Protein AF-0000000068895515 (afdb_homodimer)

Secondary structure (DSSP, 8-state):
-BPPPEEETTEEE--BTTT---SEEEETTSEEEEEEEEEEBTTT-----HHHHHHHS---HHHHHHHHHH-GGGGTTEEEEEEEEETTTTEEEEEEE--SSS---EEEEPPSS---EETTEET--SHHHHHHHHHHHHHHHHHHTT----HHHHHHHHHH-GGGGSSS-GGG-SS-EEEEETTEEEE--EEEEEEE-TT-EEEEEEEEEETTEEEEEEEEEE--/-BPPPEEETTEEE--BTTT---SEEEETTSEEEEEEEEEEBTT------HHHHHHHS---HHHHHHHHHH-GGGGTTEEEEEEEEETTTTEEEEEEE--SSS---EEEEPPSS---EETTEET--SHHHHHHHHHHHHHHHHHHTT----HHHHHHHHH--GGGGSSS-GGG-SS-EEEEETTEEEE--EEEEEEE-TT-EEEEEEEEEETTEEEEEEEEEE--

InterPro domains:
  IPR008551 Transport and Golgi organisation protein 2 [PF05742] (8-210)
  IPR008551 Transport and Golgi organisation protein 2 [PTHR17985] (8-223)

Sequence (448 aa):
MINGAAWNVEVLSGWAQPNGGTWCGISRNGRVAFLVDAMIFDGLNNCVSLPAEFLQGHMSPQDFANEIATDPLRYTGMTFKLIVADITSNSMFYINKLSATVPHVRTEQVAFGVHILSYSGLDGHLPNDLRLKDFFNEMIDEYKNEEQPSLRETAERFMYDPTEAVEGNKLTAFFVDFEVREYRRYRTTSTTALTVKPTNEVKFYERYLENGEWRDHQVSFNIVMINGAAWNVEVLSGWAQPNGGTWCGISRNGRVAFLVDAMIFDGLNNCVSLPAEFLQGHMSPQDFANEIATDPLRYTGMTFKLIVADITSNSMFYINKLSATVPHVRTEQVAFGVHILSYSGLDGHLPNDLRLKDFFNEMIDEYKNEEQPSLRETAERFMYDPTEAVEGNKLTAFFVDFEVREYRRYRTTSTTALTVKPTNEVKFYERYLENGEWRDHQVSFNIV

Foldseek 3Di:
DWDQWDDDPFKTATWDPDLTAGQWIAGLQAKIKHKAPKDAAPDDDPPPRLRVPQRPDDDAQVRSLVVCQVFLVNQARMWIWMWIHGPVVGWIKIWTDPDNHDSGIDMDTDDDDQWDQHPCGIQDDDPLSVVVSVVVVVLVVCCVVVPNDDQVVVQVCLQPVPPVVPDPPQVSRSWHWDADDDPDIDTDFKTWDWDADPQQKIKIKMWGADPNDIDIDIDIDGND/DWDQWDDDPFKTATWDPDVTAGQWIAGLQAKIKHKAPKDFAPPPPPVPRLRVPQRPDDDAQVRSLVVCQVFLVSQARMWIWMWIHGPVVGWIKIWTDPDNHDSGIDMDTDDDDQWDQHPCGIQDDDPLSVVVSVVVVVLVVCCVVVPNDDQVVVQVCLQPVPPVVPDPPLVSRSWHWDADDDPDIDTDFKTWDWDADPQQKIKIKMWGADPNDIDIDIDIDGND

Radius of gyration: 24.26 Å; Cα contacts (8 Å, |Δi|>4): 895; chains: 2; bounding box: 50×73×48 Å

Organism: Brassica napus (NCBI:txid3708)

Structure (mmCIF, N/CA/C/O backbone):
data_AF-0000000068895515-model_v1
#
loop_
_entity.id
_entity.type
_entity.pdbx_description
1 polymer 'BnaA06g38540D protein'
#
loop_
_atom_site.group_PDB
_atom_site.id
_atom_site.type_symbol
_atom_site.label_atom_id
_atom_site.label_alt_id
_atom_site.label_comp_id
_atom_site.label_asym_id
_atom_site.label_entity_id
_atom_site.label_seq_id
_atom_site.pdbx_PDB_ins_code
_atom_site.Cartn_x
_atom_site.Cartn_y
_atom_site.Cartn_z
_atom_site.occupancy
_atom_site.B_iso_or_equiv
_atom_site.auth_seq_id
_atom_site.auth_comp_id
_atom_site.auth_asym_id
_atom_site.auth_atom_id
_atom_site.pdbx_PDB_model_num
ATOM 1 N N . MET A 1 1 ? -16.844 10.852 9.367 1 55.41 1 MET A N 1
ATOM 2 C CA . MET A 1 1 ? -16.938 12.25 8.953 1 55.41 1 MET A CA 1
ATOM 3 C C . MET A 1 1 ? -15.961 13.117 9.727 1 55.41 1 MET A C 1
ATOM 5 O O . MET A 1 1 ? -15.711 12.883 10.914 1 55.41 1 MET A O 1
ATOM 9 N N . ILE A 1 2 ? -15.164 13.867 9.023 1 64.25 2 ILE A N 1
ATOM 10 C CA . ILE A 1 2 ? -14.258 14.805 9.68 1 64.25 2 ILE A CA 1
ATOM 11 C C . ILE A 1 2 ? -14.898 16.188 9.742 1 64.25 2 ILE A C 1
ATOM 13 O O . ILE A 1 2 ? -15.398 16.688 8.734 1 64.25 2 ILE A O 1
ATOM 17 N N . ASN A 1 3 ? -15.094 16.719 10.992 1 72.31 3 ASN A N 1
ATOM 18 C CA . ASN A 1 3 ? -15.641 18.062 11.188 1 72.31 3 ASN A CA 1
ATOM 19 C C . ASN A 1 3 ? -14.633 19.141 10.805 1 72.31 3 ASN A C 1
ATOM 21 O O . ASN A 1 3 ? -13.453 18.859 10.625 1 72.31 3 ASN A O 1
ATOM 25 N N . GLY A 1 4 ? -15.234 20.297 10.539 1 79.88 4 GLY A N 1
ATOM 26 C CA . GLY A 1 4 ? -14.344 21.438 10.352 1 79.88 4 GLY A CA 1
ATOM 27 C C . GLY A 1 4 ? -13.336 21.594 11.477 1 79.88 4 GLY A C 1
ATOM 28 O O . GLY A 1 4 ? -13.633 21.281 12.633 1 79.88 4 GLY A O 1
ATOM 29 N N . ALA A 1 5 ? -12.211 22.062 11.133 1 86.25 5 ALA A N 1
ATOM 30 C CA . ALA A 1 5 ? -11.125 22.219 12.109 1 86.25 5 ALA A CA 1
ATOM 31 C C . ALA A 1 5 ? -11.531 23.172 13.227 1 86.25 5 ALA A C 1
ATOM 33 O O . ALA A 1 5 ? -12.148 24.203 12.977 1 86.25 5 ALA A O 1
ATOM 34 N N . ALA A 1 6 ? -11.273 22.766 14.477 1 85.44 6 ALA A N 1
ATOM 35 C CA . ALA A 1 6 ? -11.484 23.562 15.688 1 85.44 6 ALA A CA 1
ATOM 36 C C . ALA A 1 6 ? -10.383 23.297 16.703 1 85.44 6 ALA A C 1
ATOM 38 O O . ALA A 1 6 ? -9.695 22.281 16.641 1 85.44 6 ALA A O 1
ATOM 39 N N . TRP A 1 7 ? -10.227 24.312 17.5 1 87.88 7 TRP A N 1
ATOM 40 C CA . TRP A 1 7 ? -9.227 24.141 18.547 1 87.88 7 TRP A CA 1
ATOM 41 C C . TRP A 1 7 ? -9.68 23.125 19.578 1 87.88 7 TRP A C 1
ATOM 43 O O . TRP A 1 7 ? -10.812 23.172 20.047 1 87.88 7 TRP A O 1
ATOM 53 N N . ASN A 1 8 ? -8.922 22.188 19.734 1 83.94 8 ASN A N 1
ATOM 54 C CA . ASN A 1 8 ? -9 21.297 20.891 1 83.94 8 ASN A CA 1
ATOM 55 C C . ASN A 1 8 ? -7.777 21.438 21.797 1 83.94 8 ASN A C 1
ATOM 57 O O . ASN A 1 8 ? -6.75 20.812 21.547 1 83.94 8 ASN A O 1
ATOM 61 N N . VAL A 1 9 ? -7.973 22.297 22.781 1 84.38 9 VAL A N 1
ATOM 62 C CA . VAL A 1 9 ? -6.887 22.703 23.656 1 84.38 9 VAL A CA 1
ATOM 63 C C . VAL A 1 9 ? -5.797 23.406 22.844 1 84.38 9 VAL A C 1
ATOM 65 O O . VAL A 1 9 ? -5.996 24.516 22.359 1 84.38 9 VAL A O 1
ATOM 68 N N . GLU A 1 10 ? -4.777 22.656 22.469 1 91.69 10 GLU A N 1
ATOM 69 C CA . GLU A 1 10 ? -3.664 23.344 21.828 1 91.69 10 GLU A CA 1
ATOM 70 C C . GLU A 1 10 ? -3.502 22.891 20.375 1 91.69 10 GLU A C 1
ATOM 72 O O . GLU A 1 10 ? -2.5 23.203 19.734 1 91.69 10 GLU A O 1
ATOM 77 N N . VAL A 1 11 ? -4.492 22.188 19.891 1 92.38 11 VAL A N 1
ATOM 78 C CA . VAL A 1 11 ? -4.352 21.641 18.547 1 92.38 11 VAL A CA 1
ATOM 79 C C . VAL A 1 11 ? -5.504 22.125 17.672 1 92.38 11 VAL A C 1
ATOM 81 O O . VAL A 1 11 ? -6.668 22.031 18.062 1 92.38 11 VAL A O 1
ATOM 84 N N . LEU A 1 12 ? -5.223 22.719 16.594 1 93.81 12 LEU A N 1
ATOM 85 C CA . LEU A 1 12 ? -6.191 23.078 15.555 1 93.81 12 LEU A CA 1
ATOM 86 C C . LEU A 1 12 ? -6.277 21.984 14.484 1 93.81 12 LEU A C 1
ATOM 88 O O . LEU A 1 12 ? -5.312 21.766 13.758 1 93.81 12 LEU A O 1
ATOM 92 N N . SER A 1 13 ? -7.316 21.312 14.422 1 89.38 13 SER A N 1
ATOM 93 C CA . SER A 1 13 ? -7.496 20.219 13.477 1 89.38 13 SER A CA 1
ATOM 94 C C . SER A 1 13 ? -8.969 19.859 13.312 1 89.38 13 SER A C 1
ATOM 96 O O . SER A 1 13 ? -9.805 20.266 14.133 1 89.38 13 SER A O 1
ATOM 98 N N . GLY A 1 14 ? -9.195 19.219 12.125 1 82.5 14 GLY A N 1
ATOM 99 C CA . GLY A 1 14 ? -10.484 18.547 12.016 1 82.5 14 GLY A CA 1
ATOM 100 C C . GLY A 1 14 ? -10.531 17.234 12.766 1 82.5 14 GLY A C 1
ATOM 101 O O . GLY A 1 14 ? -9.539 16.5 12.812 1 82.5 14 GLY A O 1
ATOM 102 N N . TRP A 1 15 ? -11.586 16.969 13.406 1 74.12 15 TRP A N 1
ATOM 103 C CA . TRP A 1 15 ? -11.68 15.75 14.203 1 74.12 15 TRP A CA 1
ATOM 104 C C . TRP A 1 15 ? -12.75 14.82 13.641 1 74.12 15 TRP A C 1
ATOM 106 O O . TRP A 1 15 ? -13.852 15.25 13.305 1 74.12 15 TRP A O 1
ATOM 116 N N . ALA A 1 16 ? -12.141 13.594 13.414 1 68.38 16 ALA A N 1
ATOM 117 C CA . ALA A 1 16 ? -13.086 12.586 12.922 1 68.38 16 ALA A CA 1
ATOM 118 C C . ALA A 1 16 ? -13.969 12.078 14.055 1 68.38 16 ALA A C 1
ATOM 120 O O . ALA A 1 16 ? -13.508 11.883 15.18 1 68.38 16 ALA A O 1
ATOM 121 N N . GLN A 1 17 ? -15.242 12.023 13.875 1 60.69 17 GLN A N 1
ATOM 122 C CA . GLN A 1 17 ? -16.203 11.383 14.766 1 60.69 17 GLN A CA 1
ATOM 123 C C . GLN A 1 17 ? -16.594 10 14.242 1 60.69 17 GLN A C 1
ATOM 125 O O . GLN A 1 17 ? -16.656 9.789 13.031 1 60.69 17 GLN A O 1
ATOM 130 N N . PRO A 1 18 ? -16.828 8.867 15.062 1 53.59 18 PRO A N 1
ATOM 131 C CA . PRO A 1 18 ? -16.844 8.977 16.531 1 53.59 18 PRO A CA 1
ATOM 132 C C . PRO A 1 18 ? -15.484 8.641 17.156 1 53.59 18 PRO A C 1
ATOM 134 O O . PRO A 1 18 ? -15.273 8.898 18.344 1 53.59 18 PRO A O 1
ATOM 137 N N . ASN A 1 19 ? -14.648 7.98 16.391 1 56.88 19 ASN A N 1
ATOM 138 C CA . ASN A 1 19 ? -13.508 7.324 17.016 1 56.88 19 ASN A CA 1
ATOM 139 C C . ASN A 1 19 ? -12.383 8.312 17.297 1 56.88 19 ASN A C 1
ATOM 141 O O . ASN A 1 19 ? -11.406 7.973 17.969 1 56.88 19 ASN A O 1
ATOM 145 N N . GLY A 1 20 ? -12.57 9.516 17.031 1 59.53 20 GLY A N 1
ATOM 146 C CA . GLY A 1 20 ? -11.516 10.461 17.359 1 59.53 20 GLY A CA 1
ATOM 147 C C . GLY A 1 20 ? -10.336 10.398 16.406 1 59.53 20 GLY A C 1
ATOM 148 O O . GLY A 1 20 ? -10.25 9.5 15.57 1 59.53 20 GLY A O 1
ATOM 149 N N . GLY A 1 21 ? -9.852 11.328 15.789 1 72.88 21 GLY A N 1
ATOM 150 C CA . GLY A 1 21 ? -8.641 11.375 14.992 1 72.88 21 GLY A CA 1
ATOM 151 C C . GLY A 1 21 ? -8.609 12.547 14.023 1 72.88 21 GLY A C 1
ATOM 152 O O . GLY A 1 21 ? -9.609 13.25 13.859 1 72.88 21 GLY A O 1
ATOM 153 N N . THR A 1 22 ? -7.508 12.82 13.727 1 82 22 THR A N 1
ATOM 154 C CA . THR A 1 22 ? -7.309 13.906 12.781 1 82 22 THR A CA 1
ATOM 155 C C . THR A 1 22 ? -6.359 13.484 11.664 1 82 22 THR A C 1
ATOM 157 O O . THR A 1 22 ? -5.539 12.586 11.844 1 82 22 THR A O 1
ATOM 160 N N . TRP A 1 23 ? -6.645 14.023 10.5 1 87.5 23 TRP A N 1
ATOM 161 C CA . TRP A 1 23 ? -5.758 13.688 9.391 1 87.5 23 TRP A CA 1
ATOM 162 C C . TRP A 1 23 ? -4.742 14.805 9.148 1 87.5 23 TRP A C 1
ATOM 164 O O . TRP A 1 23 ? -3.74 14.602 8.461 1 87.5 23 TRP A O 1
ATOM 174 N N . CYS A 1 24 ? -5.082 15.953 9.734 1 91.81 24 CYS A N 1
ATOM 175 C CA . CYS A 1 24 ? -4.211 17.109 9.547 1 91.81 24 CYS A CA 1
ATOM 176 C C . CYS A 1 24 ? -4.43 18.141 10.656 1 91.81 24 CYS A C 1
ATOM 178 O O . CYS A 1 24 ? -5.57 18.406 11.031 1 91.81 24 CYS A O 1
ATOM 180 N N . GLY A 1 25 ? -3.326 18.672 11.195 1 94.25 25 GLY A N 1
ATOM 181 C CA . GLY A 1 25 ? -3.473 19.703 12.211 1 94.25 25 GLY A CA 1
ATOM 182 C C . GLY A 1 25 ? -2.166 20.391 12.555 1 94.25 25 GLY A C 1
ATOM 183 O O . GLY A 1 25 ? -1.106 20 12.055 1 94.25 25 GLY A O 1
ATOM 184 N N . ILE A 1 26 ? -2.338 21.391 13.328 1 96.75 26 ILE A N 1
ATOM 185 C CA . ILE A 1 26 ? -1.201 22.141 13.844 1 96.75 26 ILE A CA 1
ATOM 186 C C . ILE A 1 26 ? -1.44 22.516 15.312 1 96.75 26 ILE A C 1
ATOM 188 O O . ILE A 1 26 ? -2.562 22.844 15.695 1 96.75 26 ILE A O 1
ATOM 192 N N . SER A 1 27 ? -0.394 22.438 16.047 1 96.62 27 SER A N 1
ATOM 193 C CA . SER A 1 27 ? -0.495 22.812 17.453 1 96.62 27 SER A CA 1
ATOM 194 C C . SER A 1 27 ? -0.094 24.281 17.656 1 96.62 27 SER A C 1
ATOM 196 O O . SER A 1 27 ? 0.529 24.875 16.781 1 96.62 27 SER A O 1
ATOM 198 N N . ARG A 1 28 ? -0.431 24.781 18.781 1 95.75 28 ARG A N 1
ATOM 199 C CA . ARG A 1 28 ? -0.135 26.172 19.141 1 95.75 28 ARG A CA 1
ATOM 200 C C . ARG A 1 28 ? 1.369 26.422 19.172 1 95.75 28 ARG A C 1
ATOM 202 O O . ARG A 1 28 ? 1.825 27.531 18.922 1 95.75 28 ARG A O 1
ATOM 209 N N . ASN A 1 29 ? 2.064 25.406 19.438 1 96.38 29 ASN A N 1
ATOM 210 C CA . ASN A 1 29 ? 3.51 25.562 19.547 1 96.38 29 ASN A CA 1
ATOM 211 C C . ASN A 1 29 ? 4.215 25.219 18.234 1 96.38 29 ASN A C 1
ATOM 213 O O . ASN A 1 29 ? 5.445 25.109 18.203 1 96.38 29 ASN A O 1
ATOM 217 N N . GLY A 1 30 ? 3.525 24.922 17.219 1 97.25 30 GLY A N 1
ATOM 218 C CA . GLY A 1 30 ? 4.129 24.859 15.898 1 97.25 30 GLY A CA 1
ATOM 219 C C . GLY A 1 30 ? 4.363 23.438 15.422 1 97.25 30 GLY A C 1
ATOM 220 O O . GLY A 1 30 ? 5.125 23.203 14.477 1 97.25 30 GLY A O 1
ATOM 221 N N . ARG A 1 31 ? 3.775 22.5 16.047 1 97.81 31 ARG A N 1
ATOM 222 C CA . ARG A 1 31 ? 3.836 21.125 15.562 1 97.81 31 ARG A CA 1
ATOM 223 C C . ARG A 1 31 ? 2.775 20.875 14.5 1 97.81 31 ARG A C 1
ATOM 225 O O . ARG A 1 31 ? 1.641 21.344 14.625 1 97.81 31 ARG A O 1
ATOM 232 N N . VAL A 1 32 ? 3.166 20.203 13.445 1 97.75 32 VAL A N 1
ATOM 233 C CA . VAL A 1 32 ? 2.264 19.906 12.336 1 97.75 32 VAL A CA 1
ATOM 234 C C . VAL A 1 32 ? 2.273 18.406 12.055 1 97.75 32 VAL A C 1
ATOM 236 O O . VAL A 1 32 ? 3.324 17.766 12.117 1 97.75 32 VAL A O 1
ATOM 239 N N . ALA A 1 33 ? 1.143 17.812 11.75 1 96.69 33 ALA A N 1
ATOM 240 C CA . ALA A 1 33 ? 1.035 16.422 11.344 1 96.69 33 ALA A CA 1
ATOM 241 C C . ALA A 1 33 ? -0.089 16.219 10.328 1 96.69 33 ALA A C 1
ATOM 243 O O . ALA A 1 33 ? -1.147 16.844 10.438 1 96.69 33 ALA A O 1
ATOM 244 N N . PHE A 1 34 ? 0.148 15.438 9.359 1 94.44 34 PHE A N 1
ATOM 245 C CA . PHE A 1 34 ? -0.938 15.07 8.453 1 94.44 34 PHE A CA 1
ATOM 246 C C . PHE A 1 34 ? -0.719 13.672 7.883 1 94.44 34 PHE A C 1
ATOM 248 O O . PHE A 1 34 ? 0.416 13.195 7.809 1 94.44 34 PHE A O 1
ATOM 255 N N . LEU A 1 35 ? -1.792 13.047 7.527 1 90.75 35 LEU A N 1
ATOM 256 C CA . LEU A 1 35 ? -1.871 11.648 7.117 1 90.75 35 LEU A CA 1
ATOM 257 C C . LEU A 1 35 ? -2.473 11.531 5.719 1 90.75 35 LEU A C 1
ATOM 259 O O . LEU A 1 35 ? -3.445 12.211 5.398 1 90.75 35 LEU A O 1
ATOM 263 N N . VAL A 1 36 ? -1.831 10.672 4.922 1 86.62 36 VAL A N 1
ATOM 264 C CA . VAL A 1 36 ? -2.395 10.328 3.619 1 86.62 36 VAL A CA 1
ATOM 265 C C . VAL A 1 36 ? -2.568 8.82 3.508 1 86.62 36 VAL A C 1
ATOM 267 O O . VAL A 1 36 ? -1.724 8.055 3.977 1 86.62 36 VAL A O 1
ATOM 270 N N . ASP A 1 37 ? -3.707 8.344 2.959 1 81.06 37 ASP A N 1
ATOM 271 C CA . ASP A 1 37 ? -3.982 6.961 2.578 1 81.06 37 ASP A CA 1
ATOM 272 C C . ASP A 1 37 ? -3.834 6.023 3.773 1 81.06 37 ASP A C 1
ATOM 274 O O . ASP A 1 37 ? -3.137 5.008 3.691 1 81.06 37 ASP A O 1
ATOM 278 N N . ALA A 1 38 ? -4.371 6.414 4.906 1 81.12 38 ALA A N 1
ATOM 279 C CA . ALA A 1 38 ? -4.375 5.555 6.086 1 81.12 38 ALA A CA 1
ATOM 280 C C . ALA A 1 38 ? -5.508 4.535 6.02 1 81.12 38 ALA A C 1
ATOM 282 O O . ALA A 1 38 ? -6.66 4.891 5.762 1 81.12 38 ALA A O 1
ATOM 283 N N . MET A 1 39 ? -5.102 3.328 6.199 1 77.31 39 MET A N 1
ATOM 284 C CA . MET A 1 39 ? -6.078 2.244 6.125 1 77.31 39 MET A CA 1
ATOM 285 C C . MET A 1 39 ? -5.961 1.322 7.336 1 77.31 39 MET A C 1
ATOM 287 O O . MET A 1 39 ? -4.855 1.052 7.809 1 77.31 39 MET A O 1
ATOM 291 N N . ILE A 1 40 ? -7.137 1.002 7.816 1 73.81 40 ILE A N 1
ATOM 292 C CA . ILE A 1 40 ? -7.195 0.013 8.883 1 73.81 40 ILE A CA 1
ATOM 293 C C . ILE A 1 40 ? -7.883 -1.253 8.383 1 73.81 40 ILE A C 1
ATOM 295 O O . ILE A 1 40 ? -8.969 -1.188 7.801 1 73.81 40 ILE A O 1
ATOM 299 N N . PHE A 1 41 ? -7.215 -2.188 8.445 1 66.81 41 PHE A N 1
ATOM 300 C CA . PHE A 1 41 ? -7.742 -3.449 7.938 1 66.81 41 PHE A CA 1
ATOM 301 C C . PHE A 1 41 ? -8.336 -4.281 9.07 1 66.81 41 PHE A C 1
ATOM 303 O O . PHE A 1 41 ? -8.07 -4.023 10.242 1 66.81 41 PHE A O 1
ATOM 310 N N . ASP A 1 42 ? -9.289 -5.129 8.828 1 58.16 42 ASP A N 1
ATOM 311 C CA . ASP A 1 42 ? -10.234 -5.805 9.719 1 58.16 42 ASP A CA 1
ATOM 312 C C . ASP A 1 42 ? -9.523 -6.375 10.938 1 58.16 42 ASP A C 1
ATOM 314 O O . ASP A 1 42 ? -8.508 -7.066 10.812 1 58.16 42 ASP A O 1
ATOM 318 N N . GLY A 1 43 ? -10.141 -6.246 12.203 1 52.88 43 GLY A N 1
ATOM 319 C CA . GLY A 1 43 ? -9.953 -6.855 13.508 1 52.88 43 GLY A CA 1
ATOM 320 C C . GLY A 1 43 ? -8.844 -6.215 14.32 1 52.88 43 GLY A C 1
ATOM 321 O O . GLY A 1 43 ? -8.641 -6.555 15.484 1 52.88 43 GLY A O 1
ATOM 322 N N . LEU A 1 44 ? -8.031 -5.676 13.797 1 49.69 44 LEU A N 1
ATOM 323 C CA . LEU A 1 44 ? -6.852 -5.461 14.633 1 49.69 44 LEU A CA 1
ATOM 324 C C . LEU A 1 44 ? -6.824 -4.039 15.18 1 49.69 44 LEU A C 1
ATOM 326 O O . LEU A 1 44 ? -6.176 -3.775 16.203 1 49.69 44 LEU A O 1
ATOM 330 N N . ASN A 1 45 ? -7.164 -2.961 14.406 1 50.06 45 ASN A N 1
ATOM 331 C CA . ASN A 1 45 ? -6.457 -1.717 14.695 1 50.06 45 ASN A CA 1
ATOM 332 C C . ASN A 1 45 ? -7.242 -0.842 15.672 1 50.06 45 ASN A C 1
ATOM 334 O O . ASN A 1 45 ? -8.461 -0.735 15.57 1 50.06 45 ASN A O 1
ATOM 338 N N . ASN A 1 46 ? -6.723 -0.946 16.891 1 50.5 46 ASN A N 1
ATOM 339 C CA . ASN A 1 46 ? -6.922 0.26 17.688 1 50.5 46 ASN A CA 1
ATOM 340 C C . ASN A 1 46 ? -6.586 1.519 16.891 1 50.5 46 ASN A C 1
ATOM 342 O O . ASN A 1 46 ? -5.598 1.548 16.156 1 50.5 46 ASN A O 1
ATOM 346 N N . CYS A 1 47 ? -7.676 2.17 16.438 1 52.72 47 CYS A N 1
ATOM 347 C CA . CYS A 1 47 ? -7.574 3.42 15.695 1 52.72 47 CYS A CA 1
ATOM 348 C C . CYS A 1 47 ? -6.695 4.422 16.438 1 52.72 47 CYS A C 1
ATOM 350 O O . CYS A 1 47 ? -7.172 5.156 17.297 1 52.72 47 CYS A O 1
ATOM 352 N N . VAL A 1 48 ? -5.332 4.066 16.594 1 60.34 48 VAL A N 1
ATOM 353 C CA . VAL A 1 48 ? -4.465 5.117 17.109 1 60.34 48 VAL A CA 1
ATOM 354 C C . VAL A 1 48 ? -4.395 6.27 16.109 1 60.34 48 VAL A C 1
ATOM 356 O O . VAL A 1 48 ? -4.238 6.051 14.914 1 60.34 48 VAL A O 1
ATOM 359 N N . SER A 1 49 ? -4.898 7.453 16.594 1 77.81 49 SER A N 1
ATOM 360 C CA . SER A 1 49 ? -4.715 8.656 15.781 1 77.81 49 SER A CA 1
ATOM 361 C C . SER A 1 49 ? -3.281 9.172 15.883 1 77.81 49 SER A C 1
ATOM 363 O O . SER A 1 49 ? -2.959 9.953 16.781 1 77.81 49 SER A O 1
ATOM 365 N N . LEU A 1 50 ? -2.434 8.805 15.016 1 88.31 50 LEU A N 1
ATOM 366 C CA . LEU A 1 50 ? -1.009 9.125 15.023 1 88.31 50 LEU A CA 1
ATOM 367 C C . LEU A 1 50 ? -0.784 10.625 14.93 1 88.31 50 LEU A C 1
ATOM 369 O O . LEU A 1 50 ? 0.005 11.188 15.695 1 88.31 50 LEU A O 1
ATOM 373 N N . PRO A 1 51 ? -1.586 11.305 14.117 1 91.44 51 PRO A N 1
ATOM 374 C CA . PRO A 1 51 ? -1.39 12.758 14.094 1 91.44 51 PRO A CA 1
ATOM 375 C C . PRO A 1 51 ? -1.732 13.422 15.43 1 91.44 51 PRO A C 1
ATOM 377 O O . PRO A 1 51 ? -0.991 14.281 15.906 1 91.44 51 PRO A O 1
ATOM 380 N N . ALA A 1 52 ? -2.809 12.961 15.969 1 89.31 52 ALA A N 1
ATOM 381 C CA . ALA A 1 52 ? -3.219 13.539 17.234 1 89.31 52 ALA A CA 1
ATOM 382 C C . ALA A 1 52 ? -2.189 13.266 18.328 1 89.31 52 ALA A C 1
ATOM 384 O O . ALA A 1 52 ? -1.883 14.141 19.141 1 89.31 52 ALA A O 1
ATOM 385 N N . GLU A 1 53 ? -1.718 12.07 18.328 1 89.19 53 GLU A N 1
ATOM 386 C CA . GLU A 1 53 ? -0.708 11.703 19.312 1 89.19 53 GLU A CA 1
ATOM 387 C C . GLU A 1 53 ? 0.532 12.586 19.188 1 89.19 53 GLU A C 1
ATOM 389 O O . GLU A 1 53 ? 1.087 13.031 20.203 1 89.19 53 GLU A O 1
ATOM 394 N N . PHE A 1 54 ? 0.928 12.852 18.062 1 95.44 54 PHE A N 1
ATOM 395 C CA . PHE A 1 54 ? 2.1 13.703 17.859 1 95.44 54 PHE A CA 1
ATOM 396 C C . PHE A 1 54 ? 1.804 15.141 18.266 1 95.44 54 PHE A C 1
ATOM 398 O O . PHE A 1 54 ? 2.584 15.758 19 1 95.44 54 PHE A O 1
ATOM 405 N N . LEU A 1 55 ? 0.692 15.609 17.844 1 94.88 55 LEU A N 1
ATOM 406 C CA . LEU A 1 55 ? 0.341 17.016 18.031 1 94.88 55 LEU A CA 1
ATOM 407 C C . LEU A 1 55 ? 0.162 17.328 19.516 1 94.88 55 LEU A C 1
ATOM 409 O O . LEU A 1 55 ? 0.451 18.453 19.953 1 94.88 55 LEU A O 1
ATOM 413 N N . GLN A 1 56 ? -0.284 16.344 20.203 1 92.31 56 GLN A N 1
ATOM 414 C CA . GLN A 1 56 ? -0.563 16.562 21.609 1 92.31 56 GLN A CA 1
ATOM 415 C C . GLN A 1 56 ? 0.643 16.203 22.469 1 92.31 56 GLN A C 1
ATOM 417 O O . GLN A 1 56 ? 0.66 16.469 23.672 1 92.31 56 GLN A O 1
ATOM 422 N N . GLY A 1 57 ? 1.588 15.602 21.844 1 93.81 57 GLY A N 1
ATOM 423 C CA . GLY A 1 57 ? 2.746 15.141 22.594 1 93.81 57 GLY A CA 1
ATOM 424 C C . GLY A 1 57 ? 3.889 16.141 22.594 1 93.81 57 GLY A C 1
ATOM 425 O O . GLY A 1 57 ? 3.709 17.297 22.234 1 93.81 57 GLY A O 1
ATOM 426 N N . HIS A 1 58 ? 5.082 15.586 23.078 1 95.81 58 HIS A N 1
ATOM 427 C CA . HIS A 1 58 ? 6.238 16.469 23.219 1 95.81 58 HIS A CA 1
ATOM 428 C C . HIS A 1 58 ? 7.457 15.898 22.5 1 95.81 58 HIS A C 1
ATOM 430 O O . HIS A 1 58 ? 8.508 16.547 22.453 1 95.81 58 HIS A O 1
ATOM 436 N N . MET A 1 59 ? 7.316 14.805 21.938 1 97 59 MET A N 1
ATOM 437 C CA . MET A 1 59 ? 8.445 14.195 21.25 1 97 59 MET A CA 1
ATOM 438 C C . MET A 1 59 ? 8.805 14.984 19.984 1 97 59 MET A C 1
ATOM 440 O O . MET A 1 59 ? 7.918 15.461 19.281 1 97 59 MET A O 1
ATOM 444 N N . SER A 1 60 ? 10.133 15.094 19.766 1 98.25 60 SER A N 1
ATOM 445 C CA . SER A 1 60 ? 10.539 15.641 18.469 1 98.25 60 SER A CA 1
ATOM 446 C C . SER A 1 60 ? 10.039 14.766 17.328 1 98.25 60 SER A C 1
ATOM 448 O O . SER A 1 60 ? 9.703 13.602 17.516 1 98.25 60 SER A O 1
ATOM 450 N N . PRO A 1 61 ? 10 15.367 16.125 1 98.56 61 PRO A N 1
ATOM 451 C CA . PRO A 1 61 ? 9.617 14.547 14.977 1 98.56 61 PRO A CA 1
ATOM 452 C C . PRO A 1 61 ? 10.477 13.297 14.828 1 98.56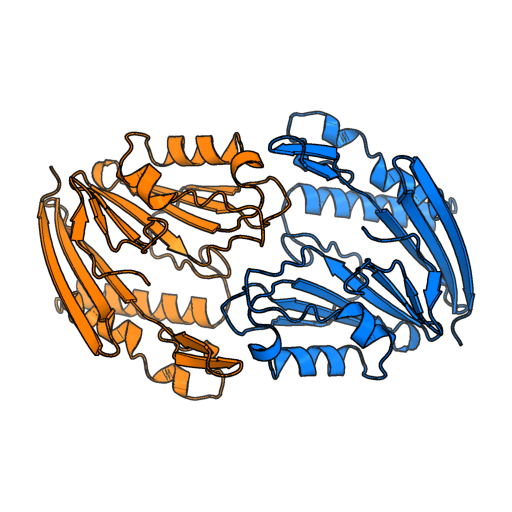 61 PRO A C 1
ATOM 454 O O . PRO A 1 61 ? 9.945 12.203 14.586 1 98.56 61 PRO A O 1
ATOM 457 N N . GLN A 1 62 ? 11.766 13.453 15.016 1 98.38 62 GLN A N 1
ATOM 458 C CA . GLN A 1 62 ? 12.68 12.32 14.891 1 98.38 62 GLN A CA 1
ATOM 459 C C . GLN A 1 62 ? 12.391 11.266 15.953 1 98.38 62 GLN A C 1
ATOM 461 O O . GLN A 1 62 ? 12.336 10.07 15.648 1 98.38 62 GLN A O 1
ATOM 466 N N . ASP A 1 63 ? 12.219 11.688 17.156 1 98.19 63 ASP A N 1
ATOM 467 C CA . ASP A 1 63 ? 11.969 10.75 18.25 1 98.19 63 ASP A CA 1
ATOM 468 C C . ASP A 1 63 ? 10.641 10.023 18.031 1 98.19 63 ASP A C 1
ATOM 470 O O . ASP A 1 63 ? 10.531 8.828 18.312 1 98.19 63 ASP A O 1
ATOM 474 N N . PHE A 1 64 ? 9.68 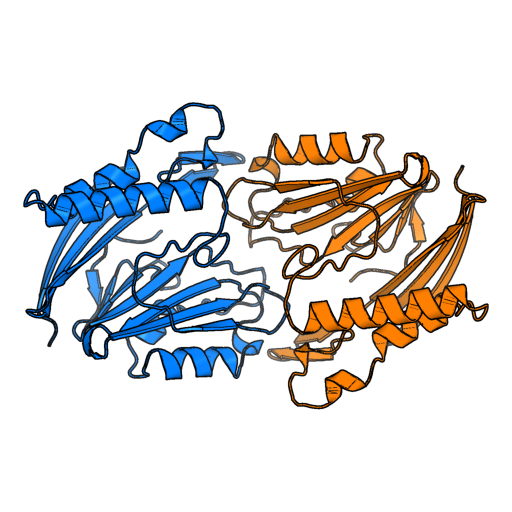10.758 17.625 1 97.5 64 PHE A N 1
ATOM 475 C CA . PHE A 1 64 ? 8.375 10.156 17.359 1 97.5 64 PHE A CA 1
ATOM 476 C C . PHE A 1 64 ? 8.484 9.102 16.266 1 97.5 64 PHE A C 1
ATOM 478 O O . PHE A 1 64 ? 7.957 7.992 16.406 1 97.5 64 PHE A O 1
ATOM 485 N N . ALA A 1 65 ? 9.164 9.461 15.156 1 96.88 65 ALA A N 1
ATOM 486 C CA . ALA A 1 65 ? 9.391 8.531 14.047 1 96.88 65 ALA A CA 1
ATOM 487 C C . ALA A 1 65 ? 10.117 7.273 14.531 1 96.88 65 ALA A C 1
ATOM 489 O O . ALA A 1 65 ? 9.734 6.156 14.18 1 96.88 65 ALA A O 1
ATOM 490 N N . ASN A 1 66 ? 11.117 7.461 15.336 1 96.25 66 ASN A N 1
ATOM 491 C CA . ASN A 1 66 ? 11.891 6.344 15.875 1 96.25 66 ASN A CA 1
ATOM 492 C C . ASN A 1 66 ? 11.031 5.434 16.75 1 96.25 66 ASN A C 1
ATOM 494 O O . ASN A 1 66 ? 11.156 4.211 16.688 1 96.25 66 ASN A O 1
ATOM 498 N N . GLU A 1 67 ? 10.258 6.035 17.516 1 93.88 67 GLU A N 1
ATOM 499 C CA . GLU A 1 67 ? 9.375 5.254 18.375 1 93.88 67 GLU A CA 1
ATOM 500 C C . GLU A 1 67 ? 8.469 4.336 17.562 1 93.88 67 GLU A C 1
ATOM 502 O O . GLU A 1 67 ? 8.305 3.162 17.891 1 93.88 67 GLU A O 1
ATOM 507 N N . ILE A 1 68 ? 7.867 4.859 16.547 1 91.25 68 ILE A N 1
ATOM 508 C CA . ILE A 1 68 ? 6.977 4.082 15.695 1 91.25 68 ILE A CA 1
ATOM 509 C C . ILE A 1 68 ? 7.766 2.963 15.016 1 91.25 68 ILE A C 1
ATOM 511 O O . ILE A 1 68 ? 7.297 1.826 14.938 1 91.25 68 ILE A O 1
ATOM 515 N N . ALA A 1 69 ? 8.945 3.291 14.578 1 90.31 69 ALA A N 1
ATOM 516 C CA . ALA A 1 69 ? 9.773 2.34 13.836 1 90.31 69 ALA A CA 1
ATOM 517 C C . ALA A 1 69 ? 10.273 1.224 14.75 1 90.31 69 ALA A C 1
ATOM 519 O O . ALA A 1 69 ? 10.531 0.109 14.289 1 90.31 69 ALA A O 1
ATOM 520 N N . THR A 1 70 ? 10.414 1.507 16.047 1 88.69 70 THR A N 1
ATOM 521 C CA . THR A 1 70 ? 11 0.558 16.984 1 88.69 70 THR A CA 1
ATOM 522 C C . THR A 1 70 ? 9.977 -0.489 17.406 1 88.69 70 THR A C 1
ATOM 524 O O . THR A 1 70 ? 10.336 -1.599 17.797 1 88.69 70 THR A O 1
ATOM 527 N N . ASP A 1 71 ? 8.727 -0.114 17.359 1 82.31 71 ASP A N 1
ATOM 528 C CA . ASP A 1 71 ? 7.691 -1.079 17.703 1 82.31 71 ASP A CA 1
ATOM 529 C C . ASP A 1 71 ? 6.617 -1.15 16.625 1 82.31 71 ASP A C 1
ATOM 531 O O . ASP A 1 71 ? 5.445 -0.869 16.891 1 82.31 71 ASP A O 1
ATOM 535 N N . PRO A 1 72 ? 7.047 -1.673 15.516 1 76.31 72 PRO A N 1
ATOM 536 C CA . PRO A 1 72 ? 6.109 -1.668 14.391 1 76.31 72 PRO A CA 1
ATOM 537 C C . PRO A 1 72 ? 4.93 -2.613 14.602 1 76.31 72 PRO A C 1
ATOM 539 O O . PRO A 1 72 ? 3.895 -2.475 13.945 1 76.31 72 PRO A O 1
ATOM 542 N N . LEU A 1 73 ? 5.016 -3.584 15.555 1 76.81 73 LEU A N 1
ATOM 543 C CA . LEU A 1 73 ? 3.947 -4.543 15.812 1 76.81 73 LEU A CA 1
ATOM 544 C C . LEU A 1 73 ? 2.705 -3.84 16.344 1 76.81 73 LEU A C 1
ATOM 546 O O . LEU A 1 73 ? 1.582 -4.289 16.125 1 76.81 73 LEU A O 1
ATOM 550 N N . ARG A 1 74 ? 3.004 -2.707 16.938 1 78.44 74 ARG A N 1
ATOM 551 C CA . ARG A 1 74 ? 1.919 -1.925 17.516 1 78.44 74 ARG A CA 1
ATOM 552 C C . ARG A 1 74 ? 0.957 -1.437 16.438 1 78.44 74 ARG A C 1
ATOM 554 O O . ARG A 1 74 ? -0.221 -1.197 16.719 1 78.44 74 ARG A O 1
ATOM 561 N N . TYR A 1 75 ? 1.466 -1.416 15.281 1 80.12 75 TYR A N 1
ATOM 562 C CA . TYR A 1 75 ? 0.672 -0.82 14.211 1 80.12 75 TYR A CA 1
ATOM 563 C C . TYR A 1 75 ? 0.267 -1.87 13.18 1 80.12 75 TYR A C 1
ATOM 565 O O . TYR A 1 75 ? -0.07 -1.535 12.047 1 80.12 75 TYR A O 1
ATOM 573 N N . THR A 1 76 ? 0.349 -3.041 13.656 1 76.44 76 THR A N 1
ATOM 574 C CA . THR A 1 76 ? -0.099 -4.117 12.781 1 76.44 76 THR A CA 1
ATOM 575 C C . THR A 1 76 ? -1.564 -3.928 12.398 1 76.44 76 THR A C 1
ATOM 577 O O . THR A 1 76 ? -2.387 -3.551 13.234 1 76.44 76 THR A O 1
ATOM 580 N N . GLY A 1 77 ? -1.879 -4.168 11.102 1 76 77 GLY A N 1
ATOM 581 C CA . GLY A 1 77 ? -3.24 -4.035 10.609 1 76 77 GLY A CA 1
ATOM 582 C C . GLY A 1 77 ? -3.52 -2.674 10 1 76 77 GLY A C 1
ATOM 583 O O . GLY A 1 77 ? -4.641 -2.4 9.562 1 76 77 GLY A O 1
ATOM 584 N N . MET A 1 78 ? -2.451 -1.904 9.969 1 81 78 MET A N 1
ATOM 585 C CA . MET A 1 78 ? -2.658 -0.568 9.414 1 81 78 MET A CA 1
ATOM 586 C C . MET A 1 78 ? -1.585 -0.234 8.383 1 81 78 MET A C 1
ATOM 588 O O . MET A 1 78 ? -0.47 -0.754 8.453 1 81 78 MET A O 1
ATOM 592 N N . THR A 1 79 ? -1.938 0.604 7.527 1 84.69 79 THR A N 1
ATOM 593 C CA . THR A 1 79 ? -0.989 1.307 6.672 1 84.69 79 THR A CA 1
ATOM 594 C C . THR A 1 79 ? -1.178 2.816 6.781 1 84.69 79 THR A C 1
ATOM 596 O O . THR A 1 79 ? -2.271 3.289 7.098 1 84.69 79 THR A O 1
ATOM 599 N N . PHE A 1 80 ? -0.094 3.455 6.621 1 87.94 80 PHE A N 1
ATOM 600 C CA . PHE A 1 80 ? -0.224 4.906 6.645 1 87.94 80 PHE A CA 1
ATOM 601 C C . PHE A 1 80 ? 1.011 5.57 6.047 1 87.94 80 PHE A C 1
ATOM 603 O O . PHE A 1 80 ? 2.092 4.98 6.027 1 87.94 80 PHE A O 1
ATOM 610 N N . LYS A 1 81 ? 0.798 6.773 5.594 1 93.06 81 LYS A N 1
ATOM 611 C CA . LYS A 1 81 ? 1.819 7.754 5.238 1 93.06 81 LYS A CA 1
ATOM 612 C C . LYS A 1 81 ? 1.665 9.031 6.062 1 93.06 81 LYS A C 1
ATOM 614 O O . LYS A 1 81 ? 0.75 9.82 5.824 1 93.06 81 LYS A O 1
ATOM 619 N N . LEU A 1 82 ? 2.648 9.164 6.926 1 95.12 82 LEU A N 1
ATOM 620 C CA . LEU A 1 82 ? 2.51 10.203 7.938 1 95.12 82 LEU A CA 1
ATOM 621 C C . LEU A 1 82 ? 3.66 11.203 7.855 1 95.12 82 LEU A C 1
ATOM 623 O O . LEU A 1 82 ? 4.82 10.812 7.703 1 95.12 82 LEU A O 1
ATOM 627 N N . ILE A 1 83 ? 3.285 12.445 7.883 1 97.62 83 ILE A N 1
ATOM 628 C CA . ILE A 1 83 ? 4.266 13.508 8.07 1 97.62 83 ILE A CA 1
ATOM 629 C C . ILE A 1 83 ? 4.121 14.109 9.469 1 97.62 83 ILE A C 1
ATOM 631 O O . ILE A 1 83 ? 3.01 14.398 9.914 1 97.62 83 ILE A O 1
ATOM 635 N N . VAL A 1 84 ? 5.238 14.219 10.164 1 98.25 84 VAL A N 1
ATOM 636 C CA . VAL A 1 84 ? 5.297 14.969 11.414 1 98.25 84 VAL A CA 1
ATOM 637 C C . VAL A 1 84 ? 6.391 16.031 11.328 1 98.25 84 VAL A C 1
ATOM 639 O O . VAL A 1 84 ? 7.488 15.758 10.836 1 98.25 84 VAL A O 1
ATOM 642 N N . ALA A 1 85 ? 6.047 17.219 11.805 1 98.56 85 ALA A N 1
ATOM 643 C CA . ALA A 1 85 ? 6.992 18.328 11.672 1 98.56 85 ALA A CA 1
ATOM 644 C C . ALA A 1 85 ? 6.926 19.25 12.891 1 98.56 85 ALA A C 1
ATOM 646 O O . ALA A 1 85 ? 5.906 19.297 13.586 1 98.56 85 ALA A O 1
ATOM 647 N N . ASP A 1 86 ? 7.969 19.875 13.133 1 98.25 86 ASP A N 1
ATOM 648 C CA . ASP A 1 86 ? 8.094 20.953 14.102 1 98.25 86 ASP A CA 1
ATOM 649 C C . ASP A 1 86 ? 8.688 22.203 13.461 1 98.25 86 ASP A C 1
ATOM 651 O O . ASP A 1 86 ? 9.867 22.219 13.109 1 98.25 86 ASP A O 1
ATOM 655 N N . ILE A 1 87 ? 7.867 23.203 13.344 1 97.25 87 ILE A N 1
ATOM 656 C CA . ILE A 1 87 ? 8.242 24.422 12.633 1 97.25 87 ILE A CA 1
ATOM 657 C C . ILE A 1 87 ? 9.406 25.109 13.352 1 97.25 87 ILE A C 1
ATOM 659 O O . ILE A 1 87 ? 10.328 25.609 12.711 1 97.25 87 ILE A O 1
ATOM 663 N N . THR A 1 88 ? 9.375 25.062 14.648 1 94.88 88 THR A N 1
ATOM 664 C CA . THR A 1 88 ? 10.367 25.781 15.445 1 94.88 88 THR A CA 1
ATOM 665 C C . THR A 1 88 ? 11.75 25.156 15.273 1 94.88 88 THR A C 1
ATOM 667 O O . THR A 1 88 ? 12.75 25.875 15.195 1 94.88 88 THR A O 1
ATOM 670 N N . SER A 1 89 ? 11.82 23.891 15.203 1 95.44 89 SER A N 1
ATOM 671 C CA . SER A 1 89 ? 13.109 23.203 15.07 1 95.44 89 SER A CA 1
ATOM 672 C C . SER A 1 89 ? 13.438 22.906 13.617 1 95.44 89 SER A C 1
ATOM 674 O O . SER A 1 89 ? 14.477 22.312 13.312 1 95.44 89 SER A O 1
ATOM 676 N N . ASN A 1 90 ? 12.57 23.266 12.695 1 95.69 90 ASN A N 1
ATOM 677 C CA . ASN A 1 90 ? 12.75 23 11.273 1 95.69 90 ASN A CA 1
ATOM 678 C C . ASN A 1 90 ? 13.008 21.516 11 1 95.69 90 ASN A C 1
ATOM 680 O O . ASN A 1 90 ? 13.961 21.172 10.312 1 95.69 90 ASN A O 1
ATOM 684 N N . SER A 1 91 ? 12.25 20.734 11.625 1 97.75 91 SER A N 1
ATOM 685 C CA . SER A 1 91 ? 12.383 19.281 11.5 1 97.75 91 SER A CA 1
ATOM 686 C C . SER A 1 91 ? 11.109 18.656 10.961 1 97.75 91 SER A C 1
ATOM 688 O O . SER A 1 91 ? 10.008 19.016 11.383 1 97.75 91 SER A O 1
ATOM 690 N N . MET A 1 92 ? 11.273 17.797 9.984 1 98.56 92 MET A N 1
ATOM 691 C CA . MET A 1 92 ? 10.148 17.094 9.375 1 98.56 92 MET A CA 1
ATOM 692 C C . MET A 1 92 ? 10.516 15.656 9.039 1 98.56 92 MET A C 1
ATOM 694 O O . MET A 1 92 ? 11.57 15.398 8.461 1 98.56 92 MET A O 1
ATOM 698 N N . PHE A 1 93 ? 9.656 14.781 9.422 1 98.69 93 PHE A N 1
ATOM 699 C CA . PHE A 1 93 ? 9.906 13.367 9.156 1 98.69 93 PHE A CA 1
ATOM 700 C C . PHE A 1 93 ? 8.711 12.734 8.461 1 98.69 93 PHE A C 1
ATOM 702 O O . PHE A 1 93 ? 7.559 13.047 8.773 1 98.69 93 PHE A O 1
ATOM 709 N N . TYR A 1 94 ? 9.055 11.891 7.535 1 97.94 94 TYR A N 1
ATOM 710 C CA . TYR A 1 94 ? 8.102 11.031 6.844 1 97.94 94 TYR A CA 1
ATOM 711 C C . TYR A 1 94 ? 8.125 9.617 7.418 1 97.94 94 TYR A C 1
ATOM 713 O O . TYR A 1 94 ? 9.188 9.008 7.551 1 97.94 94 TYR A O 1
ATOM 721 N N . ILE A 1 95 ? 6.98 9.125 7.828 1 95.75 95 ILE A N 1
ATOM 722 C CA . ILE A 1 95 ? 6.812 7.793 8.391 1 95.75 95 ILE A CA 1
ATOM 723 C C . ILE A 1 95 ? 5.848 6.984 7.523 1 95.75 95 ILE A C 1
ATOM 725 O O . ILE A 1 95 ? 4.695 7.375 7.332 1 95.75 95 ILE A O 1
ATOM 729 N N . ASN A 1 96 ? 6.355 5.875 7.047 1 93.12 96 ASN A N 1
ATOM 730 C CA . ASN A 1 96 ? 5.602 5.102 6.07 1 93.12 96 ASN A CA 1
ATOM 731 C C . ASN A 1 96 ? 5.453 3.645 6.496 1 93.12 96 ASN A C 1
ATOM 733 O O . ASN A 1 96 ? 6.445 2.92 6.594 1 93.12 96 ASN A O 1
ATOM 737 N N . LYS A 1 97 ? 4.219 3.291 6.824 1 88.94 97 LYS A N 1
ATOM 738 C CA . LYS A 1 97 ? 3.873 1.885 7.012 1 88.94 97 LYS A CA 1
ATOM 739 C C . LYS A 1 97 ? 3.189 1.318 5.77 1 88.94 97 LYS A C 1
ATOM 741 O O . LYS A 1 97 ? 1.965 1.388 5.645 1 88.94 97 LYS A O 1
ATOM 746 N N . LEU A 1 98 ? 3.898 0.552 5.031 1 83.56 98 LEU A N 1
ATOM 747 C CA . LEU A 1 98 ? 3.514 0.191 3.672 1 83.56 98 LEU A CA 1
ATOM 748 C C . LEU A 1 98 ? 2.58 -1.015 3.672 1 83.56 98 LEU A C 1
ATOM 750 O O . LEU A 1 98 ? 1.738 -1.155 2.781 1 83.56 98 LEU A O 1
ATOM 754 N N . SER A 1 99 ? 2.742 -1.817 4.637 1 81.44 99 SER A N 1
ATOM 755 C CA . SER A 1 99 ? 1.966 -3.053 4.676 1 81.44 99 SER A CA 1
ATOM 756 C C . SER A 1 99 ? 1.283 -3.23 6.031 1 81.44 99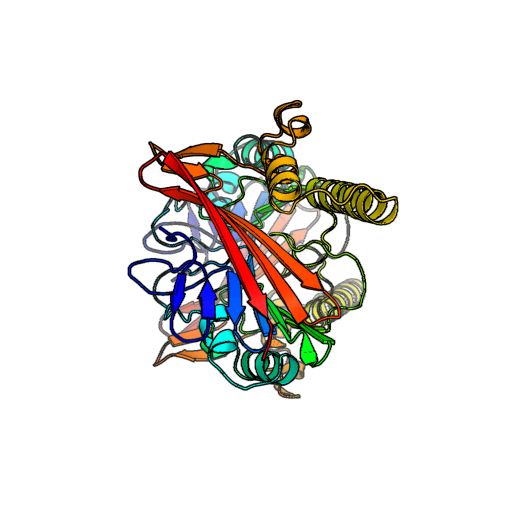 SER A C 1
ATOM 758 O O . SER A 1 99 ? 1.879 -2.953 7.074 1 81.44 99 SER A O 1
ATOM 760 N N . ALA A 1 100 ? 0.096 -3.713 5.957 1 78.25 100 ALA A N 1
ATOM 761 C CA . ALA A 1 100 ? -0.642 -3.932 7.199 1 78.25 100 ALA A CA 1
ATOM 762 C C . ALA A 1 100 ? -0.133 -5.172 7.93 1 78.25 100 ALA A C 1
ATOM 764 O O . ALA A 1 100 ? -0.262 -5.277 9.148 1 78.25 100 ALA A O 1
ATOM 765 N N . THR A 1 101 ? 0.48 -6.039 7.191 1 73.69 101 THR A N 1
ATOM 766 C CA . THR A 1 101 ? 0.826 -7.32 7.797 1 73.69 101 THR A CA 1
ATOM 767 C C . THR A 1 101 ? 2.312 -7.375 8.141 1 73.69 101 THR A C 1
ATOM 769 O O . THR A 1 101 ? 2.707 -8.023 9.109 1 73.69 101 THR A O 1
ATOM 772 N N . VAL A 1 102 ? 3.141 -6.746 7.391 1 76.25 102 VAL A N 1
ATOM 773 C CA . VAL A 1 102 ? 4.578 -6.75 7.641 1 76.25 102 VAL A CA 1
ATOM 774 C C . VAL A 1 102 ? 4.93 -5.676 8.672 1 76.25 102 VAL A C 1
ATOM 776 O O . VAL A 1 102 ? 4.605 -4.5 8.484 1 76.25 102 VAL A O 1
ATOM 779 N N . PRO A 1 103 ? 5.535 -6.117 9.773 1 78.44 103 PRO A N 1
ATOM 780 C CA . PRO A 1 103 ? 5.859 -5.152 10.828 1 78.44 103 PRO A CA 1
ATOM 781 C C . PRO A 1 103 ? 7.113 -4.336 10.516 1 78.44 103 PRO A C 1
ATOM 783 O O . PRO A 1 103 ? 8.125 -4.477 11.203 1 78.44 103 PRO A O 1
ATOM 786 N N . HIS A 1 104 ? 7.051 -3.537 9.562 1 81.69 104 HIS A N 1
ATOM 787 C CA . HIS A 1 104 ? 8.133 -2.639 9.164 1 81.69 104 HIS A CA 1
ATOM 788 C C . HIS A 1 104 ? 7.598 -1.239 8.867 1 81.69 104 HIS A C 1
ATOM 790 O O . HIS A 1 104 ? 6.566 -1.089 8.211 1 81.69 104 HIS A O 1
ATOM 796 N N . VAL A 1 105 ? 8.32 -0.355 9.445 1 88.06 105 VAL A N 1
ATOM 797 C CA . VAL A 1 105 ? 8 1.05 9.203 1 88.06 105 VAL A CA 1
ATOM 798 C C . VAL A 1 105 ? 9.25 1.779 8.703 1 88.06 105 VAL A C 1
ATOM 800 O O . VAL A 1 105 ? 10.32 1.668 9.305 1 88.06 105 VAL A O 1
ATOM 803 N N . ARG A 1 106 ? 9.086 2.477 7.625 1 90 106 ARG A N 1
ATOM 804 C CA . ARG A 1 106 ? 10.18 3.287 7.094 1 90 106 ARG A CA 1
ATOM 805 C C . ARG A 1 106 ? 10.047 4.738 7.543 1 90 106 ARG A C 1
ATOM 807 O O . ARG A 1 106 ? 8.945 5.293 7.566 1 90 106 ARG A O 1
ATOM 814 N N . THR A 1 107 ? 11.188 5.246 7.988 1 95.38 107 THR A N 1
ATOM 815 C CA . THR A 1 107 ? 11.219 6.648 8.383 1 95.38 107 THR A CA 1
ATOM 816 C C . THR A 1 107 ? 12.352 7.387 7.664 1 95.38 107 THR A C 1
ATOM 818 O O . THR A 1 107 ? 13.414 6.816 7.414 1 95.38 107 THR A O 1
ATOM 821 N N . GLU A 1 108 ? 12.086 8.594 7.312 1 96.25 108 GLU A N 1
ATOM 822 C CA . GLU A 1 108 ? 13.133 9.406 6.699 1 96.25 108 GLU A CA 1
ATOM 823 C C . GLU A 1 108 ? 12.906 10.891 6.973 1 96.25 108 GLU A C 1
ATOM 825 O O . GLU A 1 108 ? 11.758 11.352 7.039 1 96.25 108 GLU A O 1
ATOM 830 N N . GLN A 1 109 ? 14 11.547 7.152 1 98.06 109 GLN A N 1
ATOM 831 C CA . GLN A 1 109 ? 13.906 13 7.246 1 98.06 109 GLN A CA 1
ATOM 832 C C . GLN A 1 109 ? 13.562 13.617 5.895 1 98.06 109 GLN A C 1
ATOM 834 O O . GLN A 1 109 ? 14.102 13.211 4.863 1 98.06 109 GLN A O 1
ATOM 839 N N . VAL A 1 110 ? 12.641 14.539 5.918 1 98.12 110 VAL A N 1
ATOM 840 C CA . VAL A 1 110 ? 12.258 15.203 4.68 1 98.12 110 VAL A CA 1
ATOM 841 C C . VAL A 1 110 ? 13.188 16.391 4.418 1 98.12 110 VAL A C 1
ATOM 843 O O . VAL A 1 110 ? 13.352 17.266 5.277 1 98.12 110 VAL A O 1
ATOM 846 N N . ALA A 1 111 ? 13.75 16.422 3.268 1 96.69 111 ALA A N 1
ATOM 847 C CA . ALA A 1 111 ? 14.664 17.5 2.908 1 96.69 111 ALA A CA 1
ATOM 848 C C . ALA A 1 111 ? 13.914 18.797 2.615 1 96.69 111 ALA A C 1
ATOM 850 O O . ALA A 1 111 ? 12.695 18.781 2.396 1 96.69 111 ALA A O 1
ATOM 851 N N . PHE A 1 112 ? 14.688 19.859 2.662 1 94.94 112 PHE A N 1
ATOM 852 C CA . PHE A 1 112 ? 14.094 21.125 2.246 1 94.94 112 PHE A CA 1
ATOM 853 C C . PHE A 1 112 ? 13.68 21.062 0.781 1 94.94 112 PHE A C 1
ATOM 855 O O . PHE A 1 112 ? 14.32 20.391 -0.028 1 94.94 112 PHE A O 1
ATOM 862 N N . GLY A 1 113 ? 12.578 21.75 0.519 1 93.69 113 GLY A N 1
ATOM 863 C CA . GLY A 1 113 ? 12.125 21.828 -0.861 1 93.69 113 GLY A CA 1
ATOM 864 C C . GLY A 1 113 ? 10.648 21.516 -1.022 1 93.69 113 GLY A C 1
ATOM 865 O O . GLY A 1 113 ? 9.883 21.609 -0.063 1 93.69 113 GLY A O 1
ATOM 866 N N . VAL A 1 114 ? 10.188 21.297 -2.225 1 93.25 114 VAL A N 1
ATOM 867 C CA . VAL A 1 114 ? 8.805 20.984 -2.557 1 93.25 114 VAL A CA 1
ATOM 868 C C . VAL A 1 114 ? 8.625 19.469 -2.658 1 93.25 114 VAL A C 1
ATOM 870 O O . VAL A 1 114 ? 9.367 18.797 -3.383 1 93.25 114 VAL A O 1
ATOM 873 N N . HIS A 1 115 ? 7.738 19.016 -1.923 1 95.38 115 HIS A N 1
ATOM 874 C CA . HIS A 1 115 ? 7.461 17.578 -1.908 1 95.38 115 HIS A CA 1
ATOM 875 C C . HIS A 1 115 ? 5.98 17.297 -2.143 1 95.38 115 HIS A C 1
ATOM 877 O O . HIS A 1 115 ? 5.129 18.125 -1.814 1 95.38 115 HIS A O 1
ATOM 883 N N . ILE A 1 116 ? 5.703 16.188 -2.746 1 92.12 116 ILE A N 1
ATOM 884 C CA . ILE A 1 116 ? 4.344 15.68 -2.908 1 92.12 116 ILE A CA 1
ATOM 885 C C . ILE A 1 116 ? 4.191 14.367 -2.15 1 92.12 116 ILE A C 1
ATOM 887 O O . ILE A 1 116 ? 5.02 13.461 -2.287 1 92.12 116 ILE A O 1
ATOM 891 N N . LEU A 1 117 ? 3.238 14.312 -1.275 1 92.56 117 LEU A N 1
ATOM 892 C CA . LEU A 1 117 ? 2.857 13.062 -0.629 1 92.56 117 LEU A CA 1
ATOM 893 C C . LEU A 1 117 ? 1.507 12.578 -1.141 1 92.56 117 LEU A C 1
ATOM 895 O O . LEU A 1 117 ? 0.51 13.297 -1.061 1 92.56 117 LEU A O 1
ATOM 899 N N . SER A 1 118 ? 1.506 11.453 -1.75 1 87.62 118 SER A N 1
ATOM 900 C CA . SER A 1 118 ? 0.281 10.836 -2.244 1 87.62 118 SER A CA 1
ATOM 901 C C . SER A 1 118 ? 0.193 9.375 -1.824 1 87.62 118 SER A C 1
ATOM 903 O O . SER A 1 118 ? 0.99 8.906 -1.008 1 87.62 118 SER A O 1
ATOM 905 N N . TYR A 1 119 ? -0.8 8.695 -2.322 1 82 119 TYR A N 1
ATOM 906 C CA . TYR A 1 119 ? -0.963 7.281 -2.012 1 82 119 TYR A CA 1
ATOM 907 C C . TYR A 1 119 ? 0.227 6.473 -2.514 1 82 119 TYR A C 1
ATOM 909 O O . TYR A 1 119 ? 0.454 5.348 -2.064 1 82 119 TYR A O 1
ATOM 917 N N . SER A 1 120 ? 0.983 7.023 -3.459 1 83.94 120 SER A N 1
ATOM 918 C CA . SER A 1 120 ? 2.143 6.32 -3.992 1 83.94 120 SER A CA 1
ATOM 919 C C . SER A 1 120 ? 3.391 6.594 -3.16 1 83.94 120 SER A C 1
ATOM 921 O O . SER A 1 120 ? 4.465 6.066 -3.449 1 83.94 120 SER A O 1
ATOM 923 N N . GLY A 1 121 ? 3.215 7.43 -2.111 1 89.69 121 GLY A N 1
ATOM 924 C CA . GLY A 1 121 ? 4.34 7.719 -1.237 1 89.69 121 GLY A CA 1
ATOM 925 C C . GLY A 1 121 ? 4.867 9.133 -1.388 1 89.69 121 GLY A C 1
ATOM 926 O O . GLY A 1 121 ? 4.215 9.984 -2.006 1 89.69 121 GLY A O 1
ATOM 927 N N . LEU A 1 122 ? 5.984 9.383 -0.724 1 94.56 122 LEU A N 1
ATOM 928 C CA . LEU A 1 122 ? 6.629 10.688 -0.784 1 94.56 122 LEU A CA 1
ATOM 929 C C . LEU A 1 122 ? 7.383 10.859 -2.098 1 94.56 122 LEU A C 1
ATOM 931 O O . LEU A 1 122 ? 8.305 10.102 -2.395 1 94.56 122 LEU A O 1
ATOM 935 N N . ASP A 1 123 ? 6.949 11.852 -2.893 1 92.44 123 ASP A N 1
ATOM 936 C CA . ASP A 1 123 ? 7.535 12.195 -4.184 1 92.44 123 ASP A CA 1
ATOM 937 C C . ASP A 1 123 ? 7.43 11.031 -5.164 1 92.44 123 ASP A C 1
ATOM 939 O O . ASP A 1 123 ? 8.414 10.656 -5.801 1 92.44 123 ASP A O 1
ATOM 943 N N . GLY A 1 124 ? 6.23 10.539 -5.117 1 83.62 124 GLY A N 1
ATOM 944 C CA . GLY A 1 124 ? 5.953 9.492 -6.094 1 83.62 124 GLY A CA 1
ATOM 945 C C . GLY A 1 124 ? 6.105 9.961 -7.527 1 83.62 124 GLY A C 1
ATOM 946 O O . GLY A 1 124 ? 6.223 11.156 -7.785 1 83.62 124 GLY A O 1
ATOM 947 N N . HIS A 1 125 ? 6.059 9.016 -8.477 1 80 125 HIS A N 1
ATOM 948 C CA . HIS A 1 125 ? 6.379 9.344 -9.859 1 80 125 HIS A CA 1
ATOM 949 C C . HIS A 1 125 ? 5.176 9.109 -10.773 1 80 125 HIS A C 1
ATOM 951 O O . HIS A 1 125 ? 5.305 9.164 -12 1 80 125 HIS A O 1
ATOM 957 N N . LEU A 1 126 ? 4.078 8.969 -10.18 1 75.38 126 LEU A N 1
ATOM 958 C CA . LEU A 1 126 ? 2.883 8.82 -11.008 1 75.38 126 LEU A CA 1
ATOM 959 C C . LEU A 1 126 ? 2.527 10.133 -11.695 1 75.38 126 LEU A C 1
ATOM 961 O O . LEU A 1 126 ? 2.877 11.211 -11.203 1 75.38 126 LEU A O 1
ATOM 965 N N . PRO A 1 127 ? 1.856 10.016 -12.789 1 75.75 127 PRO A N 1
ATOM 966 C CA . PRO A 1 127 ? 1.556 11.234 -13.547 1 75.75 127 PRO A CA 1
ATOM 967 C C . PRO A 1 127 ? 0.871 12.305 -12.703 1 75.75 127 PRO A C 1
ATOM 969 O O . PRO A 1 127 ? 1.218 13.484 -12.789 1 75.75 127 PRO A O 1
ATOM 972 N N . ASN A 1 128 ? 0.015 11.883 -11.883 1 76.38 128 ASN A N 1
ATOM 973 C CA . ASN A 1 128 ? -0.684 12.852 -11.047 1 76.38 128 ASN A CA 1
ATOM 974 C C . ASN A 1 128 ? 0.253 13.484 -10.016 1 76.38 128 ASN A C 1
ATOM 976 O O . ASN A 1 128 ? 0.095 14.656 -9.672 1 76.38 128 ASN A O 1
ATOM 980 N N . ASP A 1 129 ? 1.204 12.781 -9.555 1 83.75 129 ASP A N 1
ATOM 981 C CA . ASP A 1 129 ? 2.184 13.312 -8.617 1 83.75 129 ASP A CA 1
ATOM 982 C C . ASP A 1 129 ? 3.029 14.406 -9.266 1 83.75 129 ASP A C 1
ATOM 984 O O . ASP A 1 129 ? 3.229 15.477 -8.68 1 83.75 129 ASP A O 1
ATOM 988 N N . LEU A 1 130 ? 3.396 14.109 -10.461 1 83.5 130 LEU A N 1
ATOM 989 C CA . LEU A 1 130 ? 4.262 15.031 -11.18 1 83.5 130 LEU A CA 1
ATOM 990 C C . LEU A 1 130 ? 3.512 16.312 -11.539 1 83.5 130 LEU A C 1
ATOM 992 O O . LEU A 1 130 ? 4.059 17.406 -11.422 1 83.5 130 LEU A O 1
ATOM 996 N N . ARG A 1 131 ? 2.352 16.188 -11.891 1 81.75 131 ARG A N 1
ATOM 997 C CA . ARG A 1 131 ? 1.534 17.344 -12.227 1 81.75 131 ARG A CA 1
ATOM 998 C C . ARG A 1 131 ? 1.304 18.219 -11 1 81.75 131 ARG A C 1
ATOM 1000 O O . ARG A 1 131 ? 1.37 19.453 -11.086 1 81.75 131 ARG A O 1
ATOM 1007 N N . LEU A 1 132 ? 1.016 17.531 -9.93 1 83 132 LEU A N 1
ATOM 1008 C CA . LEU A 1 132 ? 0.793 18.281 -8.688 1 83 132 LEU A CA 1
ATOM 1009 C C . LEU A 1 132 ? 2.045 19.047 -8.289 1 83 132 LEU A C 1
ATOM 1011 O O . LEU A 1 132 ? 1.953 20.203 -7.848 1 83 132 LEU A O 1
ATOM 1015 N N . LYS A 1 133 ? 3.098 18.422 -8.453 1 86.44 133 LYS A N 1
ATOM 1016 C CA . LYS A 1 133 ? 4.359 19.078 -8.117 1 86.44 133 LYS A CA 1
ATOM 1017 C C . LYS A 1 133 ? 4.602 20.297 -9 1 86.44 133 LYS A C 1
ATOM 1019 O O . LYS A 1 133 ? 5.008 21.359 -8.516 1 86.44 133 LYS A O 1
ATOM 1024 N N . ASP A 1 134 ? 4.355 20.078 -10.258 1 84.5 134 ASP A N 1
ATOM 1025 C CA . ASP A 1 134 ? 4.508 21.188 -11.195 1 84.5 134 ASP A CA 1
ATOM 1026 C C . ASP A 1 134 ? 3.576 22.344 -10.836 1 84.5 134 ASP A C 1
ATOM 1028 O O . ASP A 1 134 ? 3.986 23.516 -10.844 1 84.5 134 ASP A O 1
ATOM 1032 N N . PHE A 1 135 ? 2.426 22 -10.539 1 79.81 135 PHE A N 1
ATOM 1033 C CA . PHE A 1 135 ? 1.438 23 -10.156 1 79.81 135 PHE A CA 1
ATOM 1034 C C . PHE A 1 135 ? 1.879 23.75 -8.906 1 79.81 135 PHE A C 1
ATOM 1036 O O . PHE A 1 135 ? 1.753 24.969 -8.828 1 79.81 135 PHE A O 1
ATOM 1043 N N . PHE A 1 136 ? 2.363 23.078 -7.949 1 84.94 136 PHE A N 1
ATOM 1044 C CA . PHE A 1 136 ? 2.793 23.703 -6.707 1 84.94 136 PHE A CA 1
ATOM 1045 C C . PHE A 1 136 ? 3.988 24.625 -6.945 1 84.94 136 PHE A C 1
ATOM 1047 O O . PHE A 1 136 ? 4.066 25.719 -6.383 1 84.94 136 PHE A O 1
ATOM 1054 N N . ASN A 1 137 ? 4.859 24.141 -7.797 1 86.88 137 ASN A N 1
ATOM 1055 C CA . ASN A 1 137 ? 6.004 24.984 -8.141 1 86.88 137 ASN A 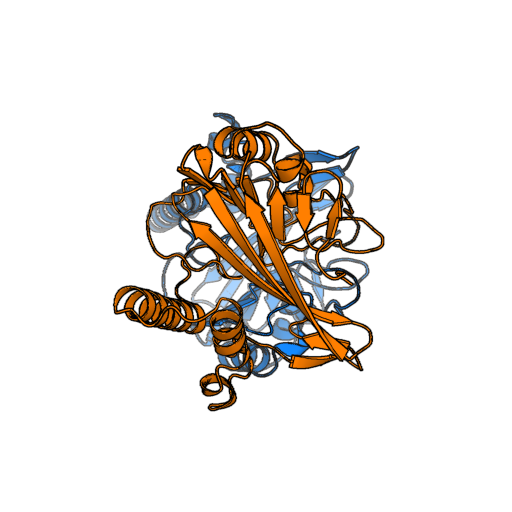CA 1
ATOM 1056 C C . ASN A 1 137 ? 5.57 26.281 -8.82 1 86.88 137 ASN A C 1
ATOM 1058 O O . ASN A 1 137 ? 6.129 27.344 -8.555 1 86.88 137 ASN A O 1
ATOM 1062 N N . GLU A 1 138 ? 4.637 26.156 -9.648 1 83.31 138 GLU A N 1
ATOM 1063 C CA . GLU A 1 138 ? 4.098 27.344 -10.297 1 83.31 138 GLU A CA 1
ATOM 1064 C C . GLU A 1 138 ? 3.504 28.312 -9.281 1 83.31 138 GLU A C 1
ATOM 1066 O O . GLU A 1 138 ? 3.688 29.531 -9.391 1 83.31 138 GLU A O 1
ATOM 1071 N N . MET A 1 139 ? 2.855 27.766 -8.336 1 80.06 139 MET A N 1
ATOM 1072 C CA . MET A 1 139 ? 2.236 28.594 -7.305 1 80.06 139 MET A CA 1
ATOM 1073 C C . MET A 1 139 ? 3.297 29.297 -6.461 1 80.06 139 MET A C 1
ATOM 1075 O O . MET A 1 139 ? 3.146 30.469 -6.113 1 80.06 139 MET A O 1
ATOM 1079 N N . ILE A 1 140 ? 4.328 28.609 -6.105 1 83.38 140 ILE A N 1
ATOM 1080 C CA . ILE A 1 140 ? 5.41 29.188 -5.309 1 83.38 140 ILE A CA 1
ATOM 1081 C C . ILE A 1 140 ? 6.078 30.312 -6.082 1 83.38 140 ILE A C 1
ATOM 1083 O O . ILE A 1 140 ? 6.406 31.359 -5.512 1 83.38 140 ILE A O 1
ATOM 1087 N N . ASP A 1 141 ? 6.215 30.078 -7.359 1 83.69 141 ASP A N 1
ATOM 1088 C CA . ASP A 1 141 ? 6.828 31.094 -8.203 1 83.69 141 ASP A CA 1
ATOM 1089 C C . ASP A 1 141 ? 5.961 32.344 -8.266 1 83.69 141 ASP A C 1
ATOM 1091 O O . ASP A 1 141 ? 6.477 33.469 -8.242 1 83.69 141 ASP A O 1
ATOM 1095 N N . GLU A 1 142 ? 4.754 32.156 -8.344 1 81 142 GLU A N 1
ATOM 1096 C CA . GLU A 1 142 ? 3.828 33.281 -8.352 1 81 142 GLU A CA 1
ATOM 1097 C C . GLU A 1 142 ? 3.893 34.031 -7.039 1 81 142 GLU A C 1
ATOM 1099 O O . GLU A 1 142 ? 3.816 35.281 -7.035 1 81 142 GLU A O 1
ATOM 1104 N N . TYR A 1 143 ? 3.967 33.312 -5.973 1 75.94 143 TYR A N 1
ATOM 1105 C CA . TYR A 1 143 ? 4.051 33.906 -4.648 1 75.94 143 TYR A CA 1
ATOM 1106 C C . TYR A 1 143 ? 5.289 34.781 -4.523 1 75.94 143 TYR A C 1
ATOM 1108 O O . TYR A 1 143 ? 5.25 35.844 -3.889 1 75.94 143 TYR A O 1
ATOM 1116 N N . LYS A 1 144 ? 6.355 34.406 -5.148 1 77.75 144 LYS A N 1
ATOM 1117 C CA . LYS A 1 144 ? 7.605 35.156 -5.113 1 77.75 144 LYS A CA 1
ATOM 1118 C C . LYS A 1 144 ? 7.492 36.469 -5.906 1 77.75 144 LYS A C 1
ATOM 1120 O O . LYS A 1 144 ? 8.133 37.469 -5.574 1 77.75 144 LYS A O 1
ATOM 1125 N N . ASN A 1 145 ? 6.703 36.438 -6.918 1 74.25 145 ASN A N 1
ATOM 1126 C CA . ASN A 1 145 ? 6.617 37.562 -7.82 1 74.25 145 ASN A CA 1
ATOM 1127 C C . ASN A 1 145 ? 5.527 38.562 -7.387 1 74.25 145 ASN A C 1
ATOM 1129 O O . ASN A 1 145 ? 4.977 39.281 -8.211 1 74.25 145 ASN A O 1
ATOM 1133 N N . GLU A 1 146 ? 5.195 38.688 -6.121 1 64.5 146 GLU A N 1
ATOM 1134 C CA . GLU A 1 146 ? 4.453 39.75 -5.438 1 64.5 146 GLU A CA 1
ATOM 1135 C C . GLU A 1 146 ? 2.951 39.469 -5.469 1 64.5 146 GLU A C 1
ATOM 1137 O O . GLU A 1 146 ? 2.184 40.125 -4.766 1 64.5 146 GLU A O 1
ATOM 1142 N N . GLU A 1 147 ? 2.518 38.5 -6.297 1 64.56 147 GLU A N 1
ATOM 1143 C CA . GLU A 1 147 ? 1.089 38.219 -6.191 1 64.56 147 GLU A CA 1
ATOM 1144 C C . GLU A 1 147 ? 0.819 37.094 -5.195 1 64.56 147 GLU A C 1
ATOM 1146 O O . GLU A 1 147 ? 1.014 35.906 -5.512 1 64.56 147 GLU A O 1
ATOM 1151 N N . GLN A 1 148 ? 0.757 37.406 -3.836 1 71 148 GLN A N 1
ATOM 1152 C CA . GLN A 1 148 ? 0.538 36.375 -2.824 1 71 148 GLN A CA 1
ATOM 1153 C C . GLN A 1 148 ? -0.916 35.906 -2.818 1 71 148 GLN A C 1
ATOM 1155 O O . GLN A 1 148 ? -1.773 36.562 -2.201 1 71 148 GLN A O 1
ATOM 1160 N N . PRO A 1 149 ? -1.135 34.938 -3.688 1 74.56 149 PRO A N 1
ATOM 1161 C CA . PRO A 1 149 ? -2.508 34.469 -3.547 1 74.56 149 PRO A CA 1
ATOM 1162 C C . PRO A 1 149 ? -2.857 34.094 -2.107 1 74.56 149 PRO A C 1
ATOM 1164 O O . PRO A 1 149 ? -1.983 33.688 -1.341 1 74.56 149 PRO A O 1
ATOM 1167 N N . SER A 1 150 ? -4.09 34.406 -1.806 1 83.81 150 SER A N 1
ATOM 1168 C CA . SER A 1 150 ? -4.562 34.031 -0.484 1 83.81 150 SER A CA 1
ATOM 1169 C C . SER A 1 150 ? -4.57 32.5 -0.335 1 83.81 150 SER A C 1
ATOM 1171 O O . SER A 1 150 ? -4.508 31.781 -1.328 1 83.81 150 SER A O 1
ATOM 1173 N N . LEU A 1 151 ? -4.516 32.062 0.877 1 85.75 151 LEU A N 1
ATOM 1174 C CA . LEU A 1 151 ? -4.617 30.625 1.146 1 85.75 151 LEU A CA 1
ATOM 1175 C C . LEU A 1 151 ? -5.883 30.047 0.526 1 85.75 151 LEU A C 1
ATOM 1177 O O . LEU A 1 151 ? -5.867 28.922 0.004 1 85.75 151 LEU A O 1
ATOM 1181 N N . ARG A 1 152 ? -6.875 30.891 0.593 1 84.81 152 ARG A N 1
ATOM 1182 C CA . ARG A 1 152 ? -8.141 30.469 -0.004 1 84.81 152 ARG A CA 1
ATOM 1183 C C . ARG A 1 152 ? -7.988 30.234 -1.505 1 84.81 152 ARG A C 1
ATOM 1185 O O . ARG A 1 152 ? -8.391 29.203 -2.027 1 84.81 152 ARG A O 1
ATOM 1192 N N . GLU A 1 153 ? -7.422 31.156 -2.127 1 81.69 153 GLU A N 1
ATOM 1193 C CA . GLU A 1 153 ? -7.234 31.047 -3.57 1 81.69 153 GLU A CA 1
ATOM 1194 C C . GLU A 1 153 ? -6.355 29.859 -3.928 1 81.69 153 GLU A C 1
ATOM 1196 O O . GLU A 1 153 ? -6.637 29.141 -4.895 1 81.69 153 GLU A O 1
ATOM 1201 N N . THR A 1 154 ? -5.371 29.688 -3.127 1 79.06 154 THR A N 1
ATOM 1202 C CA . THR A 1 154 ? -4.457 28.578 -3.354 1 79.06 154 THR A CA 1
ATOM 1203 C C . THR A 1 154 ? -5.18 27.25 -3.195 1 79.06 154 THR A C 1
ATOM 1205 O O . THR A 1 154 ? -5.066 26.359 -4.051 1 79.06 154 THR A O 1
ATOM 1208 N N . ALA A 1 155 ? -5.938 27.125 -2.139 1 81.31 155 ALA A N 1
ATOM 1209 C CA . ALA A 1 155 ? -6.688 25.906 -1.876 1 81.31 155 ALA A CA 1
ATOM 1210 C C . ALA A 1 155 ? -7.707 25.641 -2.979 1 81.31 155 ALA A C 1
ATOM 1212 O O . ALA A 1 155 ? -7.863 24.5 -3.43 1 81.31 155 ALA A O 1
ATOM 1213 N N . GLU A 1 156 ? -8.328 26.703 -3.43 1 76.94 156 GLU A N 1
ATOM 1214 C CA . GLU A 1 156 ? -9.367 26.562 -4.445 1 76.94 156 GLU A CA 1
ATOM 1215 C C . GLU A 1 156 ? -8.773 26.172 -5.797 1 76.94 156 GLU A C 1
ATOM 1217 O O . GLU A 1 156 ? -9.383 25.422 -6.555 1 76.94 156 GLU A O 1
ATOM 1222 N N . ARG A 1 157 ? -7.68 26.703 -6.055 1 74.81 157 ARG A N 1
ATOM 1223 C CA . ARG A 1 157 ? -7.012 26.344 -7.305 1 74.81 157 ARG A CA 1
ATOM 1224 C C . ARG A 1 157 ? -6.68 24.859 -7.348 1 74.81 157 ARG A C 1
ATOM 1226 O O . ARG A 1 157 ? -6.785 24.219 -8.398 1 74.81 157 ARG A O 1
ATOM 1233 N N . PHE A 1 158 ? -6.324 24.359 -6.203 1 72.38 158 PHE A N 1
ATOM 1234 C CA . PHE A 1 158 ? -6.004 22.938 -6.133 1 72.38 158 PHE A CA 1
ATOM 1235 C C . PHE A 1 158 ? -7.266 22.078 -6.246 1 72.38 158 PHE A C 1
ATOM 1237 O O . PHE A 1 158 ? -7.246 21.016 -6.848 1 72.38 158 PHE A O 1
ATOM 1244 N N . MET A 1 159 ? -8.266 22.562 -5.715 1 69.5 159 MET A N 1
ATOM 1245 C CA . MET A 1 159 ? -9.516 21.812 -5.711 1 69.5 159 MET A CA 1
ATOM 1246 C C . MET A 1 159 ? -10.141 21.797 -7.102 1 69.5 159 MET A C 1
ATOM 1248 O O . MET A 1 159 ? -10.781 20.812 -7.488 1 69.5 159 MET A O 1
ATOM 1252 N N . TYR A 1 160 ? -10.039 22.859 -7.773 1 62.19 160 TYR A N 1
ATOM 1253 C CA . TYR A 1 160 ? -10.812 22.984 -9.008 1 62.19 160 TYR A CA 1
ATOM 1254 C C . TYR A 1 160 ? -9.914 22.797 -10.227 1 62.19 160 TYR A C 1
ATOM 1256 O O . TYR A 1 160 ? -10.352 23.016 -11.359 1 62.19 160 TYR A O 1
ATOM 1264 N N . ASP A 1 161 ? -8.75 22.453 -10.008 1 56.31 161 ASP A N 1
ATOM 1265 C CA . ASP A 1 161 ? -7.977 22.312 -11.234 1 56.31 161 ASP A CA 1
ATOM 1266 C C . ASP A 1 161 ? -8.688 21.391 -12.227 1 56.31 161 ASP A C 1
ATOM 1268 O O . ASP A 1 161 ? -8.844 20.188 -11.977 1 56.31 161 ASP A O 1
ATOM 1272 N N . PRO A 1 162 ? -9.414 22.094 -13.203 1 47.69 162 PRO A N 1
ATOM 1273 C CA . PRO A 1 162 ? -10.234 21.484 -14.25 1 47.69 162 PRO A CA 1
ATOM 1274 C C . PRO A 1 162 ? -9.461 20.5 -15.117 1 47.69 162 PRO A C 1
ATOM 1276 O O . PRO A 1 162 ? -10.055 19.75 -15.891 1 47.69 162 PRO A O 1
ATOM 1279 N N . THR A 1 163 ? -8.312 20.766 -15.211 1 45.91 163 THR A N 1
ATOM 1280 C CA . THR A 1 163 ? -7.641 20.078 -16.312 1 45.91 163 THR A CA 1
ATOM 1281 C C . THR A 1 163 ? -8.008 18.594 -16.328 1 45.91 163 THR A C 1
ATOM 1283 O O . THR A 1 163 ? -8.086 17.984 -17.391 1 45.91 163 THR A O 1
ATOM 1286 N N . GLU A 1 164 ? -8.016 18.016 -15.211 1 45.38 164 GLU A N 1
ATOM 1287 C CA . GLU A 1 164 ? -8 16.547 -15.219 1 45.38 164 GLU A CA 1
ATOM 1288 C C . GLU A 1 164 ? -9.398 15.984 -15.461 1 45.38 164 GLU A C 1
ATOM 1290 O O . GLU A 1 164 ? -9.562 14.773 -15.609 1 45.38 164 GLU A O 1
ATOM 1295 N N . ALA A 1 165 ? -10.602 16.812 -15.203 1 40.81 165 ALA A N 1
ATOM 1296 C CA . ALA A 1 165 ? -11.844 16.234 -15.719 1 40.81 165 ALA A CA 1
ATOM 1297 C C . ALA A 1 165 ? -11.672 15.781 -17.172 1 40.81 165 ALA A C 1
ATOM 1299 O O . ALA A 1 165 ? -12.586 15.18 -17.75 1 40.81 165 ALA A O 1
ATOM 1300 N N . VAL A 1 166 ? -10.805 16.406 -17.672 1 34.5 166 VAL A N 1
ATOM 1301 C CA . VAL A 1 166 ? -10.828 16.172 -19.109 1 34.5 166 VAL A CA 1
ATOM 1302 C C . VAL A 1 166 ? -10.75 14.68 -19.391 1 34.5 166 VAL A C 1
ATOM 1304 O O . VAL A 1 166 ? -11.594 14.133 -20.109 1 34.5 166 VAL A O 1
ATOM 1307 N N . GLU A 1 167 ? -9.469 14.305 -19.781 1 35 167 GLU A N 1
ATOM 1308 C CA . GLU A 1 167 ? -9.328 13.164 -20.688 1 35 167 GLU A CA 1
ATOM 1309 C C . GLU A 1 167 ? -9.477 11.844 -19.938 1 35 167 GLU A C 1
ATOM 1311 O O . GLU A 1 167 ? -8.492 11.266 -19.484 1 35 167 GLU A O 1
ATOM 1316 N N . GLY A 1 168 ? -10.641 11.484 -19.5 1 40.97 168 GLY A N 1
ATOM 1317 C CA . GLY A 1 168 ? -11.078 10.141 -19.172 1 40.97 168 GLY A CA 1
ATOM 1318 C C . GLY A 1 168 ? -10.547 9.648 -17.828 1 40.97 168 GLY A C 1
ATOM 1319 O O . GLY A 1 168 ? -10.875 8.547 -17.391 1 40.97 168 GLY A O 1
ATOM 1320 N N . ASN A 1 169 ? -9.414 10.156 -17.391 1 43.84 169 ASN A N 1
ATOM 1321 C CA . ASN A 1 169 ? -8.875 9.562 -16.172 1 43.84 169 ASN A CA 1
ATOM 1322 C C . ASN A 1 169 ? -9.359 10.297 -14.93 1 43.84 169 ASN A C 1
ATOM 1324 O O . ASN A 1 169 ? -8.75 11.281 -14.508 1 43.84 169 ASN A O 1
ATOM 1328 N N . LYS A 1 170 ? -10.57 10.297 -14.633 1 45.94 170 LYS A N 1
ATOM 1329 C CA . LYS A 1 170 ? -11.281 10.844 -13.484 1 45.94 170 LYS A CA 1
ATOM 1330 C C . LYS A 1 170 ? -10.383 10.906 -12.258 1 45.94 170 LYS A C 1
ATOM 1332 O O . LYS A 1 170 ? -10.602 11.711 -11.352 1 45.94 170 LYS A O 1
ATOM 1337 N N . LEU A 1 171 ? -9.375 10.086 -12.219 1 45.59 171 LEU A N 1
ATOM 1338 C CA . LEU A 1 171 ? -8.555 9.859 -11.039 1 45.59 171 LEU A CA 1
ATOM 1339 C C . LEU A 1 171 ? -7.434 10.891 -10.953 1 45.59 171 LEU A C 1
ATOM 1341 O O . LEU A 1 171 ? -6.625 10.859 -10.023 1 45.59 171 LEU A O 1
ATOM 1345 N N . THR A 1 172 ? -7.453 11.781 -12.094 1 47 172 THR A N 1
ATOM 1346 C CA . THR A 1 172 ? -6.312 12.688 -12.133 1 47 172 THR A CA 1
ATOM 1347 C C . THR A 1 172 ? -6.645 14.008 -11.438 1 47 172 THR A C 1
ATOM 1349 O O . THR A 1 172 ? -5.773 14.867 -11.273 1 47 172 THR A O 1
ATOM 1352 N N . ALA A 1 173 ? -7.969 14.086 -11.086 1 54.44 173 ALA A N 1
ATOM 1353 C CA . ALA A 1 173 ? -8.25 15.359 -10.438 1 54.44 173 ALA A CA 1
ATOM 1354 C C . ALA A 1 173 ? -7.852 15.328 -8.969 1 54.44 173 ALA A C 1
ATOM 1356 O O . ALA A 1 173 ? -7.906 14.281 -8.32 1 54.44 173 ALA A O 1
ATOM 1357 N N . PHE A 1 174 ? -7.211 16.469 -8.578 1 63.81 174 PHE A N 1
ATOM 1358 C CA . PHE A 1 174 ? -6.855 16.594 -7.164 1 63.81 174 PHE A CA 1
ATOM 1359 C C . PHE A 1 174 ? -8.102 16.516 -6.289 1 63.81 174 PHE A C 1
ATOM 1361 O O . PHE A 1 174 ? -8.07 15.93 -5.207 1 63.81 174 PHE A O 1
ATOM 1368 N N . PHE A 1 175 ? -9.195 17.047 -6.895 1 65.88 175 PHE A N 1
ATOM 1369 C CA . PHE A 1 175 ? -10.508 16.922 -6.277 1 65.88 175 PHE A CA 1
ATOM 1370 C C . PHE A 1 175 ? -11.281 15.758 -6.883 1 65.88 175 PHE A C 1
ATOM 1372 O O . PHE A 1 175 ? -11.492 15.703 -8.094 1 65.88 175 PHE A O 1
ATOM 1379 N N . VAL A 1 176 ? -11.594 14.781 -6.02 1 70.88 176 VAL A N 1
ATOM 1380 C CA . VAL A 1 176 ? -12.242 13.586 -6.555 1 70.88 176 VAL A CA 1
ATOM 1381 C C . VAL A 1 176 ? -13.68 13.508 -6.051 1 70.88 176 VAL A C 1
ATOM 1383 O O . VAL A 1 176 ? -13.969 13.906 -4.922 1 70.88 176 VAL A O 1
ATOM 1386 N N . ASP A 1 177 ? -14.602 13.242 -6.953 1 72.81 177 ASP A N 1
ATOM 1387 C CA . ASP A 1 177 ? -16 13.016 -6.629 1 72.81 177 ASP A CA 1
ATOM 1388 C C . ASP A 1 177 ? -16.641 12.016 -7.594 1 72.81 177 ASP A C 1
ATOM 1390 O O . ASP A 1 177 ? -17.031 12.383 -8.703 1 72.81 177 ASP A O 1
ATOM 1394 N N . PHE A 1 178 ? -16.672 10.781 -7.078 1 68.81 178 PHE A N 1
ATOM 1395 C CA . PHE A 1 178 ? -17.266 9.773 -7.953 1 68.81 178 PHE A CA 1
ATOM 1396 C C . PHE A 1 178 ? -17.969 8.703 -7.137 1 68.81 178 PHE A C 1
ATOM 1398 O O . PHE A 1 178 ? -17.641 8.484 -5.969 1 68.81 178 PHE A O 1
ATOM 1405 N N . GLU A 1 179 ? -18.953 8.172 -7.805 1 69 179 GLU A N 1
ATOM 1406 C CA . GLU A 1 179 ? -19.672 7.078 -7.176 1 69 179 GLU A CA 1
ATOM 1407 C C . GLU A 1 179 ? -18.891 5.77 -7.266 1 69 179 GLU A C 1
ATOM 1409 O O . GLU A 1 179 ? -18.297 5.469 -8.305 1 69 179 GLU A O 1
ATOM 1414 N N . VAL A 1 180 ? -18.719 5.066 -6.273 1 62.44 180 VAL A N 1
ATOM 1415 C CA . VAL A 1 180 ? -17.969 3.811 -6.281 1 62.44 180 VAL A CA 1
ATOM 1416 C C . VAL A 1 180 ? -18.938 2.637 -6.391 1 62.44 180 VAL A C 1
ATOM 1418 O O . VAL A 1 180 ? -18.766 1.753 -7.23 1 62.44 180 VAL A O 1
ATOM 1421 N N . ARG A 1 181 ? -19.594 2.311 -5.379 1 59.38 181 ARG A N 1
ATOM 1422 C CA . ARG A 1 181 ? -20.578 1.231 -5.422 1 59.38 181 ARG A CA 1
ATOM 1423 C C . ARG A 1 181 ? -21.891 1.655 -4.77 1 59.38 181 ARG A C 1
ATOM 1425 O O . ARG A 1 181 ? -21.891 2.4 -3.787 1 59.38 181 ARG A O 1
ATOM 1432 N N . GLU A 1 182 ? -22.797 0.945 -5.305 1 60.81 182 GLU A N 1
ATOM 1433 C CA . GLU A 1 182 ? -24.172 1.057 -4.824 1 60.81 182 GLU A CA 1
ATOM 1434 C C . GLU A 1 182 ? -24.328 2.232 -3.865 1 60.81 182 GLU A C 1
ATOM 1436 O O . GLU A 1 182 ? -24.578 2.039 -2.676 1 60.81 182 GLU A O 1
ATOM 1441 N N . TYR A 1 183 ? -24.109 3.371 -4.145 1 56.19 183 TYR A N 1
ATOM 1442 C CA . TYR A 1 183 ? -24.5 4.559 -3.387 1 56.19 183 TYR A CA 1
ATOM 1443 C C . TYR A 1 183 ? -23.328 5.055 -2.535 1 56.19 183 TYR A C 1
A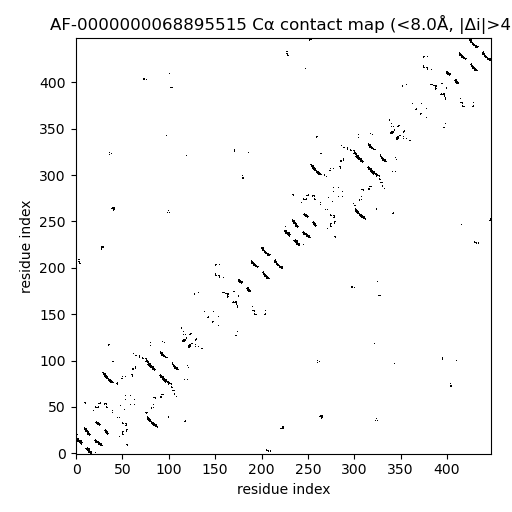TOM 1445 O O . TYR A 1 183 ? -23.531 5.848 -1.61 1 56.19 183 TYR A O 1
ATOM 1453 N N . ARG A 1 184 ? -22.25 4.387 -2.68 1 67.62 184 ARG A N 1
ATOM 1454 C CA . ARG A 1 184 ? -21.125 4.961 -1.96 1 67.62 184 ARG A CA 1
ATOM 1455 C C . ARG A 1 184 ? -20.328 5.902 -2.857 1 67.62 184 ARG A C 1
ATOM 1457 O O . ARG A 1 184 ? -20.141 5.629 -4.047 1 67.62 184 ARG A O 1
ATOM 1464 N N . ARG A 1 185 ? -20.062 7.066 -2.211 1 71.56 185 ARG A N 1
ATOM 1465 C CA . ARG A 1 185 ? -19.375 8.125 -2.947 1 71.56 185 ARG A CA 1
ATOM 1466 C C . ARG A 1 185 ? -17.969 8.336 -2.404 1 71.56 185 ARG A C 1
ATOM 1468 O O . ARG A 1 185 ? -17.75 8.305 -1.192 1 71.56 185 ARG A O 1
ATOM 1475 N N . TYR A 1 186 ? -17.062 8.336 -3.234 1 71.81 186 TYR A N 1
ATOM 1476 C CA . TYR A 1 186 ? -15.695 8.734 -2.939 1 71.81 186 TYR A CA 1
ATOM 1477 C C . TYR A 1 186 ? -15.422 10.148 -3.438 1 71.81 186 TYR A C 1
ATOM 1479 O O . TYR A 1 186 ? -15.453 10.406 -4.645 1 71.81 186 TYR A O 1
ATOM 1487 N N . ARG A 1 187 ? -15.211 10.969 -2.4 1 76.88 187 ARG A N 1
ATOM 1488 C CA . ARG A 1 187 ? -15.055 12.367 -2.77 1 76.88 187 ARG A CA 1
ATOM 1489 C C . ARG A 1 187 ? -14.156 13.102 -1.78 1 76.88 187 ARG A C 1
ATOM 1491 O O . ARG A 1 187 ? -14.023 12.68 -0.626 1 76.88 187 ARG A O 1
ATOM 1498 N N . THR A 1 188 ? -13.57 14.094 -2.357 1 80.62 188 THR A N 1
ATOM 1499 C CA . THR A 1 188 ? -12.883 15.016 -1.459 1 80.62 188 THR A CA 1
ATOM 1500 C C . THR A 1 188 ? -13.883 15.711 -0.534 1 80.62 188 THR A C 1
ATOM 1502 O O . THR A 1 188 ? -14.906 16.219 -0.99 1 80.62 188 THR A O 1
ATOM 1505 N N . THR A 1 189 ? -13.586 15.672 0.739 1 83.06 189 THR A N 1
ATOM 1506 C CA . THR A 1 189 ? -14.531 16.281 1.67 1 83.06 189 THR A CA 1
ATOM 1507 C C . THR A 1 189 ? -13.883 17.422 2.43 1 83.06 189 THR A C 1
ATOM 1509 O O . THR A 1 189 ? -14.562 18.203 3.109 1 83.06 189 THR A O 1
ATOM 1512 N N . SER A 1 190 ? -12.594 17.484 2.266 1 85.56 190 SER A N 1
ATOM 1513 C CA . SER A 1 190 ? -11.914 18.578 2.951 1 85.56 190 SER A CA 1
ATOM 1514 C C . SER A 1 190 ? -10.594 18.922 2.271 1 85.56 190 SER A C 1
ATOM 1516 O O . SER A 1 190 ? -9.93 18.047 1.716 1 85.56 190 SER A O 1
ATOM 1518 N N . THR A 1 191 ? -10.266 20.172 2.256 1 86.12 191 THR A N 1
ATOM 1519 C CA . THR A 1 191 ? -8.977 20.703 1.813 1 86.12 191 THR A CA 1
ATOM 1520 C C . THR A 1 191 ? -8.438 21.703 2.822 1 86.12 191 THR A C 1
ATOM 1522 O O . THR A 1 191 ? -9.164 22.578 3.293 1 86.12 191 THR A O 1
ATOM 1525 N N . THR A 1 192 ? -7.164 21.562 3.096 1 89.62 192 THR A N 1
ATOM 1526 C CA . THR A 1 192 ? -6.543 22.453 4.059 1 89.62 192 THR A CA 1
ATOM 1527 C C . THR A 1 192 ? -5.281 23.094 3.477 1 89.62 192 THR A C 1
ATOM 1529 O O . THR A 1 192 ? -4.516 22.422 2.775 1 89.62 192 THR A O 1
ATOM 1532 N N . ALA A 1 193 ? -5.141 24.391 3.723 1 90.75 193 ALA A N 1
ATOM 1533 C CA . ALA A 1 193 ? -3.91 25.125 3.426 1 90.75 193 ALA A CA 1
ATOM 1534 C C . ALA A 1 193 ? -3.336 25.766 4.688 1 90.75 193 ALA A C 1
ATOM 1536 O O . ALA A 1 193 ? -4.074 26.344 5.484 1 90.75 193 ALA A O 1
ATOM 1537 N N . LEU A 1 194 ? -2.01 25.578 4.848 1 93.25 194 LEU A N 1
ATOM 1538 C CA . LEU A 1 194 ? -1.332 26.109 6.027 1 93.25 194 LEU A CA 1
ATOM 1539 C C . LEU A 1 194 ? -0.06 26.859 5.637 1 93.25 194 LEU A C 1
ATOM 1541 O O . LEU A 1 194 ? 0.735 26.359 4.836 1 93.25 194 LEU A O 1
ATOM 1545 N N . THR A 1 195 ? 0.075 28.078 6.176 1 92.19 195 THR A N 1
ATOM 1546 C CA . THR A 1 195 ? 1.31 28.844 5.992 1 92.19 195 THR A CA 1
ATOM 1547 C C . THR A 1 195 ? 1.846 29.328 7.332 1 92.19 195 THR A C 1
ATOM 1549 O O . THR A 1 195 ? 1.071 29.656 8.242 1 92.19 195 THR A O 1
ATOM 1552 N N . VAL A 1 196 ? 3.113 29.359 7.449 1 94.19 196 VAL A N 1
ATOM 1553 C CA . VAL A 1 196 ? 3.793 29.953 8.602 1 94.19 196 VAL A CA 1
ATOM 1554 C C . VAL A 1 196 ? 4.863 30.922 8.125 1 94.19 196 VAL A C 1
ATOM 1556 O O . VAL A 1 196 ? 5.754 30.562 7.352 1 94.19 196 VAL A O 1
ATOM 1559 N N . LYS A 1 197 ? 4.781 32.125 8.586 1 91.94 197 LYS A N 1
ATOM 1560 C CA . LYS A 1 197 ? 5.77 33.125 8.25 1 91.94 197 LYS A CA 1
ATOM 1561 C C . LYS A 1 197 ? 6.953 33.094 9.219 1 91.94 197 LYS A C 1
ATOM 1563 O O . LYS A 1 197 ? 6.852 32.531 10.305 1 91.94 197 LYS A O 1
ATOM 1568 N N . PRO A 1 198 ? 8.07 33.656 8.758 1 91.56 198 PRO A N 1
ATOM 1569 C CA . PRO A 1 198 ? 9.211 33.75 9.68 1 91.56 198 PRO A CA 1
ATOM 1570 C C . PRO A 1 198 ? 8.875 34.469 10.984 1 91.56 198 PRO A C 1
ATOM 1572 O O . PRO A 1 198 ? 9.539 34.25 12 1 91.56 198 PRO A O 1
ATOM 1575 N N . THR A 1 199 ? 7.836 35.25 11.062 1 92.94 199 THR A N 1
ATOM 1576 C CA . THR A 1 199 ? 7.383 35.969 12.25 1 92.94 199 THR A CA 1
ATOM 1577 C C . THR A 1 199 ? 6.59 35.062 13.172 1 92.94 199 THR A C 1
ATOM 1579 O O . THR A 1 199 ? 6.109 35.469 14.227 1 92.94 199 THR A O 1
ATOM 1582 N N . ASN A 1 200 ? 6.344 33.812 12.727 1 95.06 200 ASN A N 1
ATOM 1583 C CA . ASN A 1 200 ? 5.617 32.781 13.461 1 95.06 200 ASN A CA 1
ATOM 1584 C C . ASN A 1 200 ? 4.109 32.969 13.336 1 95.06 200 ASN A C 1
ATOM 1586 O O . ASN A 1 200 ? 3.344 32.375 14.109 1 95.06 200 ASN A O 1
ATOM 1590 N N . GLU A 1 201 ? 3.73 33.875 12.398 1 95.69 201 GLU A N 1
ATOM 1591 C CA . GLU A 1 201 ? 2.307 34 12.109 1 95.69 201 GLU A CA 1
ATOM 1592 C C . GLU A 1 201 ? 1.802 32.781 11.305 1 95.69 201 GLU A C 1
ATOM 1594 O O . GLU A 1 201 ? 2.342 32.5 10.234 1 95.69 201 GLU A O 1
ATOM 1599 N N . VAL A 1 202 ? 0.791 32.156 11.812 1 96 202 VAL A N 1
ATOM 1600 C CA . VAL A 1 202 ? 0.186 31 11.156 1 96 202 VAL A CA 1
ATOM 1601 C C . VAL A 1 202 ? -1.15 31.406 10.539 1 96 202 VAL A C 1
ATOM 1603 O O . VAL A 1 202 ? -1.953 32.094 11.172 1 96 202 VAL A O 1
ATOM 1606 N N . LYS A 1 203 ? -1.366 31.047 9.344 1 94.5 203 LYS A N 1
ATOM 1607 C CA . LYS A 1 203 ? -2.682 31.078 8.711 1 94.5 203 LYS A CA 1
ATOM 1608 C C . LYS A 1 203 ? -3.143 29.672 8.32 1 94.5 203 LYS A C 1
ATOM 1610 O O . LYS A 1 203 ? -2.395 28.938 7.684 1 94.5 203 LYS A O 1
ATOM 1615 N N . PHE A 1 204 ? -4.293 29.359 8.758 1 94.62 204 PHE A N 1
ATOM 1616 C CA . PHE A 1 204 ? -4.918 28.062 8.508 1 94.62 204 PHE A CA 1
ATOM 1617 C C . PHE A 1 204 ? -6.258 28.234 7.801 1 94.62 204 PHE A C 1
ATOM 1619 O O . PHE A 1 204 ? -7.164 28.875 8.328 1 94.62 204 PHE A O 1
ATOM 1626 N N . TYR A 1 205 ? -6.359 27.703 6.605 1 92.5 205 TYR A N 1
ATOM 1627 C CA . TYR A 1 205 ? -7.605 27.719 5.848 1 92.5 205 TYR A CA 1
ATOM 1628 C C . TYR A 1 205 ? -8.125 26.297 5.629 1 92.5 205 TYR A C 1
ATOM 1630 O O . TYR A 1 205 ? -7.348 25.391 5.352 1 92.5 205 TYR A O 1
ATOM 1638 N N . GLU A 1 206 ? -9.383 26.125 5.773 1 91.69 206 GLU A N 1
ATOM 1639 C CA . GLU A 1 206 ? -10 24.828 5.492 1 91.69 206 GLU A CA 1
ATOM 1640 C C . GLU A 1 206 ? -11.344 25 4.789 1 91.69 206 GLU A C 1
ATOM 1642 O O . GLU A 1 206 ? -12.156 25.844 5.184 1 91.69 206 GLU A O 1
ATOM 1647 N N . ARG A 1 207 ? -11.508 24.281 3.785 1 87.88 207 ARG A N 1
ATOM 1648 C CA . ARG A 1 207 ? -12.805 24.078 3.148 1 87.88 207 ARG A CA 1
ATOM 1649 C C . ARG A 1 207 ? -13.273 22.625 3.318 1 87.88 207 ARG A C 1
ATOM 1651 O O . ARG A 1 207 ? -12.508 21.688 3.084 1 87.88 207 ARG A O 1
ATOM 1658 N N . TYR A 1 208 ? -14.516 22.469 3.781 1 86.75 208 TYR A N 1
ATOM 1659 C CA . TYR A 1 208 ? -14.961 21.125 4.102 1 86.75 208 TYR A CA 1
ATOM 1660 C C . TYR A 1 208 ? -16.438 20.938 3.811 1 86.75 208 TYR A C 1
ATOM 1662 O O . TYR A 1 208 ? -17.203 21.922 3.779 1 86.75 208 TYR A O 1
ATOM 1670 N N . LEU A 1 209 ? -16.766 19.75 3.604 1 84.62 209 LEU A N 1
ATOM 1671 C CA . LEU A 1 209 ? -18.156 19.375 3.33 1 84.62 209 LEU A CA 1
ATOM 1672 C C . LEU A 1 209 ? -18.891 19.016 4.621 1 84.62 209 LEU A C 1
ATOM 1674 O O . LEU A 1 209 ? -18.422 18.156 5.371 1 84.62 209 LEU A O 1
ATOM 1678 N N . GLU A 1 210 ? -19.922 19.703 4.984 1 85.12 210 GLU A N 1
ATOM 1679 C CA . GLU A 1 210 ? -20.75 19.438 6.145 1 85.12 210 GLU A CA 1
ATOM 1680 C C . GLU A 1 210 ? -22.234 19.422 5.766 1 85.12 210 GLU A C 1
ATOM 1682 O O . GLU A 1 210 ? -22.766 20.422 5.27 1 85.12 210 GLU A O 1
ATOM 1687 N N . ASN A 1 211 ? -22.875 18.328 5.977 1 85.06 211 ASN A N 1
ATOM 1688 C CA . ASN A 1 211 ? -24.297 18.172 5.645 1 85.06 211 ASN A CA 1
ATOM 1689 C C . ASN A 1 211 ? -24.562 18.516 4.184 1 85.06 211 ASN A C 1
ATOM 1691 O O . ASN A 1 211 ? -25.5 19.25 3.883 1 85.06 211 ASN A O 1
ATOM 1695 N N . GLY A 1 212 ? -23.688 18.109 3.396 1 82 212 GLY A N 1
ATOM 1696 C CA . GLY A 1 212 ? -23.875 18.266 1.962 1 82 212 GLY A CA 1
ATOM 1697 C C . GLY A 1 212 ? -23.531 19.641 1.454 1 82 212 GLY A C 1
ATOM 1698 O O . GLY A 1 212 ? -23.641 19.922 0.256 1 82 212 GLY A O 1
ATOM 1699 N N . GLU A 1 213 ? -23.109 20.453 2.352 1 88.56 213 GLU A N 1
ATOM 1700 C CA . GLU A 1 213 ? -22.781 21.812 1.969 1 88.56 213 GLU A CA 1
ATOM 1701 C C . GLU A 1 213 ? -21.312 22.141 2.258 1 88.56 213 GLU A C 1
ATOM 1703 O O . GLU A 1 213 ? -20.766 21.719 3.287 1 88.56 213 GLU A O 1
ATOM 1708 N N . TRP A 1 214 ? -20.719 22.875 1.331 1 86.88 214 TRP A N 1
ATOM 1709 C CA . TRP A 1 214 ? -19.328 23.297 1.527 1 86.88 214 TRP A CA 1
ATOM 1710 C C . TRP A 1 214 ? -19.266 24.516 2.438 1 86.88 214 TRP A C 1
ATOM 1712 O O . TRP A 1 214 ? -20.016 25.484 2.268 1 86.88 214 TRP A O 1
ATOM 1722 N N . ARG A 1 215 ? -18.406 24.391 3.389 1 90.44 215 ARG A N 1
ATOM 1723 C CA . ARG A 1 215 ? -18.109 25.484 4.309 1 90.44 215 ARG A CA 1
ATOM 1724 C C . ARG A 1 215 ? -16.594 25.734 4.363 1 90.44 215 ARG A C 1
ATOM 1726 O O . ARG A 1 215 ? -15.805 24.891 3.955 1 90.44 215 ARG A O 1
ATOM 1733 N N . ASP A 1 216 ? -16.25 26.984 4.684 1 90.38 216 ASP A N 1
ATOM 1734 C CA . ASP A 1 216 ? -14.828 27.266 4.848 1 90.38 216 ASP A CA 1
ATOM 1735 C C . ASP A 1 216 ? -14.578 28.188 6.039 1 90.38 216 ASP A C 1
ATOM 1737 O O . ASP A 1 216 ? -15.508 28.828 6.543 1 90.38 216 ASP A O 1
ATOM 1741 N N . HIS A 1 217 ? -13.484 28.109 6.621 1 91.81 217 HIS A N 1
ATOM 1742 C CA . HIS A 1 217 ? -13.047 29.016 7.672 1 91.81 217 HIS A CA 1
ATOM 1743 C C . HIS A 1 217 ? -11.539 29.234 7.625 1 91.81 217 HIS A C 1
ATOM 1745 O O . HIS A 1 217 ? -10.82 28.469 6.969 1 91.81 217 HIS A O 1
ATOM 1751 N N . GLN A 1 218 ? -11.18 30.312 8.227 1 93.12 218 GLN A N 1
ATOM 1752 C CA . GLN A 1 218 ? -9.773 30.656 8.344 1 93.12 218 GLN A CA 1
ATOM 1753 C C . GLN A 1 218 ? -9.422 31.047 9.781 1 93.12 218 GLN A C 1
ATOM 1755 O O . GLN A 1 218 ? -10.203 31.734 10.445 1 93.12 218 GLN A O 1
ATOM 1760 N N . VAL A 1 219 ? -8.352 30.562 10.25 1 94.31 219 VAL A N 1
ATOM 1761 C CA . VAL A 1 219 ? -7.855 30.875 11.578 1 94.31 219 VAL A CA 1
ATOM 1762 C C . VAL A 1 219 ? -6.422 31.406 11.484 1 94.31 219 VAL A C 1
ATOM 1764 O O . VAL A 1 219 ? -5.617 30.906 10.703 1 94.31 219 VAL A O 1
ATOM 1767 N N . SER A 1 220 ? -6.172 32.469 12.242 1 95.19 220 SER A N 1
ATOM 1768 C CA . SER A 1 220 ? -4.812 33 12.344 1 95.19 220 SER A CA 1
ATOM 1769 C C . SER A 1 220 ? -4.348 33.062 13.789 1 95.19 220 SER A C 1
ATOM 1771 O O . SER A 1 220 ? -5.129 33.375 14.688 1 95.19 220 SER A O 1
ATOM 1773 N N . PHE A 1 221 ? -3.156 32.688 14.031 1 96.44 221 PHE A N 1
ATOM 1774 C CA . PHE A 1 221 ? -2.557 32.781 15.352 1 96.44 221 PHE A CA 1
ATOM 1775 C C . PHE A 1 221 ? -1.036 32.844 15.258 1 96.44 221 PHE A C 1
ATOM 1777 O O . PHE A 1 221 ? -0.474 32.688 14.172 1 96.44 221 PHE A O 1
ATOM 1784 N N . ASN A 1 222 ? -0.338 33.125 16.391 1 96.81 222 ASN A N 1
ATOM 1785 C CA . ASN A 1 222 ? 1.119 33.094 16.453 1 96.81 222 ASN A CA 1
ATOM 1786 C C . ASN A 1 222 ? 1.609 31.875 17.25 1 96.81 222 ASN A C 1
ATOM 1788 O O . ASN A 1 222 ? 1.058 31.562 18.297 1 96.81 222 ASN A O 1
ATOM 1792 N N . ILE A 1 223 ? 2.576 31.281 16.656 1 95.25 223 ILE A N 1
ATOM 1793 C CA . ILE A 1 223 ? 3.209 30.203 17.391 1 95.25 223 ILE A CA 1
ATOM 1794 C C . ILE A 1 223 ? 3.842 30.75 18.672 1 95.25 223 ILE A C 1
ATOM 1796 O O . ILE A 1 223 ? 4.488 31.797 18.656 1 95.25 223 ILE A O 1
ATOM 1800 N N . VAL A 1 224 ? 3.609 30.078 19.812 1 84.94 224 VAL A N 1
ATOM 1801 C CA . VAL A 1 224 ? 4.133 30.516 21.094 1 84.94 224 VAL A CA 1
ATOM 1802 C C . VAL A 1 224 ? 5.277 29.594 21.531 1 84.94 224 VAL A C 1
ATOM 1804 O O . VAL A 1 224 ? 5.309 28.422 21.156 1 84.94 224 VAL A O 1
ATOM 1807 N N . MET B 1 1 ? -7.805 -19.5 6.902 1 55.59 1 MET B N 1
ATOM 1808 C CA . MET B 1 1 ? -6.855 -20.594 6.762 1 55.59 1 MET B CA 1
ATOM 1809 C C . MET B 1 1 ? -6.824 -21.109 5.328 1 55.59 1 MET B C 1
ATOM 1811 O O . MET B 1 1 ? -7.852 -21.125 4.648 1 55.59 1 MET B O 1
ATOM 1815 N N . ILE B 1 2 ? -5.656 -21.172 4.758 1 64.62 2 ILE B N 1
ATOM 1816 C CA . ILE B 1 2 ? -5.516 -21.75 3.42 1 64.62 2 ILE B CA 1
ATOM 1817 C C . ILE B 1 2 ? -5.121 -23.219 3.523 1 64.62 2 ILE B C 1
ATOM 1819 O O . ILE B 1 2 ? -4.188 -23.562 4.25 1 64.62 2 ILE B O 1
ATOM 1823 N N . ASN B 1 3 ? -5.973 -24.109 2.957 1 72.31 3 ASN B N 1
ATOM 1824 C CA . ASN B 1 3 ? -5.688 -25.547 2.936 1 72.31 3 ASN B CA 1
ATOM 1825 C C . ASN B 1 3 ? -4.574 -25.875 1.951 1 72.31 3 ASN B C 1
ATOM 1827 O O . ASN B 1 3 ? -4.207 -25.047 1.116 1 72.31 3 ASN B O 1
ATOM 1831 N N . GLY B 1 4 ? -4.012 -27.031 2.221 1 80.5 4 GLY B N 1
ATOM 1832 C CA . GLY B 1 4 ? -3.072 -27.531 1.225 1 80.5 4 GLY B CA 1
ATOM 1833 C C . GLY B 1 4 ? -3.645 -27.531 -0.18 1 80.5 4 GLY B C 1
ATOM 1834 O O . GLY B 1 4 ? -4.844 -27.75 -0.365 1 80.5 4 GLY B O 1
ATOM 1835 N N . ALA B 1 5 ? -2.812 -27.328 -1.112 1 86.5 5 ALA B N 1
ATOM 1836 C CA . ALA B 1 5 ? -3.24 -27.25 -2.508 1 86.5 5 ALA B CA 1
ATOM 1837 C C . ALA B 1 5 ? -3.865 -28.562 -2.963 1 86.5 5 ALA B C 1
ATOM 1839 O O . ALA B 1 5 ? -3.363 -29.641 -2.637 1 86.5 5 ALA B O 1
ATOM 1840 N N . ALA B 1 6 ? -5.027 -28.469 -3.627 1 86.06 6 ALA B N 1
ATOM 1841 C CA . ALA B 1 6 ? -5.738 -29.578 -4.238 1 86.06 6 ALA B CA 1
ATOM 1842 C C . ALA B 1 6 ? -6.391 -29.156 -5.555 1 86.06 6 ALA B C 1
ATOM 1844 O O . ALA B 1 6 ? -6.602 -27.969 -5.801 1 86.06 6 ALA B O 1
ATOM 1845 N N . TRP B 1 7 ? -6.559 -30.188 -6.348 1 88.06 7 TRP B N 1
ATOM 1846 C CA . TRP B 1 7 ? -7.219 -29.906 -7.617 1 88.06 7 TRP B CA 1
ATOM 1847 C C . TRP B 1 7 ? -8.688 -29.547 -7.402 1 88.06 7 TRP B C 1
ATOM 1849 O O . TRP B 1 7 ? -9.398 -30.25 -6.676 1 88.06 7 TRP B O 1
ATOM 1859 N N . ASN B 1 8 ? -9.023 -28.453 -7.824 1 84 8 ASN B N 1
ATOM 1860 C CA . ASN B 1 8 ? -10.422 -28.078 -8.016 1 84 8 ASN B CA 1
ATOM 1861 C C . ASN B 1 8 ? -10.758 -27.906 -9.492 1 84 8 ASN B C 1
ATOM 1863 O O . ASN B 1 8 ? -10.523 -26.844 -10.07 1 84 8 ASN B O 1
ATOM 1867 N N . VAL B 1 9 ? -11.266 -29 -10.031 1 84.62 9 VAL B N 1
ATOM 1868 C CA . VAL B 1 9 ? -11.492 -29.109 -11.469 1 84.62 9 VAL B CA 1
ATOM 1869 C C . VAL B 1 9 ? -10.172 -28.969 -12.219 1 84.62 9 VAL B C 1
ATOM 1871 O O . VAL B 1 9 ? -9.312 -29.844 -12.148 1 84.62 9 VAL B O 1
ATOM 1874 N N . GLU B 1 10 ? -9.883 -27.781 -12.688 1 91.69 10 GLU B N 1
ATOM 1875 C CA . GLU B 1 10 ? -8.688 -27.672 -13.523 1 91.69 10 GLU B CA 1
ATOM 1876 C C . GLU B 1 10 ? -7.637 -26.781 -12.867 1 91.69 10 GLU B C 1
ATOM 1878 O O . GLU B 1 10 ? -6.652 -26.391 -13.508 1 91.69 10 GLU B O 1
ATOM 1883 N N . VAL B 1 11 ? -7.836 -26.5 -11.617 1 92.44 11 VAL B N 1
ATOM 1884 C CA . VAL B 1 11 ? -6.914 -25.578 -10.961 1 92.44 11 VAL B CA 1
ATOM 1885 C C . VAL B 1 11 ? -6.297 -26.25 -9.734 1 92.44 11 VAL B C 1
ATOM 1887 O O . VAL B 1 11 ? -7.008 -26.828 -8.906 1 92.44 11 VAL B O 1
ATOM 1890 N N . LEU B 1 12 ? -5.035 -26.297 -9.648 1 93.94 12 LEU B N 1
ATOM 1891 C CA . LEU B 1 12 ? -4.293 -26.734 -8.477 1 93.94 12 LEU B CA 1
ATOM 1892 C C . LEU B 1 12 ? -3.91 -25.547 -7.602 1 93.94 12 LEU B C 1
ATOM 1894 O O . LEU B 1 12 ? -3.117 -24.703 -8.008 1 93.94 12 LEU B O 1
ATOM 1898 N N . SER B 1 13 ? -4.477 -25.438 -6.504 1 89.38 13 SER B N 1
ATOM 1899 C CA . SER B 1 13 ? -4.234 -24.328 -5.598 1 89.38 13 SER B CA 1
ATOM 1900 C C . SER B 1 13 ? -4.699 -24.656 -4.184 1 89.38 13 SER B C 1
ATOM 1902 O O . SER B 1 13 ? -5.453 -25.609 -3.975 1 89.38 13 SER B O 1
ATOM 1904 N N . GLY B 1 14 ? -4.062 -23.859 -3.258 1 82.69 14 GLY B N 1
ATOM 1905 C CA . GLY B 1 14 ? -4.668 -23.844 -1.938 1 82.69 14 GLY B CA 1
ATOM 1906 C C . GLY B 1 14 ? -5.91 -22.984 -1.856 1 82.69 14 GLY B C 1
ATOM 1907 O O . GLY B 1 14 ? -5.988 -21.938 -2.506 1 82.69 14 GLY B O 1
ATOM 1908 N N . TRP B 1 15 ? -6.867 -23.422 -1.182 1 74.25 15 TRP B N 1
ATOM 1909 C CA . TRP B 1 15 ? -8.117 -22.672 -1.104 1 74.25 15 TRP B CA 1
ATOM 1910 C C . TRP B 1 15 ? -8.391 -22.203 0.325 1 74.25 15 TRP B C 1
ATOM 1912 O O . TRP B 1 15 ? -8.242 -22.984 1.271 1 74.25 15 TRP B O 1
ATOM 1922 N N . ALA B 1 16 ? -8.578 -20.844 0.28 1 68.88 16 ALA B N 1
ATOM 1923 C CA . ALA B 1 16 ? -8.914 -20.281 1.59 1 68.88 16 ALA B CA 1
ATOM 1924 C C . ALA B 1 16 ? -10.352 -20.609 1.968 1 68.88 16 ALA B C 1
ATOM 1926 O O . ALA B 1 16 ? -11.25 -20.578 1.119 1 68.88 16 ALA B O 1
ATOM 1927 N N . GLN B 1 17 ? -10.594 -21.094 3.131 1 60.72 17 GLN B N 1
ATOM 1928 C CA . GLN B 1 17 ? -11.914 -21.266 3.721 1 60.72 17 GLN B CA 1
ATOM 1929 C C . GLN B 1 17 ? -12.227 -20.141 4.703 1 60.72 17 GLN B C 1
ATOM 1931 O O . GLN B 1 17 ? -11.336 -19.641 5.387 1 60.72 17 GLN B O 1
ATOM 1936 N N . PRO B 1 18 ? -13.516 -19.531 4.848 1 53.75 18 PRO B N 1
ATOM 1937 C CA . PRO B 1 18 ? -14.688 -20.062 4.148 1 53.75 18 PRO B CA 1
ATOM 1938 C C . PRO B 1 18 ? -14.961 -19.344 2.828 1 53.75 18 PRO B C 1
ATOM 1940 O O . PRO B 1 18 ? -15.773 -19.812 2.025 1 53.75 18 PRO B O 1
ATOM 1943 N N . ASN B 1 19 ? -14.359 -18.188 2.688 1 56.97 19 ASN B N 1
ATOM 1944 C CA . ASN B 1 19 ? -14.852 -17.297 1.64 1 56.97 19 ASN B CA 1
ATOM 1945 C C . ASN B 1 19 ? -14.305 -17.703 0.27 1 56.97 19 ASN B C 1
ATOM 1947 O O . ASN B 1 19 ? -14.734 -17.172 -0.753 1 56.97 19 ASN B O 1
ATOM 1951 N N . GLY B 1 20 ? -13.57 -18.703 0.209 1 59.88 20 GLY B N 1
ATOM 1952 C CA . GLY B 1 20 ? -13.102 -19.109 -1.107 1 59.88 20 GLY B CA 1
ATOM 1953 C C . GLY B 1 20 ? -11.977 -18.25 -1.635 1 59.88 20 GLY B C 1
ATOM 1954 O O . GLY B 1 20 ? -11.641 -17.219 -1.036 1 59.88 20 GLY B O 1
ATOM 1955 N N . GLY B 1 21 ? -10.922 -18.625 -2.061 1 73.19 21 GLY B N 1
ATOM 1956 C CA . GLY B 1 21 ? -9.867 -17.875 -2.721 1 73.19 21 GLY B CA 1
ATOM 1957 C C . GLY B 1 21 ? -8.508 -18.547 -2.648 1 73.19 21 GLY B C 1
ATOM 1958 O O . GLY B 1 21 ? -8.352 -19.547 -1.942 1 73.19 21 GLY B O 1
ATOM 1959 N N . THR B 1 22 ? -7.812 -18.172 -3.508 1 82.5 22 THR B N 1
ATOM 1960 C CA . THR B 1 22 ? -6.461 -18.719 -3.557 1 82.5 22 THR B CA 1
ATOM 1961 C C . THR B 1 22 ? -5.434 -17.594 -3.719 1 82.5 22 THR B C 1
ATOM 1963 O O . THR B 1 22 ? -5.754 -16.516 -4.223 1 82.5 22 THR B O 1
ATOM 1966 N N . TRP B 1 23 ? -4.285 -17.859 -3.123 1 87.81 23 TRP B N 1
ATOM 1967 C CA . TRP B 1 23 ? -3.242 -16.844 -3.264 1 87.81 23 TRP B CA 1
ATOM 1968 C C . TRP B 1 23 ? -2.238 -17.25 -4.34 1 87.81 23 TRP B C 1
ATOM 1970 O O . TRP B 1 23 ? -1.457 -16.422 -4.809 1 87.81 23 TRP B O 1
ATOM 1980 N N . CYS B 1 24 ? -2.305 -18.531 -4.656 1 91.94 24 CYS B N 1
ATOM 1981 C CA . CYS B 1 24 ? -1.37 -19.047 -5.645 1 91.94 24 CYS B CA 1
ATOM 1982 C C . CYS B 1 24 ? -1.897 -20.344 -6.266 1 91.94 24 CYS B C 1
ATOM 1984 O O . CYS B 1 24 ? -2.424 -21.203 -5.562 1 91.94 24 CYS B O 1
ATOM 1986 N N . GLY B 1 25 ? -1.797 -20.438 -7.602 1 94.38 25 GLY B N 1
ATOM 1987 C CA . GLY B 1 25 ? -2.229 -21.672 -8.242 1 94.38 25 GLY B CA 1
ATOM 1988 C C . GLY B 1 25 ? -1.817 -21.75 -9.703 1 94.38 25 GLY B C 1
ATOM 1989 O O . GLY B 1 25 ? -1.256 -20.812 -10.25 1 94.38 25 GLY B O 1
ATOM 1990 N N . ILE B 1 26 ? -2.057 -22.906 -10.211 1 96.75 26 ILE B N 1
ATOM 1991 C CA . ILE B 1 26 ? -1.807 -23.188 -11.617 1 96.75 26 ILE B CA 1
ATOM 1992 C C . ILE B 1 26 ? -2.941 -24.031 -12.188 1 96.75 26 ILE B C 1
ATOM 1994 O O . ILE B 1 26 ? -3.447 -24.938 -11.523 1 96.75 26 ILE B O 1
ATOM 1998 N N . SER B 1 27 ? -3.293 -23.703 -13.383 1 96.69 27 SER B N 1
ATOM 1999 C CA . SER B 1 27 ? -4.328 -24.484 -14.055 1 96.69 27 SER B CA 1
ATOM 2000 C C . SER B 1 27 ? -3.719 -25.594 -14.914 1 96.69 27 SER B C 1
ATOM 2002 O O . SER B 1 27 ? -2.525 -25.562 -15.219 1 96.69 27 SER B O 1
ATOM 2004 N N . ARG B 1 28 ? -4.527 -26.5 -15.289 1 95.75 28 ARG B N 1
ATOM 2005 C CA . ARG B 1 28 ? -4.109 -27.625 -16.109 1 95.75 28 ARG B CA 1
ATOM 2006 C C . ARG B 1 28 ? -3.58 -27.172 -17.453 1 95.75 28 ARG B C 1
ATOM 2008 O O . ARG B 1 28 ? -2.732 -27.828 -18.062 1 95.75 28 ARG B O 1
ATOM 2015 N N . ASN B 1 29 ? -4.062 -26.078 -17.859 1 96.31 29 ASN B N 1
ATOM 2016 C CA . ASN B 1 29 ? -3.658 -25.594 -19.172 1 96.31 29 ASN B CA 1
ATOM 2017 C C . ASN B 1 29 ? -2.508 -24.594 -19.078 1 96.31 29 ASN B C 1
ATOM 2019 O O . ASN B 1 29 ? -2.154 -23.938 -20.062 1 96.31 29 ASN B O 1
ATOM 2023 N N . GLY B 1 30 ? -1.984 -24.344 -17.938 1 97.25 30 GLY B N 1
ATOM 2024 C CA . GLY B 1 30 ? -0.724 -23.625 -17.828 1 97.25 30 GLY B CA 1
ATOM 2025 C C . GLY B 1 30 ? -0.895 -22.188 -17.391 1 97.25 30 GLY B C 1
ATOM 2026 O O . GLY B 1 30 ? 0.021 -21.375 -17.531 1 97.25 30 GLY B O 1
ATOM 2027 N N . ARG B 1 31 ? -2.027 -21.859 -16.922 1 97.88 31 ARG B N 1
ATOM 2028 C CA . ARG B 1 31 ? -2.229 -20.531 -16.344 1 97.88 31 ARG B CA 1
ATOM 2029 C C . ARG B 1 31 ? -1.765 -20.5 -14.891 1 97.88 31 ARG B C 1
ATOM 2031 O O . ARG B 1 31 ? -1.986 -21.438 -14.133 1 97.88 31 ARG B O 1
ATOM 2038 N N . VAL B 1 32 ? -1.066 -19.438 -14.531 1 97.75 32 VAL B N 1
ATOM 2039 C CA . VAL B 1 32 ? -0.541 -19.266 -13.18 1 97.75 32 VAL B CA 1
ATOM 2040 C C . VAL B 1 32 ? -0.981 -17.922 -12.617 1 97.75 32 VAL B C 1
ATOM 2042 O O . VAL B 1 32 ? -1.019 -16.922 -13.336 1 97.75 32 VAL B O 1
ATOM 2045 N N . ALA B 1 33 ? -1.332 -17.859 -11.352 1 96.75 33 ALA B N 1
ATOM 2046 C CA . ALA B 1 33 ? -1.661 -16.609 -10.664 1 96.75 33 ALA B CA 1
ATOM 2047 C C . ALA B 1 33 ? -1.23 -16.656 -9.203 1 96.75 33 ALA B C 1
ATOM 2049 O O . ALA B 1 33 ? -1.354 -17.688 -8.547 1 96.75 33 ALA B O 1
ATOM 2050 N N . PHE B 1 34 ? -0.694 -15.602 -8.727 1 94.62 34 PHE B N 1
ATOM 2051 C CA . PHE B 1 34 ? -0.424 -15.523 -7.297 1 94.62 34 PHE B CA 1
ATOM 2052 C C . PHE B 1 34 ? -0.511 -14.086 -6.809 1 94.62 34 PHE B C 1
ATOM 2054 O O . PHE B 1 34 ? -0.327 -13.148 -7.59 1 94.62 34 PHE B O 1
ATOM 2061 N N . LEU B 1 35 ? -0.811 -13.938 -5.562 1 90.81 35 LEU B N 1
ATOM 2062 C CA . LEU B 1 35 ? -1.126 -12.68 -4.898 1 90.81 35 LEU B CA 1
ATOM 2063 C C . LEU B 1 35 ? -0.188 -12.438 -3.721 1 90.81 35 LEU B C 1
ATOM 2065 O O . LEU B 1 35 ? 0.109 -13.359 -2.957 1 90.81 35 LEU B O 1
ATOM 2069 N N . VAL B 1 36 ? 0.291 -11.188 -3.646 1 86.5 36 VAL B N 1
ATOM 2070 C CA . VAL B 1 36 ? 1.062 -10.773 -2.48 1 86.5 36 VAL B CA 1
ATOM 2071 C C . VAL B 1 36 ? 0.416 -9.547 -1.842 1 86.5 36 VAL B C 1
ATOM 2073 O O . VAL B 1 36 ? -0.063 -8.648 -2.545 1 86.5 36 VAL B O 1
ATOM 2076 N N . ASP B 1 37 ? 0.315 -9.508 -0.493 1 81 37 ASP B N 1
ATOM 2077 C CA . ASP B 1 37 ? -0.072 -8.352 0.315 1 81 37 ASP B CA 1
ATOM 2078 C C . ASP B 1 37 ? -1.459 -7.848 -0.077 1 81 37 ASP B C 1
ATOM 2080 O O . ASP B 1 37 ? -1.644 -6.656 -0.324 1 81 37 ASP B O 1
ATOM 2084 N N . ALA B 1 38 ? -2.383 -8.773 -0.252 1 80.94 38 ALA B N 1
ATOM 2085 C CA . ALA B 1 38 ? -3.768 -8.406 -0.53 1 80.94 38 ALA B CA 1
ATOM 2086 C C . ALA B 1 38 ? -4.512 -8.055 0.756 1 80.94 38 ALA B C 1
ATOM 2088 O O . ALA B 1 38 ? -4.465 -8.805 1.731 1 80.94 38 ALA B O 1
ATOM 2089 N N . MET B 1 39 ? -5.09 -6.91 0.71 1 77 39 MET B N 1
ATOM 2090 C CA . MET B 1 39 ? -5.809 -6.441 1.893 1 77 39 MET B CA 1
ATOM 2091 C C . MET B 1 39 ? -7.191 -5.922 1.52 1 77 39 MET B C 1
ATOM 2093 O O . MET B 1 39 ? -7.371 -5.328 0.453 1 77 39 MET B O 1
ATOM 2097 N N . ILE B 1 40 ? -8.078 -6.25 2.387 1 73.19 40 ILE B N 1
ATOM 2098 C CA . ILE B 1 40 ? -9.438 -5.746 2.225 1 73.19 40 ILE B CA 1
ATOM 2099 C C . ILE B 1 40 ? -9.781 -4.816 3.389 1 73.19 40 ILE B C 1
ATOM 2101 O O . ILE B 1 40 ? -9.578 -5.172 4.551 1 73.19 40 ILE B O 1
ATOM 2105 N N . PHE B 1 41 ? -10.07 -3.643 2.947 1 66.69 41 PHE B N 1
ATOM 2106 C CA . PHE B 1 41 ? -10.469 -2.66 3.947 1 66.69 41 PHE B CA 1
ATOM 2107 C C . PHE B 1 41 ? -11.82 -3.02 4.551 1 66.69 41 PHE B C 1
ATOM 2109 O O . PHE B 1 41 ? -12.664 -3.619 3.885 1 66.69 41 PHE B O 1
ATOM 2116 N N . ASP B 1 42 ? -11.898 -2.727 5.809 1 58.16 42 ASP B N 1
ATOM 2117 C CA . ASP B 1 42 ? -13.094 -3.053 6.586 1 58.16 42 ASP B CA 1
ATOM 2118 C C . ASP B 1 42 ? -14.359 -2.592 5.867 1 58.16 42 ASP B C 1
ATOM 2120 O O . ASP B 1 42 ? -14.453 -1.438 5.441 1 58.16 42 ASP B O 1
ATOM 2124 N N . GLY B 1 43 ? -15.359 -3.459 5.684 1 54 43 GLY B N 1
ATOM 2125 C CA . GLY B 1 43 ? -16.703 -3.182 5.219 1 54 43 GLY B CA 1
ATOM 2126 C C . GLY B 1 43 ? -16.875 -3.352 3.721 1 54 43 GLY B C 1
ATOM 2127 O O . GLY B 1 43 ? -17.984 -3.281 3.201 1 54 43 GLY B O 1
ATOM 2128 N N . LEU B 1 44 ? -15.82 -3.32 2.969 1 53.16 44 LEU B N 1
ATOM 2129 C CA . LEU B 1 44 ? -16.016 -3.367 1.525 1 53.16 44 LEU B CA 1
ATOM 2130 C C . LEU B 1 44 ? -15.695 -4.754 0.976 1 53.16 44 LEU B C 1
ATOM 2132 O O . LEU B 1 44 ? -14.531 -5.137 0.9 1 53.16 44 LEU B O 1
ATOM 2136 N N . ASN B 1 45 ? -16.359 -5.766 1.51 1 50.59 45 ASN B N 1
ATOM 2137 C CA . ASN B 1 45 ? -16.078 -7.191 1.367 1 50.59 45 ASN B CA 1
ATOM 2138 C C . ASN B 1 45 ? -16.125 -7.629 -0.094 1 50.59 45 ASN B C 1
ATOM 2140 O O . ASN B 1 45 ? -16.781 -8.617 -0.428 1 50.59 45 ASN B O 1
ATOM 2144 N N . ASN B 1 46 ? -15.766 -6.887 -1.108 1 51.5 46 ASN B N 1
ATOM 2145 C CA . ASN B 1 46 ? -15.852 -7.688 -2.324 1 51.5 46 ASN B CA 1
ATOM 2146 C C . ASN B 1 46 ? -14.703 -8.695 -2.418 1 51.5 46 ASN B C 1
ATOM 2148 O O . ASN B 1 46 ? -13.531 -8.305 -2.432 1 51.5 46 ASN B O 1
ATOM 2152 N N . CYS B 1 47 ? -14.945 -9.898 -1.601 1 52.97 47 CYS B N 1
ATOM 2153 C CA . CYS B 1 47 ? -13.906 -10.93 -1.628 1 52.97 47 CYS B CA 1
ATOM 2154 C C . CYS B 1 47 ? -13.75 -11.508 -3.027 1 52.97 47 CYS B C 1
ATOM 2156 O O . CYS B 1 47 ? -14.32 -12.562 -3.334 1 52.97 47 CYS B O 1
ATOM 2158 N N . VAL B 1 48 ? -13.508 -10.602 -4.059 1 61.28 48 VAL B N 1
ATOM 2159 C CA . VAL B 1 48 ? -13.195 -11.211 -5.348 1 61.28 48 VAL B CA 1
ATOM 2160 C C . VAL B 1 48 ? -11.836 -11.891 -5.277 1 61.28 48 VAL B C 1
ATOM 2162 O O . VAL B 1 48 ? -10.867 -11.312 -4.773 1 61.28 48 VAL B O 1
ATOM 2165 N N . SER B 1 49 ? -11.883 -13.266 -5.438 1 78.38 49 SER B N 1
ATOM 2166 C CA . SER B 1 49 ? -10.617 -13.977 -5.582 1 78.38 49 SER B CA 1
ATOM 2167 C C . SER B 1 49 ? -10.039 -13.805 -6.984 1 78.38 49 SER B C 1
ATOM 2169 O O . SER B 1 49 ? -10.352 -14.578 -7.887 1 78.38 49 SER B O 1
ATOM 2171 N N . LEU B 1 50 ? -9.227 -12.875 -7.188 1 88.44 50 LEU B N 1
ATOM 2172 C CA . LEU B 1 50 ? -8.672 -12.5 -8.484 1 88.44 50 LEU B CA 1
ATOM 2173 C C . LEU B 1 50 ? -7.844 -13.633 -9.07 1 88.44 50 LEU B C 1
ATOM 2175 O O . LEU B 1 50 ? -7.996 -13.977 -10.25 1 88.44 50 LEU B O 1
ATOM 2179 N N . PRO B 1 51 ? -7.09 -14.328 -8.227 1 91.56 51 PRO B N 1
ATOM 2180 C CA . PRO B 1 51 ? -6.355 -15.453 -8.812 1 91.56 51 PRO B CA 1
ATOM 2181 C C . PRO B 1 51 ? -7.277 -16.562 -9.32 1 91.56 51 PRO B C 1
ATOM 2183 O O . PRO B 1 51 ? -7.062 -17.094 -10.414 1 91.56 51 PRO B O 1
ATOM 2186 N N . ALA B 1 52 ? -8.25 -16.812 -8.508 1 89.5 52 ALA B N 1
ATOM 2187 C CA . ALA B 1 52 ? -9.18 -17.875 -8.914 1 89.5 52 ALA B CA 1
ATOM 2188 C C . ALA B 1 52 ? -9.914 -17.484 -10.195 1 89.5 52 ALA B C 1
ATOM 2190 O O . ALA B 1 52 ? -10.109 -18.328 -11.078 1 89.5 52 ALA B O 1
ATOM 2191 N N . GLU B 1 53 ? -10.328 -16.266 -10.219 1 89.56 53 GLU B N 1
ATOM 2192 C CA . GLU B 1 53 ? -11.023 -15.789 -11.406 1 89.56 53 GLU B CA 1
ATOM 2193 C C . GLU B 1 53 ? -10.156 -15.938 -12.656 1 89.56 53 GLU B C 1
ATOM 2195 O O . GLU B 1 53 ? -10.641 -16.359 -13.711 1 89.56 53 GLU B O 1
ATOM 2200 N N . PHE B 1 54 ? -8.969 -15.648 -12.586 1 95.44 54 PHE B N 1
ATOM 2201 C CA . PHE B 1 54 ? -8.07 -15.766 -13.734 1 95.44 54 PHE B CA 1
ATOM 2202 C C . PHE B 1 54 ? -7.844 -17.234 -14.094 1 95.44 54 PHE B C 1
ATOM 2204 O O . PHE B 1 54 ? -7.949 -17.609 -15.266 1 95.44 54 PHE B O 1
ATOM 2211 N N . LEU B 1 55 ? -7.582 -18.016 -13.094 1 95.12 55 LEU B N 1
ATOM 2212 C CA . LEU B 1 55 ? -7.207 -19.422 -13.305 1 95.12 55 LEU B CA 1
ATOM 2213 C C . LEU B 1 55 ? -8.359 -20.203 -13.93 1 95.12 55 LEU B C 1
ATOM 2215 O O . LEU B 1 55 ? -8.133 -21.141 -14.703 1 95.12 55 LEU B O 1
ATOM 2219 N N . GLN B 1 56 ? -9.508 -19.781 -13.57 1 92.5 56 GLN B N 1
ATOM 2220 C CA . GLN B 1 56 ? -10.68 -20.5 -14.039 1 92.5 56 GLN B CA 1
ATOM 2221 C C . GLN B 1 56 ? -11.219 -19.906 -15.344 1 92.5 56 GLN B C 1
ATOM 2223 O O . GLN B 1 56 ? -12.094 -20.484 -15.977 1 92.5 56 GLN B O 1
ATOM 2228 N N . GLY B 1 57 ? -10.664 -18.781 -15.672 1 93.88 57 GLY B N 1
ATOM 2229 C CA . GLY B 1 57 ? -11.172 -18.094 -16.844 1 93.88 57 GLY B CA 1
ATOM 2230 C C . GLY B 1 57 ? -10.383 -18.406 -18.109 1 93.88 57 GLY B C 1
ATOM 2231 O O . GLY B 1 57 ? -9.594 -19.359 -18.141 1 93.88 57 GLY B O 1
ATOM 2232 N N . HIS B 1 58 ? -10.68 -17.531 -19.156 1 95.75 58 HIS B N 1
ATOM 2233 C CA . HIS B 1 58 ? -10.062 -17.797 -20.453 1 95.75 58 HIS B CA 1
ATOM 2234 C C . HIS B 1 58 ? -9.359 -16.547 -20.984 1 95.75 58 HIS B C 1
ATOM 2236 O O . HIS B 1 58 ? -8.711 -16.594 -22.031 1 95.75 58 HIS B O 1
ATOM 2242 N N . MET B 1 59 ? -9.43 -15.531 -20.281 1 97 59 MET B N 1
ATOM 2243 C CA . MET B 1 59 ? -8.789 -14.297 -20.734 1 97 59 MET B CA 1
ATOM 2244 C C . MET B 1 59 ? -7.273 -14.43 -20.703 1 97 59 MET B C 1
ATOM 2246 O O . MET B 1 59 ? -6.715 -15.023 -19.781 1 97 59 MET B O 1
ATOM 2250 N N . SER B 1 60 ? -6.633 -13.852 -21.75 1 98.31 60 SER B N 1
ATOM 2251 C CA . SER B 1 60 ? -5.18 -13.742 -21.672 1 98.31 60 SER B CA 1
ATOM 2252 C C . SER B 1 60 ? -4.758 -12.898 -20.469 1 98.31 60 SER B C 1
ATOM 2254 O O . SER B 1 60 ? -5.555 -12.125 -19.938 1 98.31 60 SER B O 1
ATOM 2256 N N . PRO B 1 61 ? -3.498 -13.062 -20.078 1 98.56 61 PRO B N 1
ATOM 2257 C CA . PRO B 1 61 ? -3.016 -12.211 -18.984 1 98.56 61 PRO B CA 1
ATOM 2258 C C . PRO B 1 61 ? -3.209 -10.719 -19.266 1 98.56 61 PRO B C 1
ATOM 2260 O O . PRO B 1 61 ? -3.652 -9.977 -18.391 1 98.56 61 PRO B O 1
ATOM 2263 N N . GLN B 1 62 ? -2.918 -10.32 -20.484 1 98.38 62 GLN B N 1
ATOM 2264 C CA . GLN B 1 62 ? -3.059 -8.914 -20.859 1 98.38 62 GLN B CA 1
ATOM 2265 C C . GLN B 1 62 ? -4.516 -8.469 -20.781 1 98.38 62 GLN B C 1
ATOM 2267 O O . GLN B 1 62 ? -4.82 -7.406 -20.25 1 98.38 62 GLN B O 1
ATOM 2272 N N . ASP B 1 63 ? -5.387 -9.258 -21.297 1 98.19 63 ASP B N 1
ATOM 2273 C CA . ASP B 1 63 ? -6.801 -8.906 -21.297 1 98.19 63 ASP B CA 1
ATOM 2274 C C . ASP B 1 63 ? -7.355 -8.836 -19.875 1 98.19 63 ASP B C 1
ATOM 2276 O O . ASP B 1 63 ? -8.164 -7.957 -19.562 1 98.19 63 ASP B O 1
ATOM 2280 N N . PHE B 1 64 ? -6.953 -9.773 -19.109 1 97.44 64 PHE B N 1
ATOM 2281 C CA . PHE B 1 64 ? -7.387 -9.781 -17.719 1 97.44 64 PHE B CA 1
ATOM 2282 C C . PHE B 1 64 ? -6.914 -8.523 -17 1 97.44 64 PHE B C 1
ATOM 2284 O O . PHE B 1 64 ? -7.695 -7.867 -16.312 1 97.44 64 PHE B O 1
ATOM 2291 N N . ALA B 1 65 ? -5.629 -8.195 -17.188 1 97 65 ALA B N 1
ATOM 2292 C CA . ALA B 1 65 ? -5.059 -6.984 -16.609 1 97 65 ALA B CA 1
ATOM 2293 C C . ALA B 1 65 ? -5.812 -5.738 -17.062 1 97 65 ALA B C 1
ATOM 2295 O O . ALA B 1 65 ? -6.137 -4.867 -16.266 1 97 65 ALA B O 1
ATOM 2296 N N . ASN B 1 66 ? -6.102 -5.672 -18.328 1 96.25 66 ASN B N 1
ATOM 2297 C CA . ASN B 1 66 ? -6.828 -4.539 -18.891 1 96.25 66 ASN B CA 1
ATOM 2298 C C . ASN B 1 66 ? -8.227 -4.418 -18.297 1 96.25 66 ASN B C 1
ATOM 2300 O O . ASN B 1 66 ? -8.695 -3.312 -18.031 1 96.25 66 ASN B O 1
ATOM 2304 N N . GLU B 1 67 ? -8.836 -5.508 -18.156 1 93.94 67 GLU B N 1
ATOM 2305 C CA . GLU B 1 67 ? -10.172 -5.504 -17.594 1 93.94 67 GLU B CA 1
ATOM 2306 C C . GLU B 1 67 ? -10.172 -4.906 -16.188 1 93.94 67 GLU B C 1
ATOM 2308 O O . GLU B 1 67 ? -11.031 -4.086 -15.852 1 93.94 67 GLU B O 1
ATOM 2313 N N . ILE B 1 68 ? -9.266 -5.332 -15.391 1 91.19 68 ILE B N 1
ATOM 2314 C CA . ILE B 1 68 ? -9.164 -4.832 -14.023 1 91.19 68 ILE B CA 1
ATOM 2315 C C . ILE B 1 68 ? -8.859 -3.336 -14.039 1 91.19 68 ILE B C 1
ATOM 2317 O O . ILE B 1 68 ? -9.453 -2.57 -13.273 1 91.19 68 ILE B O 1
ATOM 2321 N N . ALA B 1 69 ? -8.008 -2.934 -14.938 1 90.38 69 ALA B N 1
ATOM 2322 C CA . ALA B 1 69 ? -7.57 -1.542 -15.008 1 90.38 69 ALA B CA 1
ATOM 2323 C C . ALA B 1 69 ? -8.695 -0.642 -15.508 1 90.38 69 ALA B C 1
ATOM 2325 O O . ALA B 1 69 ? -8.742 0.546 -15.18 1 90.38 69 ALA B O 1
ATOM 2326 N N . THR B 1 70 ? -9.602 -1.191 -16.297 1 88.75 70 THR B N 1
ATOM 2327 C CA . THR B 1 70 ? -10.648 -0.402 -16.938 1 88.75 70 THR B CA 1
ATOM 2328 C C . THR B 1 70 ? -11.789 -0.129 -15.953 1 88.75 70 THR B C 1
ATOM 2330 O O . THR B 1 70 ? -12.523 0.849 -16.109 1 88.75 70 THR B O 1
ATOM 2333 N N . ASP B 1 71 ? -11.93 -1.005 -15 1 82 71 ASP B N 1
ATOM 2334 C CA . ASP B 1 71 ? -12.977 -0.784 -14.008 1 82 71 ASP B CA 1
ATOM 2335 C C . ASP B 1 71 ? -12.422 -0.896 -12.594 1 82 71 ASP B C 1
ATOM 2337 O O . ASP B 1 71 ? -12.859 -1.746 -11.812 1 82 71 ASP B O 1
ATOM 2341 N N . PRO B 1 72 ? -11.609 0.075 -12.289 1 76.19 72 PRO B N 1
ATOM 2342 C CA . PRO B 1 72 ? -10.945 -0.023 -10.992 1 76.19 72 PRO B CA 1
ATOM 2343 C C . PRO B 1 72 ? -11.898 0.168 -9.812 1 76.19 72 PRO B C 1
ATOM 2345 O O . PRO B 1 72 ? -11.586 -0.226 -8.688 1 76.19 72 PRO B O 1
ATOM 2348 N N . LEU B 1 73 ? -13.109 0.738 -10.047 1 76.62 73 LEU B N 1
ATOM 2349 C CA . LEU B 1 73 ? -14.078 0.98 -8.977 1 76.62 73 LEU B CA 1
ATOM 2350 C C . LEU B 1 73 ? -14.578 -0.334 -8.391 1 76.62 73 LEU B C 1
ATOM 2352 O O . LEU B 1 73 ? -14.922 -0.397 -7.203 1 76.62 73 LEU B O 1
ATOM 2356 N N . ARG B 1 74 ? -14.469 -1.32 -9.227 1 78.38 74 ARG B N 1
ATOM 2357 C CA . ARG B 1 74 ? -14.922 -2.643 -8.812 1 78.38 74 ARG B CA 1
ATOM 2358 C C . ARG B 1 74 ? -14.078 -3.17 -7.652 1 78.38 74 ARG B C 1
ATOM 2360 O O . ARG B 1 74 ? -14.547 -3.984 -6.855 1 78.38 74 ARG B O 1
ATOM 2367 N N . TYR B 1 75 ? -12.938 -2.607 -7.555 1 80.19 75 TYR B N 1
ATOM 2368 C CA . TYR B 1 75 ? -12 -3.152 -6.578 1 80.19 75 TYR B CA 1
ATOM 2369 C C . TYR B 1 75 ? -11.734 -2.152 -5.461 1 80.19 75 TYR B C 1
ATOM 2371 O O . TYR B 1 75 ? -10.727 -2.256 -4.754 1 80.19 75 TYR B O 1
ATOM 2379 N N . THR B 1 76 ? -12.641 -1.268 -5.41 1 76.19 76 THR B N 1
ATOM 2380 C CA . THR B 1 76 ? -12.523 -0.307 -4.316 1 76.19 76 THR B CA 1
ATOM 2381 C C . THR B 1 76 ? -12.547 -1.017 -2.967 1 76.19 76 THR B C 1
ATOM 2383 O O . THR B 1 76 ? -13.32 -1.954 -2.766 1 76.19 76 THR B O 1
ATOM 2386 N N . GLY B 1 77 ? -11.656 -0.591 -2.055 1 75.75 77 GLY B N 1
ATOM 2387 C CA . GLY B 1 77 ? -11.57 -1.176 -0.726 1 75.75 77 GLY B CA 1
ATOM 2388 C C . GLY B 1 77 ? -10.523 -2.264 -0.615 1 75.75 77 GLY B C 1
ATOM 2389 O O . GLY B 1 77 ? -10.344 -2.857 0.451 1 75.75 77 GLY B O 1
ATOM 2390 N N . MET B 1 78 ? -9.859 -2.402 -1.735 1 80.94 78 MET B N 1
ATOM 2391 C CA . MET B 1 78 ? -8.852 -3.457 -1.708 1 80.94 78 MET B CA 1
ATOM 2392 C C . MET B 1 78 ? -7.508 -2.943 -2.223 1 80.94 78 MET B C 1
ATOM 2394 O O . MET B 1 78 ? -7.465 -2.008 -3.025 1 80.94 78 MET B O 1
ATOM 2398 N N . THR B 1 79 ? -6.52 -3.562 -1.768 1 84.56 79 THR B N 1
ATOM 2399 C CA . THR B 1 79 ? -5.195 -3.469 -2.377 1 84.56 79 THR B C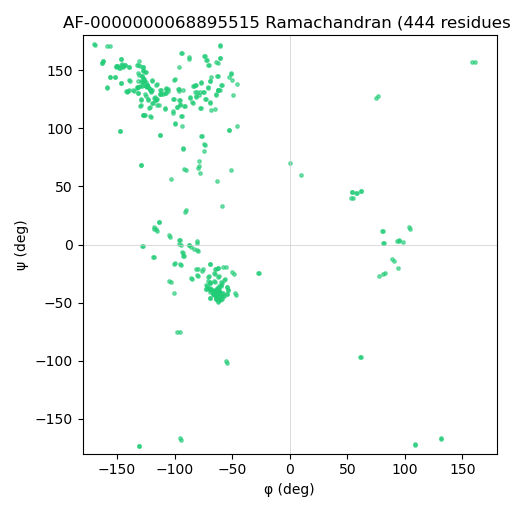A 1
ATOM 2400 C C . THR B 1 79 ? -4.66 -4.855 -2.721 1 84.56 79 THR B C 1
ATOM 2402 O O . THR B 1 79 ? -5.043 -5.848 -2.096 1 84.56 79 THR B O 1
ATOM 2405 N N . PHE B 1 80 ? -3.914 -4.84 -3.748 1 87.94 80 PHE B N 1
ATOM 2406 C CA . PHE B 1 80 ? -3.314 -6.129 -4.078 1 87.94 80 PHE B CA 1
ATOM 2407 C C . PHE B 1 80 ? -2.145 -5.949 -5.039 1 87.94 80 PHE B C 1
ATOM 2409 O O . PHE B 1 80 ? -2.078 -4.957 -5.766 1 87.94 80 PHE B O 1
ATOM 2416 N N . LYS B 1 81 ? -1.267 -6.922 -5.004 1 92.94 81 LYS B N 1
ATOM 2417 C CA . LYS B 1 81 ? -0.221 -7.176 -5.992 1 92.94 81 LYS B CA 1
ATOM 2418 C C . LYS B 1 81 ? -0.376 -8.562 -6.609 1 92.94 81 LYS B C 1
ATOM 2420 O O . LYS B 1 81 ? -0.074 -9.57 -5.973 1 92.94 81 LYS B O 1
ATOM 2425 N N . LEU B 1 82 ? -0.774 -8.484 -7.879 1 95.19 82 LEU B N 1
ATOM 2426 C CA . LEU B 1 82 ? -1.194 -9.719 -8.531 1 95.19 82 LEU B CA 1
ATOM 2427 C C . LEU B 1 82 ? -0.332 -10.008 -9.758 1 95.19 82 LEU B C 1
ATOM 2429 O O . LEU B 1 82 ? -0.049 -9.109 -10.547 1 95.19 82 LEU B O 1
ATOM 2433 N N . ILE B 1 83 ? 0.109 -11.234 -9.812 1 97.69 83 ILE B N 1
ATOM 2434 C CA . ILE B 1 83 ? 0.724 -11.734 -11.039 1 97.69 83 ILE B CA 1
ATOM 2435 C C . ILE B 1 83 ? -0.221 -12.719 -11.727 1 97.69 83 ILE B C 1
ATOM 2437 O O . ILE B 1 83 ? -0.785 -13.602 -11.078 1 97.69 83 ILE B O 1
ATOM 2441 N N . VAL B 1 84 ? -0.429 -12.508 -13.008 1 98.31 84 VAL B N 1
ATOM 2442 C CA . VAL B 1 84 ? -1.122 -13.477 -13.852 1 98.31 84 VAL B CA 1
ATOM 2443 C C . VAL B 1 84 ? -0.246 -13.852 -15.047 1 98.31 84 VAL B C 1
ATOM 2445 O O . VAL B 1 84 ? 0.373 -12.977 -15.664 1 98.31 84 VAL B O 1
ATOM 2448 N N . ALA B 1 85 ? -0.198 -15.148 -15.328 1 98.56 85 ALA B N 1
ATOM 2449 C CA . ALA B 1 85 ? 0.691 -15.609 -16.391 1 98.56 85 ALA B CA 1
ATOM 2450 C C . ALA B 1 85 ? 0.072 -16.781 -17.156 1 98.56 85 ALA B C 1
ATOM 2452 O O . ALA B 1 85 ? -0.794 -17.484 -16.641 1 98.56 85 ALA B O 1
ATOM 2453 N N . ASP B 1 86 ? 0.451 -16.891 -18.328 1 98.25 86 ASP B N 1
ATOM 2454 C CA . ASP B 1 86 ? 0.167 -18.031 -19.188 1 98.25 86 ASP B CA 1
ATOM 2455 C C . ASP B 1 86 ? 1.453 -18.625 -19.766 1 98.25 86 ASP B C 1
ATOM 2457 O O . ASP B 1 86 ? 2.105 -18 -20.609 1 98.25 86 ASP B O 1
ATOM 2461 N N . ILE B 1 87 ? 1.771 -19.797 -19.328 1 97.25 87 ILE B N 1
ATOM 2462 C CA . ILE B 1 87 ? 3.033 -20.438 -19.688 1 97.25 87 ILE B CA 1
ATOM 2463 C C . ILE B 1 87 ? 3.084 -20.688 -21.188 1 97.25 87 ILE B C 1
ATOM 2465 O O . ILE B 1 87 ? 4.121 -20.5 -21.812 1 97.25 87 ILE B O 1
ATOM 2469 N N . THR B 1 88 ? 1.974 -21.047 -21.719 1 94.81 88 THR B N 1
ATOM 2470 C CA . THR B 1 88 ? 1.927 -21.453 -23.125 1 94.81 88 THR B CA 1
ATOM 2471 C C . THR B 1 88 ? 2.191 -20.25 -24.031 1 94.81 88 THR B C 1
ATOM 2473 O O . THR B 1 88 ? 2.873 -20.375 -25.062 1 94.81 88 THR B O 1
ATOM 2476 N N . SER B 1 89 ? 1.702 -19.125 -23.688 1 95.44 89 SER B N 1
ATOM 2477 C CA . SER B 1 89 ? 1.879 -17.938 -24.516 1 95.44 89 SER B CA 1
ATOM 2478 C C . SER B 1 89 ? 3.066 -17.094 -24.031 1 95.44 89 SER B C 1
ATOM 2480 O O . SER B 1 89 ? 3.352 -16.047 -24.594 1 95.44 89 SER B O 1
ATOM 2482 N N . ASN B 1 90 ? 3.736 -17.516 -23 1 95.75 90 ASN B N 1
ATOM 2483 C CA . ASN B 1 90 ? 4.867 -16.797 -22.422 1 95.75 90 ASN B CA 1
ATOM 2484 C C . ASN B 1 90 ? 4.492 -15.352 -22.078 1 95.75 90 ASN B C 1
ATOM 2486 O O . ASN B 1 90 ? 5.199 -14.414 -22.453 1 95.75 90 ASN B O 1
ATOM 2490 N N . SER B 1 91 ? 3.389 -15.211 -21.484 1 97.75 91 SER B N 1
ATOM 2491 C CA . SER B 1 91 ? 2.869 -13.898 -21.125 1 97.75 91 SER B CA 1
ATOM 2492 C 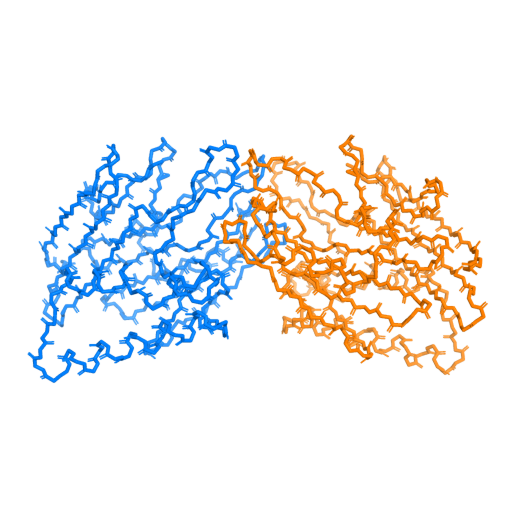C . SER B 1 91 ? 2.652 -13.789 -19.609 1 97.75 91 SER B C 1
ATOM 2494 O O . SER B 1 91 ? 2.139 -14.719 -18.984 1 97.75 91 SER B O 1
ATOM 2496 N N . MET B 1 92 ? 3.15 -12.711 -19.062 1 98.56 92 MET B N 1
ATOM 2497 C CA . MET B 1 92 ? 3.002 -12.461 -17.625 1 98.56 92 MET B CA 1
ATOM 2498 C C . MET B 1 92 ? 2.738 -10.977 -17.359 1 98.56 92 MET B C 1
ATOM 2500 O O . MET B 1 92 ? 3.426 -10.109 -17.906 1 98.56 92 MET B O 1
ATOM 2504 N N . PHE B 1 93 ? 1.744 -10.742 -16.562 1 98.69 93 PHE B N 1
ATOM 2505 C CA . PHE B 1 93 ? 1.408 -9.367 -16.234 1 98.69 93 PHE B CA 1
ATOM 2506 C C . PHE B 1 93 ? 1.347 -9.172 -14.727 1 98.69 93 PHE B C 1
ATOM 2508 O O . PHE B 1 93 ? 0.884 -10.047 -13.992 1 98.69 93 PHE B O 1
ATOM 2515 N N . TYR B 1 94 ? 1.837 -8.031 -14.359 1 97.94 94 TYR B N 1
ATOM 2516 C CA . TYR B 1 94 ? 1.742 -7.547 -12.984 1 97.94 94 TYR B CA 1
ATOM 2517 C C . TYR B 1 94 ? 0.629 -6.516 -12.852 1 97.94 94 TYR B C 1
ATOM 2519 O O . TYR B 1 94 ? 0.568 -5.555 -13.625 1 97.94 94 TYR B O 1
ATOM 2527 N N . ILE B 1 95 ? -0.271 -6.75 -11.945 1 95.94 95 ILE B N 1
ATOM 2528 C CA . ILE B 1 95 ? -1.399 -5.871 -11.672 1 95.94 95 ILE B CA 1
ATOM 2529 C C . ILE B 1 95 ? -1.321 -5.371 -10.227 1 95.94 95 ILE B C 1
ATOM 2531 O O . ILE B 1 95 ? -1.315 -6.172 -9.289 1 95.94 95 ILE B O 1
ATOM 2535 N N . ASN B 1 96 ? -1.272 -4.059 -10.086 1 93.25 96 ASN B N 1
ATOM 2536 C CA . ASN B 1 96 ? -1.025 -3.463 -8.773 1 93.25 96 ASN B CA 1
ATOM 2537 C C . ASN B 1 96 ? -2.094 -2.434 -8.422 1 93.25 96 ASN B C 1
ATOM 2539 O O . ASN B 1 96 ? -2.217 -1.404 -9.086 1 93.25 96 ASN B O 1
ATOM 2543 N N . LYS B 1 97 ? -2.891 -2.789 -7.438 1 88.75 97 LYS B N 1
ATOM 2544 C CA . LYS B 1 97 ? -3.789 -1.819 -6.816 1 88.75 97 LYS B CA 1
ATOM 2545 C C . LYS B 1 97 ? -3.205 -1.291 -5.508 1 88.75 97 LYS B C 1
ATOM 2547 O O . LYS B 1 97 ? -3.428 -1.871 -4.445 1 88.75 97 LYS B O 1
ATOM 2552 N N . LEU B 1 98 ? -2.707 -0.11 -5.531 1 83.69 98 LEU B N 1
ATOM 2553 C CA . LEU B 1 98 ? -1.839 0.414 -4.484 1 83.69 98 LEU B CA 1
ATOM 2554 C C . LEU B 1 98 ? -2.66 1 -3.34 1 83.69 98 LEU B C 1
ATOM 2556 O O . LEU B 1 98 ? -2.225 0.99 -2.188 1 83.69 98 LEU B O 1
ATOM 2560 N N . SER B 1 99 ? -3.797 1.476 -3.668 1 81.25 99 SER B N 1
ATOM 2561 C CA . SER B 1 99 ? -4.621 2.145 -2.666 1 81.25 99 SER B CA 1
ATOM 2562 C C . SER B 1 99 ? -6.035 1.58 -2.648 1 81.25 99 SER B C 1
ATOM 2564 O O . SER B 1 99 ? -6.617 1.312 -3.701 1 81.25 99 SER B O 1
ATOM 2566 N N . ALA B 1 100 ? -6.539 1.444 -1.47 1 78.25 100 ALA B N 1
ATOM 2567 C CA . ALA B 1 100 ? -7.898 0.923 -1.348 1 78.25 100 ALA B CA 1
ATOM 2568 C C . ALA B 1 100 ? -8.93 1.981 -1.73 1 78.25 100 ALA B C 1
ATOM 2570 O O . ALA B 1 100 ? -10.039 1.651 -2.145 1 78.25 100 ALA B O 1
ATOM 2571 N N . THR B 1 101 ? -8.531 3.205 -1.679 1 73.38 101 THR B N 1
ATOM 2572 C CA . THR B 1 101 ? -9.523 4.258 -1.86 1 73.38 101 THR B CA 1
ATOM 2573 C C . THR B 1 101 ? -9.398 4.883 -3.246 1 73.38 101 THR B C 1
ATOM 2575 O O . THR B 1 101 ? -10.398 5.332 -3.82 1 73.38 101 THR B O 1
ATOM 2578 N N . VAL B 1 102 ? -8.25 4.941 -3.793 1 76.19 102 VAL B N 1
ATOM 2579 C CA . VAL B 1 102 ? -8.039 5.531 -5.113 1 76.19 102 VAL B CA 1
ATOM 2580 C C . VAL B 1 102 ? -8.32 4.488 -6.191 1 76.19 102 VAL B C 1
ATOM 2582 O O . VAL B 1 102 ? -7.73 3.404 -6.188 1 76.19 102 VAL B O 1
ATOM 2585 N N . PRO B 1 103 ? -9.258 4.812 -7.078 1 78.25 103 PRO B N 1
ATOM 2586 C CA . PRO B 1 103 ? -9.617 3.84 -8.109 1 78.25 103 PRO B CA 1
ATOM 2587 C C . PRO B 1 103 ? -8.625 3.812 -9.266 1 78.25 103 PRO B C 1
ATOM 2589 O O . PRO B 1 103 ? -8.977 4.176 -10.398 1 78.25 103 PRO B O 1
ATOM 2592 N N . HIS B 1 104 ? -7.469 3.408 -9.016 1 81.69 104 HIS B N 1
ATOM 2593 C CA . HIS B 1 104 ? -6.414 3.262 -10.008 1 81.69 104 HIS B CA 1
ATOM 2594 C C . HIS B 1 104 ? -5.68 1.934 -9.844 1 81.69 104 HIS B C 1
ATOM 2596 O O . HIS B 1 104 ? -5.371 1.526 -8.727 1 81.69 104 HIS B O 1
ATOM 2602 N N . VAL B 1 105 ? -5.562 1.339 -10.984 1 88.12 105 VAL B N 1
ATOM 2603 C CA . VAL B 1 105 ? -4.812 0.086 -11.031 1 88.12 105 VAL B CA 1
ATOM 2604 C C . VAL B 1 105 ? -3.695 0.186 -12.062 1 88.12 105 VAL B C 1
ATOM 2606 O O . VAL B 1 105 ? -3.932 0.593 -13.203 1 88.12 105 VAL B O 1
ATOM 2609 N N . ARG B 1 106 ? -2.518 -0.13 -11.641 1 89.94 106 ARG B N 1
ATOM 2610 C CA . ARG B 1 106 ? -1.382 -0.157 -12.562 1 89.94 106 ARG B CA 1
ATOM 2611 C C . ARG B 1 106 ? -1.134 -1.568 -13.078 1 89.94 106 ARG B C 1
ATOM 2613 O O . ARG B 1 106 ? -1.229 -2.541 -12.328 1 89.94 106 ARG B O 1
ATOM 2620 N N . THR B 1 107 ? -0.935 -1.613 -14.398 1 95.38 107 THR B N 1
ATOM 2621 C CA . THR B 1 107 ? -0.615 -2.896 -15.016 1 95.38 107 THR B CA 1
ATOM 2622 C C . THR B 1 107 ? 0.659 -2.795 -15.852 1 95.38 107 THR B C 1
ATOM 2624 O O . THR B 1 107 ? 0.924 -1.758 -16.469 1 95.38 107 THR B O 1
ATOM 2627 N N . GLU B 1 108 ? 1.428 -3.818 -15.82 1 96.25 108 GLU B N 1
ATOM 2628 C CA . GLU B 1 108 ? 2.621 -3.844 -16.656 1 96.25 108 GLU B CA 1
ATOM 2629 C C . GLU B 1 108 ? 3.002 -5.273 -17.031 1 96.25 108 GLU B C 1
ATOM 2631 O O . GLU B 1 108 ? 2.809 -6.199 -16.25 1 96.25 108 GLU B O 1
ATOM 2636 N N . GLN B 1 109 ? 3.475 -5.383 -18.219 1 98.12 109 GLN B N 1
ATOM 2637 C CA . GLN B 1 109 ? 4.027 -6.672 -18.609 1 98.12 109 GLN B CA 1
ATOM 2638 C C . GLN B 1 109 ? 5.344 -6.949 -17.891 1 98.12 109 GLN B C 1
ATOM 2640 O O . GLN B 1 109 ? 6.184 -6.059 -17.766 1 98.12 109 GLN B O 1
ATOM 2645 N N . VAL B 1 110 ? 5.465 -8.148 -17.406 1 98.12 110 VAL B N 1
ATOM 2646 C CA . VAL B 1 110 ? 6.699 -8.516 -16.719 1 98.12 110 VAL B CA 1
ATOM 2647 C C . VAL B 1 110 ? 7.73 -9.016 -17.719 1 98.12 110 VAL B C 1
ATOM 2649 O O . VAL B 1 110 ? 7.449 -9.922 -18.516 1 98.12 110 VAL B O 1
ATOM 2652 N N . ALA B 1 111 ? 8.875 -8.445 -17.703 1 96.69 111 ALA B N 1
ATOM 2653 C CA . ALA B 1 111 ? 9.938 -8.82 -18.625 1 96.69 111 ALA B CA 1
ATOM 2654 C C . ALA B 1 111 ? 10.547 -10.164 -18.234 1 96.69 111 ALA B C 1
ATOM 2656 O O . ALA B 1 111 ? 10.367 -10.633 -17.109 1 96.69 111 ALA B O 1
ATOM 2657 N N . PHE B 1 112 ? 11.227 -10.711 -19.219 1 95 112 PHE B N 1
ATOM 2658 C CA . PHE B 1 112 ? 11.977 -11.93 -18.906 1 95 112 PHE B CA 1
ATOM 2659 C C . PHE B 1 112 ? 13.062 -11.641 -17.875 1 95 112 PHE B C 1
ATOM 2661 O O . PHE B 1 112 ? 13.625 -10.547 -17.844 1 95 112 PHE B O 1
ATOM 2668 N N . GLY B 1 113 ? 13.266 -12.648 -17.031 1 93.69 113 GLY B N 1
ATOM 2669 C CA . GLY B 1 113 ? 14.32 -12.508 -16.031 1 93.69 113 GLY B CA 1
ATOM 2670 C C . GLY B 1 113 ? 13.875 -12.867 -14.633 1 93.69 113 GLY B C 1
ATOM 2671 O O . GLY B 1 113 ? 12.891 -13.586 -14.453 1 93.69 113 GLY B O 1
ATOM 2672 N N . VAL B 1 114 ? 14.656 -12.531 -13.641 1 93.25 114 VAL B N 1
ATOM 2673 C CA . VAL B 1 114 ? 14.383 -12.805 -12.234 1 93.25 114 VAL B CA 1
ATOM 2674 C C . VAL B 1 114 ? 13.734 -11.578 -11.586 1 93.25 114 VAL B C 1
ATOM 2676 O O . VAL B 1 114 ? 14.258 -10.469 -11.68 1 93.25 114 VAL B O 1
ATOM 2679 N N . HIS B 1 115 ? 12.648 -11.82 -11.047 1 95.44 115 HIS B N 1
ATOM 2680 C CA . HIS B 1 115 ? 11.906 -10.742 -10.398 1 95.44 115 HIS B CA 1
ATOM 2681 C C . HIS B 1 115 ? 11.539 -11.117 -8.969 1 95.44 115 HIS B C 1
ATOM 2683 O O . HIS B 1 115 ? 11.391 -12.297 -8.648 1 95.44 115 HIS B O 1
ATOM 2689 N N . ILE B 1 116 ? 11.445 -10.125 -8.125 1 92.19 116 ILE B N 1
ATOM 2690 C CA . ILE B 1 116 ? 10.961 -10.273 -6.754 1 92.19 116 ILE B CA 1
ATOM 2691 C C . ILE B 1 116 ? 9.68 -9.461 -6.578 1 92.19 116 ILE B C 1
ATOM 2693 O O . ILE B 1 116 ? 9.625 -8.281 -6.938 1 92.19 116 ILE B O 1
ATOM 2697 N N . LEU B 1 117 ? 8.648 -10.117 -6.16 1 92.62 117 LEU B N 1
ATOM 2698 C CA . LEU B 1 117 ? 7.426 -9.43 -5.77 1 92.62 117 LEU B CA 1
ATOM 2699 C C . LEU B 1 117 ? 7.234 -9.477 -4.254 1 92.62 117 LEU B C 1
ATOM 2701 O O . LEU B 1 117 ? 7.207 -10.562 -3.666 1 92.62 117 LEU B O 1
ATOM 2705 N N . SER B 1 118 ? 7.242 -8.352 -3.645 1 87.69 118 SER B N 1
ATOM 2706 C CA . SER B 1 118 ? 7.016 -8.242 -2.207 1 87.69 118 SER B CA 1
ATOM 2707 C C . SER B 1 118 ? 5.969 -7.176 -1.896 1 87.69 118 SER B C 1
ATOM 2709 O O . SER B 1 118 ? 5.309 -6.664 -2.801 1 87.69 118 SER B O 1
ATOM 2711 N N . TYR B 1 119 ? 5.797 -6.922 -0.638 1 82.44 119 TYR B N 1
ATOM 2712 C CA . TYR B 1 119 ? 4.844 -5.902 -0.224 1 82.44 119 TYR B CA 1
ATOM 2713 C C . TYR B 1 119 ? 5.246 -4.531 -0.755 1 82.44 119 TYR B C 1
ATOM 2715 O O . TYR B 1 119 ? 4.422 -3.613 -0.811 1 82.44 119 TYR B O 1
ATOM 2723 N N . SER B 1 120 ? 6.504 -4.367 -1.117 1 84 120 SER B N 1
ATOM 2724 C CA . SER B 1 120 ? 6.973 -3.088 -1.641 1 84 120 SER B CA 1
ATOM 2725 C C . SER B 1 120 ? 6.77 -3 -3.15 1 84 120 SER B C 1
ATOM 2727 O O . SER B 1 120 ? 7.086 -1.981 -3.766 1 84 120 SER B O 1
ATOM 2729 N N . GLY B 1 121 ? 6.211 -4.09 -3.725 1 89.69 121 GLY B N 1
ATOM 2730 C CA . GLY B 1 121 ? 5.941 -4.078 -5.152 1 89.69 121 GLY B CA 1
ATOM 2731 C C . GLY B 1 121 ? 6.863 -4.988 -5.941 1 89.69 121 GLY B C 1
ATOM 2732 O O . GLY B 1 121 ? 7.574 -5.812 -5.363 1 89.69 121 GLY B O 1
ATOM 2733 N N . LEU B 1 122 ? 6.754 -4.871 -7.266 1 94.56 122 LEU B N 1
ATOM 2734 C CA . LEU B 1 122 ? 7.586 -5.664 -8.156 1 94.56 122 LEU B CA 1
ATOM 2735 C C . LEU B 1 122 ? 8.992 -5.09 -8.25 1 94.56 122 LEU B C 1
ATOM 2737 O O . LEU B 1 122 ? 9.18 -3.941 -8.664 1 94.56 122 LEU B O 1
ATOM 2741 N N . ASP B 1 123 ? 9.977 -5.879 -7.82 1 92.56 123 ASP B N 1
ATOM 2742 C CA . ASP B 1 123 ? 11.391 -5.527 -7.828 1 92.56 123 ASP B CA 1
ATOM 2743 C C . ASP B 1 123 ? 11.664 -4.305 -6.953 1 92.56 123 ASP B C 1
ATOM 2745 O O . ASP B 1 123 ? 12.312 -3.355 -7.387 1 92.56 123 ASP B O 1
ATOM 2749 N N . GLY B 1 124 ? 11.062 -4.438 -5.82 1 83.5 124 GLY B N 1
ATOM 2750 C CA . GLY B 1 124 ? 11.32 -3.398 -4.836 1 83.5 124 GLY B CA 1
ATOM 2751 C C . GLY B 1 124 ? 12.789 -3.301 -4.449 1 83.5 124 GLY B C 1
ATOM 2752 O O . GLY B 1 124 ? 13.578 -4.184 -4.777 1 83.5 124 GLY B O 1
ATOM 2753 N N . HIS B 1 125 ? 13.133 -2.258 -3.68 1 79.94 125 HIS B N 1
ATOM 2754 C CA . HIS B 1 125 ? 14.539 -1.982 -3.414 1 79.94 125 HIS B CA 1
ATOM 2755 C C . HIS B 1 125 ? 14.852 -2.08 -1.923 1 79.94 125 HIS B C 1
ATOM 2757 O O . HIS B 1 125 ? 15.938 -1.708 -1.485 1 79.94 125 HIS B O 1
ATOM 2763 N N . LEU B 1 126 ? 13.961 -2.623 -1.231 1 75.69 126 LEU B N 1
ATOM 2764 C CA . LEU B 1 126 ? 14.234 -2.809 0.19 1 75.69 126 LEU B CA 1
ATOM 2765 C C . LEU B 1 126 ? 15.305 -3.871 0.406 1 75.69 126 LEU B C 1
ATOM 2767 O O . LEU B 1 126 ? 15.484 -4.758 -0.434 1 75.69 126 LEU B O 1
ATOM 2771 N N . PRO B 1 127 ? 15.977 -3.76 1.503 1 76.06 127 PRO B N 1
ATOM 2772 C CA . PRO B 1 127 ? 17.078 -4.695 1.735 1 76.06 127 PRO B CA 1
ATOM 2773 C C . PRO B 1 127 ? 16.656 -6.156 1.606 1 76.06 127 PRO B C 1
ATOM 2775 O O . PRO B 1 127 ? 17.359 -6.961 1.003 1 76.06 127 PRO B O 1
ATOM 2778 N N . ASN B 1 128 ? 15.523 -6.438 2.072 1 76.62 128 ASN B N 1
ATOM 2779 C CA . ASN B 1 128 ? 15.047 -7.816 1.99 1 76.62 128 ASN B CA 1
ATOM 2780 C C . ASN B 1 128 ? 14.75 -8.219 0.55 1 76.62 128 ASN B C 1
ATOM 2782 O O . ASN B 1 128 ? 14.945 -9.383 0.175 1 76.62 128 ASN B O 1
ATOM 2786 N N . ASP B 1 129 ? 14.32 -7.34 -0.245 1 83.75 129 ASP B N 1
ATOM 2787 C CA . ASP B 1 129 ? 14.055 -7.617 -1.653 1 83.75 129 ASP B CA 1
ATOM 2788 C C . ASP B 1 129 ? 15.344 -7.957 -2.396 1 83.75 129 ASP B C 1
ATOM 2790 O O . ASP B 1 129 ? 15.398 -8.93 -3.146 1 83.75 129 ASP B O 1
ATOM 2794 N N . LEU B 1 130 ? 16.328 -7.172 -2.07 1 83.62 130 LEU B N 1
ATOM 2795 C CA . LEU B 1 130 ? 17.609 -7.34 -2.748 1 83.62 130 LEU B CA 1
ATOM 2796 C C . LEU B 1 130 ? 18.266 -8.648 -2.338 1 83.62 130 LEU B C 1
ATOM 2798 O O . LEU B 1 130 ? 18.828 -9.359 -3.18 1 83.62 130 LEU B O 1
ATOM 2802 N N . ARG B 1 131 ? 18.188 -8.961 -1.154 1 81.81 131 ARG B N 1
ATOM 2803 C CA . ARG B 1 131 ? 18.75 -10.211 -0.666 1 81.81 131 ARG B CA 1
ATOM 2804 C C . ARG B 1 131 ? 18.047 -11.414 -1.289 1 81.81 131 ARG B C 1
ATOM 2806 O O . ARG B 1 131 ? 18.703 -12.391 -1.672 1 81.81 131 ARG B O 1
ATOM 2813 N N . LEU B 1 132 ? 16.75 -11.297 -1.336 1 83.06 132 LEU B N 1
ATOM 2814 C CA . LEU B 1 132 ? 15.977 -12.383 -1.93 1 83.06 132 LEU B CA 1
ATOM 2815 C C . LEU B 1 132 ? 16.359 -12.578 -3.393 1 83.06 132 LEU B C 1
ATOM 2817 O O . LEU B 1 132 ? 16.484 -13.719 -3.857 1 83.06 132 LEU B O 1
ATOM 2821 N N . LYS B 1 133 ? 16.516 -11.523 -4.016 1 86.56 133 LYS B N 1
ATOM 2822 C CA . LYS B 1 133 ? 16.891 -11.594 -5.422 1 86.56 133 LYS B CA 1
ATOM 2823 C C . LYS B 1 133 ? 18.266 -12.25 -5.586 1 86.56 133 LYS B C 1
ATOM 2825 O O . LYS B 1 133 ? 18.453 -13.094 -6.465 1 86.56 133 LYS B O 1
ATOM 2830 N N . ASP B 1 134 ? 19.156 -11.805 -4.742 1 84.81 134 ASP B N 1
ATOM 2831 C CA . ASP B 1 134 ? 20.484 -12.398 -4.777 1 84.81 134 ASP B CA 1
ATOM 2832 C C . ASP B 1 134 ? 20.438 -13.898 -4.5 1 84.81 134 ASP B C 1
ATOM 2834 O O . ASP B 1 134 ? 21.094 -14.68 -5.191 1 84.81 134 ASP B O 1
ATOM 2838 N N . PHE B 1 135 ? 19.688 -14.203 -3.562 1 80.25 135 PHE B N 1
ATOM 2839 C CA . PHE B 1 135 ? 19.547 -15.609 -3.205 1 80.25 135 PHE B CA 1
ATOM 2840 C C . PHE B 1 135 ? 18.953 -16.406 -4.367 1 80.25 135 PHE B C 1
ATOM 2842 O O . PHE B 1 135 ? 19.422 -17.516 -4.664 1 80.25 135 PHE B O 1
ATOM 2849 N N . PHE B 1 136 ? 17.984 -15.914 -5.016 1 84.81 136 PHE B N 1
ATOM 2850 C CA . PHE B 1 136 ? 17.359 -16.609 -6.129 1 84.81 136 PHE B CA 1
ATOM 2851 C C . PHE B 1 136 ? 18.312 -16.766 -7.297 1 84.81 136 PHE B C 1
ATOM 2853 O O . PHE B 1 136 ? 18.359 -17.812 -7.941 1 84.81 136 PHE B O 1
ATOM 2860 N N . ASN B 1 137 ? 19.078 -15.703 -7.5 1 86.88 137 ASN B N 1
ATOM 2861 C CA . ASN B 1 137 ? 20.078 -15.781 -8.555 1 86.88 137 ASN B CA 1
ATOM 2862 C C . ASN B 1 137 ? 21.109 -16.859 -8.273 1 86.88 137 ASN B C 1
ATOM 2864 O O . ASN B 1 137 ? 21.531 -17.594 -9.18 1 86.88 137 ASN B O 1
ATOM 2868 N N . GLU B 1 138 ? 21.484 -16.938 -7.066 1 83.38 138 GLU B N 1
ATOM 2869 C CA . GLU B 1 138 ? 22.422 -18 -6.672 1 83.38 138 GLU B CA 1
ATOM 2870 C C . GLU B 1 138 ? 21.828 -19.375 -6.922 1 83.38 138 GLU B C 1
ATOM 2872 O O . GLU B 1 138 ? 22.516 -20.281 -7.391 1 83.38 138 GLU B O 1
ATOM 2877 N N . MET B 1 139 ? 20.594 -19.5 -6.637 1 80.12 139 MET B N 1
ATOM 2878 C CA . MET B 1 139 ? 19.922 -20.781 -6.828 1 80.12 139 MET B CA 1
ATOM 2879 C C . MET B 1 139 ? 19.844 -21.141 -8.312 1 80.12 139 MET B C 1
ATOM 2881 O O . MET B 1 139 ? 20.031 -22.297 -8.688 1 80.12 139 MET B O 1
ATOM 2885 N N . ILE B 1 140 ? 19.531 -20.203 -9.148 1 83.5 140 ILE B N 1
ATOM 2886 C CA . ILE B 1 140 ? 19.422 -20.422 -10.586 1 83.5 140 ILE B CA 1
ATOM 2887 C C . ILE B 1 140 ? 20.797 -20.844 -11.133 1 83.5 140 ILE B C 1
ATOM 2889 O O . ILE B 1 140 ? 20.875 -21.734 -11.977 1 83.5 140 ILE B O 1
ATOM 2893 N N . ASP B 1 141 ? 21.797 -20.203 -10.609 1 83.62 141 ASP B N 1
ATOM 2894 C CA . ASP B 1 141 ? 23.156 -20.531 -11.055 1 83.62 141 ASP B CA 1
ATOM 2895 C C . ASP B 1 141 ? 23.516 -21.953 -10.664 1 83.62 141 ASP B C 1
ATOM 2897 O O . ASP B 1 141 ? 24.156 -22.672 -11.445 1 83.62 141 ASP B O 1
ATOM 2901 N N . GLU B 1 142 ? 23.141 -22.312 -9.547 1 81.06 142 GLU B N 1
ATOM 2902 C CA . GLU B 1 142 ? 23.391 -23.688 -9.102 1 81.06 142 GLU B CA 1
ATOM 2903 C C . GLU B 1 142 ? 22.656 -24.688 -9.977 1 81.06 142 GLU B C 1
ATOM 2905 O O . GLU B 1 142 ? 23.188 -25.766 -10.281 1 81.06 142 GLU B O 1
ATOM 2910 N N . TYR B 1 143 ? 21.438 -24.344 -10.297 1 76 143 TYR B N 1
ATOM 2911 C CA . TYR B 1 143 ? 20.609 -25.203 -11.141 1 76 143 TYR B CA 1
ATO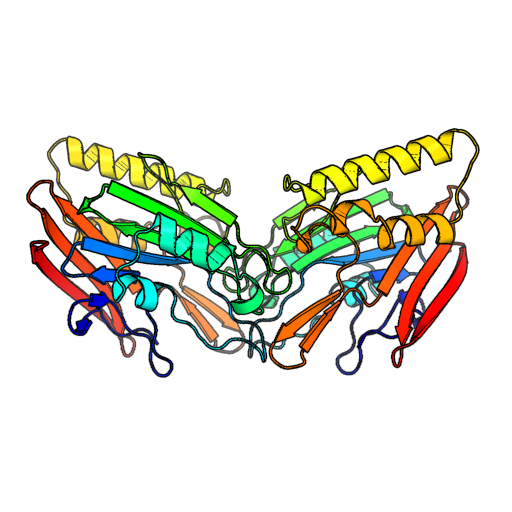M 2912 C C . TYR B 1 143 ? 21.266 -25.422 -12.5 1 76 143 TYR B C 1
ATOM 2914 O O . TYR B 1 143 ? 21.188 -26.516 -13.07 1 76 143 TYR B O 1
ATOM 2922 N N . LYS B 1 144 ? 21.906 -24.438 -12.992 1 77.69 144 LYS B N 1
ATOM 2923 C CA . LYS B 1 144 ? 22.578 -24.516 -14.281 1 77.69 144 LYS B CA 1
ATOM 2924 C C . LYS B 1 144 ? 23.797 -25.438 -14.219 1 77.69 144 LYS B C 1
ATOM 2926 O O . LYS B 1 144 ? 24.141 -26.078 -15.211 1 77.69 144 LYS B O 1
ATOM 2931 N N . ASN B 1 145 ? 24.438 -25.469 -13.117 1 73.25 145 ASN B N 1
ATOM 2932 C CA . ASN B 1 145 ? 25.688 -26.203 -12.984 1 73.25 145 ASN B CA 1
ATOM 2933 C C . ASN B 1 145 ? 25.438 -27.641 -12.547 1 73.25 145 ASN B C 1
ATOM 2935 O O . ASN B 1 145 ? 26.312 -28.281 -11.953 1 73.25 145 ASN B O 1
ATOM 2939 N N . GLU B 1 146 ? 24.328 -28.281 -12.859 1 64.38 146 GLU B N 1
ATOM 2940 C CA . GLU B 1 146 ? 24.016 -29.703 -12.867 1 64.38 146 GLU B CA 1
ATOM 2941 C C . GLU B 1 146 ? 23.453 -30.156 -11.516 1 64.38 146 GLU B C 1
ATOM 2943 O O . GLU B 1 146 ? 22.891 -31.25 -11.398 1 64.38 146 GLU B O 1
ATOM 2948 N N . GLU B 1 147 ? 23.609 -29.297 -10.484 1 64.25 147 GLU B N 1
ATOM 2949 C CA . GLU B 1 147 ? 22.984 -29.75 -9.258 1 64.25 147 GLU B CA 1
ATOM 2950 C C . GLU B 1 147 ? 21.562 -29.203 -9.133 1 64.25 147 GLU B C 1
ATOM 2952 O O . GLU B 1 147 ? 21.359 -28.031 -8.781 1 64.25 147 GLU B O 1
ATOM 2957 N N . GLN B 1 148 ? 20.547 -29.875 -9.797 1 70.31 148 GLN B N 1
ATOM 2958 C CA . GLN B 1 148 ? 19.172 -29.391 -9.758 1 70.31 148 GLN B CA 1
ATOM 2959 C C . GLN B 1 148 ? 18.531 -29.656 -8.398 1 70.31 148 GLN B C 1
ATOM 2961 O O . GLN B 1 148 ? 18.062 -30.766 -8.133 1 70.31 148 GLN B O 1
ATOM 2966 N N . PRO B 1 149 ? 18.781 -28.703 -7.523 1 74.12 149 PRO B N 1
ATOM 2967 C CA . PRO B 1 149 ? 18.031 -28.953 -6.289 1 74.12 149 PRO B CA 1
ATOM 2968 C C . PRO B 1 149 ? 16.547 -29.219 -6.535 1 74.12 149 PRO B C 1
ATOM 2970 O O . PRO B 1 149 ? 15.977 -28.703 -7.496 1 74.12 149 PRO B O 1
ATOM 2973 N N . SER B 1 150 ? 16.078 -30.156 -5.727 1 83.62 150 SER B N 1
ATOM 2974 C CA . SER B 1 150 ? 14.648 -30.422 -5.809 1 83.62 150 SER B CA 1
ATOM 2975 C C . SER B 1 150 ? 13.828 -29.203 -5.418 1 83.62 150 SER B C 1
ATOM 2977 O O . SER B 1 150 ? 14.359 -28.266 -4.805 1 83.62 150 SER B O 1
ATOM 2979 N N . LEU B 1 151 ? 12.633 -29.156 -5.883 1 85.44 151 LEU B N 1
ATOM 2980 C CA . LEU B 1 151 ? 11.727 -28.078 -5.496 1 85.44 151 LEU B CA 1
ATOM 2981 C C . LEU B 1 151 ? 11.609 -27.984 -3.979 1 85.44 151 LEU B C 1
ATOM 2983 O O . LEU B 1 151 ? 11.547 -26.891 -3.422 1 85.44 151 LEU B O 1
ATOM 2987 N N . ARG B 1 152 ? 11.641 -29.172 -3.426 1 84.31 152 ARG B N 1
ATOM 2988 C CA . ARG B 1 152 ? 11.578 -29.219 -1.97 1 84.31 152 ARG B CA 1
ATOM 2989 C C . ARG B 1 152 ? 12.781 -28.516 -1.347 1 84.31 152 ARG B C 1
ATOM 2991 O O . ARG B 1 152 ? 12.625 -27.672 -0.464 1 84.31 152 ARG B O 1
ATOM 2998 N N . GLU B 1 153 ? 13.891 -28.844 -1.818 1 81.25 153 GLU B N 1
ATOM 2999 C CA . GLU B 1 153 ? 15.117 -28.25 -1.293 1 81.25 153 GLU B CA 1
ATOM 3000 C C . GLU B 1 153 ? 15.133 -26.734 -1.51 1 81.25 153 GLU B C 1
ATOM 3002 O O . GLU B 1 153 ? 15.539 -25.984 -0.624 1 81.25 153 GLU B O 1
ATOM 3007 N N . THR B 1 154 ? 14.68 -26.391 -2.65 1 78.94 154 THR B N 1
ATOM 3008 C CA . THR B 1 154 ? 14.633 -24.969 -2.98 1 78.94 154 THR B CA 1
ATOM 3009 C C . THR B 1 154 ? 13.68 -24.234 -2.045 1 78.94 154 THR B C 1
ATOM 3011 O O . THR B 1 154 ? 14.031 -23.188 -1.49 1 78.94 154 THR B O 1
ATOM 3014 N N . ALA B 1 155 ? 12.508 -24.797 -1.863 1 81.19 155 ALA B N 1
ATOM 3015 C CA . ALA B 1 155 ? 11.516 -24.188 -0.986 1 81.19 155 ALA B CA 1
ATOM 3016 C C . ALA B 1 155 ? 12.023 -24.094 0.45 1 81.19 155 ALA B C 1
ATOM 3018 O O . ALA B 1 155 ? 11.844 -23.078 1.124 1 81.19 155 ALA B O 1
ATOM 3019 N N . GLU B 1 156 ? 12.688 -25.141 0.862 1 77 156 GLU B N 1
ATOM 3020 C CA . GLU B 1 156 ? 13.18 -25.203 2.234 1 77 156 GLU B CA 1
ATOM 3021 C C . GLU B 1 156 ? 14.312 -24.203 2.461 1 77 156 GLU B C 1
ATOM 3023 O O . GLU B 1 156 ? 14.43 -23.609 3.539 1 77 156 GLU B O 1
ATOM 3028 N N . ARG B 1 157 ? 15.102 -24.062 1.505 1 74.81 157 ARG B N 1
ATOM 3029 C CA . ARG B 1 157 ? 16.188 -23.109 1.615 1 74.81 157 ARG B CA 1
ATOM 3030 C C . ARG B 1 157 ? 15.648 -21.688 1.8 1 74.81 157 ARG B C 1
ATOM 3032 O O . ARG B 1 157 ? 16.219 -20.891 2.553 1 74.81 157 ARG B O 1
ATOM 3039 N N . PHE B 1 158 ? 14.555 -21.438 1.143 1 72.44 158 PHE B N 1
ATOM 3040 C CA . PHE B 1 158 ? 13.938 -20.125 1.265 1 72.44 158 PHE B CA 1
ATOM 3041 C C . PHE B 1 158 ? 13.289 -19.953 2.633 1 72.44 158 PHE B C 1
ATOM 3043 O O . PHE B 1 158 ? 13.32 -18.859 3.213 1 72.44 158 PHE B O 1
ATOM 3050 N N . MET B 1 159 ? 12.766 -20.969 3.092 1 69.94 159 MET B N 1
ATOM 3051 C CA . MET B 1 159 ? 12.047 -20.906 4.363 1 69.94 159 MET B CA 1
ATOM 3052 C C . MET B 1 159 ? 13.023 -20.766 5.527 1 69.94 159 MET B C 1
ATOM 3054 O O . MET B 1 159 ? 12.719 -20.125 6.531 1 69.94 159 MET B O 1
ATOM 3058 N N . TYR B 1 160 ? 14.102 -21.422 5.43 1 62.59 160 TYR B N 1
ATOM 3059 C CA . TYR B 1 160 ? 14.969 -21.516 6.594 1 62.59 160 TYR B CA 1
ATOM 3060 C C . TYR B 1 160 ? 16.188 -20.609 6.445 1 62.59 160 TYR B C 1
ATOM 3062 O O . TYR B 1 160 ? 17.125 -20.672 7.246 1 62.59 160 TYR B O 1
ATOM 3070 N N . ASP B 1 161 ? 16.172 -19.844 5.484 1 56.59 161 ASP B N 1
ATOM 3071 C CA . ASP B 1 161 ? 17.359 -19 5.418 1 56.59 161 ASP B CA 1
ATOM 3072 C C . ASP B 1 161 ? 17.594 -18.281 6.742 1 56.59 161 ASP B C 1
ATOM 3074 O O . ASP B 1 161 ? 16.797 -17.438 7.148 1 56.59 161 ASP B O 1
ATOM 3078 N N . PRO B 1 162 ? 18.547 -18.906 7.551 1 47.88 162 PRO B N 1
ATOM 3079 C CA . PRO B 1 162 ? 18.938 -18.484 8.898 1 47.88 162 PRO B CA 1
ATOM 3080 C C . PRO B 1 162 ? 19.438 -17.031 8.93 1 47.88 162 PRO B C 1
ATOM 3082 O O . PRO B 1 162 ? 19.578 -16.453 10.008 1 47.88 162 PRO B O 1
ATOM 3085 N N . THR B 1 163 ? 19.953 -16.688 7.922 1 46.38 163 THR B N 1
ATOM 3086 C CA . THR B 1 163 ? 20.766 -15.469 8.055 1 46.38 163 THR B CA 1
ATOM 3087 C C . THR B 1 163 ? 19.984 -14.391 8.805 1 46.38 163 THR B C 1
ATOM 3089 O O . THR B 1 163 ? 20.594 -13.562 9.5 1 46.38 163 THR B O 1
ATOM 3092 N N . GLU B 1 164 ? 18.766 -14.273 8.5 1 45.53 164 GLU B N 1
ATOM 3093 C CA . GLU B 1 164 ? 18.094 -13.039 8.891 1 45.53 164 GLU B CA 1
ATOM 3094 C C . GLU B 1 164 ? 17.688 -13.078 10.359 1 45.53 164 GLU B C 1
ATOM 3096 O O . GLU B 1 164 ? 17.203 -12.086 10.906 1 45.53 164 GLU B O 1
ATOM 3101 N N . ALA B 1 165 ? 17.562 -14.375 11.055 1 40.97 165 ALA B N 1
ATOM 3102 C CA . ALA B 1 165 ? 17.391 -14.273 12.5 1 40.97 165 ALA B CA 1
ATOM 3103 C C . ALA B 1 165 ? 18.438 -13.367 13.117 1 40.97 165 ALA B C 1
ATOM 3105 O O . ALA B 1 165 ? 18.406 -13.086 14.312 1 40.97 165 ALA B O 1
ATOM 3106 N N . VAL B 1 166 ? 19.391 -13.328 12.391 1 34.22 166 VAL B N 1
ATOM 3107 C CA . VAL B 1 166 ? 20.5 -12.703 13.102 1 34.22 166 VAL B CA 1
ATOM 3108 C C . VAL B 1 166 ? 20.078 -11.328 13.617 1 34.22 166 VAL B C 1
ATOM 3110 O O . VAL B 1 166 ? 20.219 -11.031 14.805 1 34.22 166 VAL B O 1
ATOM 3113 N N . GLU B 1 167 ? 20.531 -10.328 12.812 1 35.66 167 GLU B N 1
ATOM 3114 C CA . GLU B 1 167 ? 20.828 -9.039 13.422 1 35.66 167 GLU B CA 1
ATOM 3115 C C . GLU B 1 167 ? 19.547 -8.242 13.695 1 35.66 167 GLU B C 1
ATOM 3117 O O . GLU B 1 167 ? 19.188 -7.348 12.93 1 35.66 167 GLU B O 1
ATOM 3122 N N . GLY B 1 168 ? 18.656 -8.742 14.516 1 40.88 168 GLY B N 1
ATOM 3123 C CA . GLY B 1 168 ? 17.625 -7.945 15.172 1 40.88 168 GLY B CA 1
ATOM 3124 C C . GLY B 1 168 ? 16.438 -7.66 14.281 1 40.88 168 GLY B C 1
ATOM 3125 O O . GLY B 1 168 ? 15.469 -7.027 14.719 1 40.88 168 GLY B O 1
ATOM 3126 N N . ASN B 1 169 ? 16.641 -7.668 12.984 1 43.84 169 ASN B N 1
ATOM 3127 C CA . ASN B 1 169 ? 15.508 -7.262 12.164 1 43.84 169 ASN B CA 1
ATOM 3128 C C . ASN B 1 169 ? 14.633 -8.461 11.789 1 43.84 169 ASN B C 1
ATOM 3130 O O . ASN B 1 169 ? 14.891 -9.125 10.781 1 43.84 169 ASN B O 1
ATOM 3134 N N . LYS B 1 170 ? 14.039 -9.094 12.664 1 45.75 170 LYS B N 1
ATOM 3135 C CA . LYS B 1 170 ? 13.094 -10.203 12.57 1 45.75 170 LYS B CA 1
ATOM 3136 C C . LYS B 1 170 ? 12.359 -10.18 11.234 1 45.75 170 LYS B C 1
ATOM 3138 O O . LYS B 1 170 ? 11.898 -11.219 10.75 1 45.75 170 LYS B O 1
ATOM 3143 N N . LEU B 1 171 ? 12.266 -9.031 10.641 1 45.66 171 LEU B N 1
ATOM 3144 C CA . LEU B 1 171 ? 11.43 -8.781 9.469 1 45.66 171 LEU B CA 1
ATOM 3145 C C . LEU B 1 171 ? 12.148 -9.188 8.188 1 45.66 171 LEU B C 1
ATOM 3147 O O . LEU B 1 171 ? 11.594 -9.062 7.094 1 45.66 171 LEU B O 1
ATOM 3151 N N . THR B 1 172 ? 13.484 -9.625 8.453 1 46.78 172 THR B N 1
ATOM 3152 C CA . THR B 1 172 ? 14.266 -9.867 7.25 1 46.78 172 THR B CA 1
ATOM 3153 C C . THR B 1 172 ? 14.18 -11.336 6.836 1 46.78 172 THR B C 1
ATOM 3155 O O . THR B 1 172 ? 14.695 -11.719 5.781 1 46.78 172 THR B O 1
ATOM 3158 N N . ALA B 1 173 ? 13.508 -12.094 7.758 1 54.5 173 ALA B N 1
ATOM 3159 C CA . ALA B 1 173 ? 13.461 -13.492 7.332 1 54.5 173 ALA B CA 1
ATOM 3160 C C . ALA B 1 173 ? 12.328 -13.719 6.332 1 54.5 173 ALA B C 1
ATOM 3162 O O . ALA B 1 173 ? 11.297 -13.047 6.391 1 54.5 173 ALA B O 1
ATOM 3163 N N . PHE B 1 174 ? 12.711 -14.516 5.277 1 63.72 174 PHE B N 1
ATOM 3164 C CA . PHE B 1 174 ? 11.688 -14.867 4.305 1 63.72 174 PHE B CA 1
ATOM 3165 C C . PHE B 1 174 ? 10.547 -15.633 4.977 1 63.72 174 PHE B C 1
ATOM 3167 O O . PHE B 1 174 ? 9.375 -15.438 4.633 1 63.72 174 PHE B O 1
ATOM 3174 N N . PHE B 1 175 ? 10.969 -16.391 6.016 1 66.06 175 PHE B N 1
ATOM 3175 C CA . PHE B 1 175 ? 10.008 -17.062 6.875 1 66.06 175 PHE B CA 1
ATOM 3176 C C . PHE B 1 175 ? 9.758 -16.25 8.148 1 66.06 175 PHE B C 1
ATOM 3178 O O . PHE B 1 175 ? 10.688 -15.953 8.891 1 66.06 175 PHE B O 1
ATOM 3185 N N . VAL B 1 176 ? 8.508 -15.844 8.305 1 70.5 176 VAL B N 1
ATOM 3186 C CA . VAL B 1 176 ? 8.219 -14.977 9.438 1 70.5 176 VAL B CA 1
ATOM 3187 C C . VAL B 1 176 ? 7.336 -15.719 10.445 1 70.5 176 VAL B C 1
ATOM 3189 O O . VAL B 1 176 ? 6.488 -16.531 10.062 1 70.5 176 VAL B O 1
ATOM 3192 N N . ASP B 1 177 ? 7.711 -15.641 11.711 1 72.88 177 ASP B N 1
ATOM 3193 C CA . ASP B 1 177 ? 6.922 -16.188 12.812 1 72.88 177 ASP B CA 1
ATOM 3194 C C . ASP B 1 177 ? 7.094 -15.344 14.078 1 72.88 177 ASP B C 1
ATOM 3196 O O . ASP B 1 177 ? 8.078 -15.508 14.805 1 72.88 177 ASP B O 1
ATOM 3200 N N . PHE B 1 178 ? 6.09 -14.484 14.227 1 68.88 178 PHE B N 1
ATOM 3201 C CA . PHE B 1 178 ? 6.191 -13.648 15.422 1 68.88 178 PHE B CA 1
ATOM 3202 C C . PHE B 1 178 ? 4.809 -13.328 15.977 1 68.88 178 PHE B C 1
ATOM 3204 O O . PHE B 1 178 ? 3.818 -13.344 15.242 1 68.88 178 PHE B O 1
ATOM 3211 N N . GLU B 1 179 ? 4.84 -13.125 17.25 1 69.06 179 GLU B N 1
ATOM 3212 C CA . GLU B 1 179 ? 3.598 -12.734 17.906 1 69.06 179 GLU B CA 1
ATOM 3213 C C . GLU B 1 179 ? 3.301 -11.25 17.688 1 69.06 179 GLU B C 1
ATOM 3215 O O . GLU B 1 179 ? 4.207 -10.414 17.75 1 69.06 179 GLU B O 1
ATOM 3220 N N . VAL B 1 180 ? 2.217 -10.898 17.281 1 62.25 180 VAL B N 1
ATOM 3221 C CA . VAL B 1 180 ? 1.86 -9.5 17.047 1 62.25 180 VAL B CA 1
ATOM 3222 C C . VAL B 1 180 ? 1.132 -8.938 18.266 1 62.25 180 VAL B C 1
ATOM 3224 O O . VAL B 1 180 ? 1.479 -7.859 18.75 1 62.25 180 VAL B O 1
ATOM 3227 N N . ARG B 1 181 ? -0.043 -9.266 18.453 1 59.31 181 ARG B N 1
ATOM 3228 C CA . ARG B 1 181 ? -0.787 -8.812 19.625 1 59.31 181 ARG B CA 1
ATOM 3229 C C . ARG B 1 181 ? -1.479 -9.984 20.312 1 59.31 181 ARG B C 1
ATOM 3231 O O . ARG B 1 181 ? -1.9 -10.938 19.656 1 59.31 181 ARG B O 1
ATOM 3238 N N . GLU B 1 182 ? -1.678 -9.586 21.5 1 60.56 182 GLU B N 1
ATOM 3239 C CA . GLU B 1 182 ? -2.383 -10.477 22.422 1 60.56 182 GLU B CA 1
ATOM 3240 C C . GLU B 1 182 ? -2.748 -11.789 21.734 1 60.56 182 GLU B C 1
ATOM 3242 O O . GLU B 1 182 ? -3.912 -12.023 21.406 1 60.56 182 GLU B O 1
ATOM 3247 N N . TYR B 1 183 ? -1.962 -12.633 21.406 1 56.22 183 TYR B N 1
ATOM 3248 C CA . TYR B 1 183 ? -2.217 -14.016 21.016 1 56.22 183 TYR B CA 1
ATOM 3249 C C . TYR B 1 183 ? -2.354 -14.133 19.5 1 56.22 183 TYR B C 1
ATOM 3251 O O . TYR B 1 183 ? -2.861 -15.141 19 1 56.22 183 TYR B O 1
ATOM 3259 N N . ARG B 1 184 ? -2.164 -13.023 18.859 1 67.62 184 ARG B N 1
ATOM 3260 C CA . ARG B 1 184 ? -2.17 -13.195 17.406 1 67.62 184 ARG B CA 1
ATOM 3261 C C . ARG B 1 184 ? -0.752 -13.344 16.859 1 67.62 184 ARG B C 1
ATOM 3263 O O . ARG B 1 184 ? 0.17 -12.68 17.328 1 67.62 184 ARG B O 1
ATOM 3270 N N . ARG B 1 185 ? -0.687 -14.391 16.031 1 71.69 185 ARG B N 1
ATOM 3271 C CA . ARG B 1 185 ? 0.617 -14.734 15.469 1 71.69 185 ARG B CA 1
ATOM 3272 C C . ARG B 1 185 ? 0.667 -14.438 13.969 1 71.69 185 ARG B C 1
ATOM 3274 O O . ARG B 1 185 ? -0.304 -14.68 13.25 1 71.69 185 ARG B O 1
ATOM 3281 N N . TYR B 1 186 ? 1.621 -13.773 13.578 1 71.69 186 TYR B N 1
ATOM 3282 C CA . TYR B 1 186 ? 1.95 -13.578 12.164 1 71.69 186 TYR B CA 1
ATOM 3283 C C . TYR B 1 186 ? 3.098 -14.484 11.742 1 71.69 186 TYR B C 1
ATOM 3285 O O . TYR B 1 186 ? 4.223 -14.344 12.227 1 71.69 186 TYR B O 1
ATOM 3293 N N . ARG B 1 187 ? 2.666 -15.359 10.859 1 76.69 187 ARG B N 1
ATOM 3294 C CA . ARG B 1 187 ? 3.664 -16.344 10.477 1 76.69 187 ARG B CA 1
ATOM 3295 C C . ARG B 1 187 ? 3.43 -16.844 9.055 1 76.69 187 ARG B C 1
ATOM 3297 O O . ARG B 1 187 ? 2.307 -16.781 8.547 1 76.69 187 ARG B O 1
ATOM 3304 N N . THR B 1 188 ? 4.547 -17.25 8.516 1 80.5 188 THR B N 1
ATOM 3305 C CA . THR B 1 188 ? 4.41 -17.984 7.258 1 80.5 188 THR B CA 1
ATOM 3306 C C . THR B 1 188 ? 3.652 -19.281 7.469 1 80.5 188 THR B C 1
ATOM 3308 O O . THR B 1 188 ? 3.965 -20.047 8.383 1 80.5 188 THR B O 1
ATOM 3311 N N . THR B 1 189 ? 2.637 -19.484 6.656 1 83 189 THR B N 1
ATOM 3312 C CA . THR B 1 189 ? 1.851 -20.703 6.852 1 83 189 THR B CA 1
ATOM 3313 C C . THR B 1 189 ? 1.925 -21.594 5.617 1 83 189 THR B C 1
ATOM 3315 O O . THR B 1 189 ? 1.497 -22.75 5.66 1 83 189 THR B O 1
ATOM 3318 N N . SER B 1 190 ? 2.467 -21 4.602 1 85.56 190 SER B N 1
ATOM 3319 C CA . SER B 1 190 ? 2.584 -21.828 3.396 1 85.56 190 SER B CA 1
ATOM 3320 C C . SER B 1 190 ? 3.695 -21.312 2.488 1 85.56 190 SER B C 1
ATOM 3322 O O . SER B 1 190 ? 3.961 -20.109 2.439 1 85.56 190 SER B O 1
ATOM 3324 N N . THR B 1 191 ? 4.379 -22.203 1.844 1 86.06 191 THR B N 1
ATOM 3325 C CA . THR B 1 191 ? 5.367 -21.938 0.806 1 86.06 191 THR B CA 1
ATOM 3326 C C . THR B 1 191 ? 5.137 -22.844 -0.406 1 86.06 191 THR B C 1
ATOM 3328 O O . THR B 1 191 ? 4.918 -24.047 -0.261 1 86.06 191 THR B O 1
ATOM 3331 N N . THR B 1 192 ? 5.199 -22.203 -1.558 1 89.5 192 THR B N 1
ATOM 3332 C CA . THR B 1 192 ? 4.98 -22.969 -2.783 1 89.5 192 THR B CA 1
ATOM 3333 C C . THR B 1 192 ? 6.129 -22.75 -3.766 1 89.5 192 THR B C 1
ATOM 3335 O O . THR B 1 192 ? 6.645 -21.641 -3.896 1 89.5 192 THR B O 1
ATOM 3338 N N . ALA B 1 193 ? 6.562 -23.859 -4.387 1 90.56 193 ALA B N 1
ATOM 3339 C CA . ALA B 1 193 ? 7.508 -23.828 -5.5 1 90.56 193 ALA B CA 1
ATOM 3340 C C . ALA B 1 193 ? 6.91 -24.484 -6.746 1 90.56 193 ALA B C 1
ATOM 3342 O O . ALA B 1 193 ? 6.281 -25.531 -6.66 1 90.56 193 ALA B O 1
ATOM 3343 N N . LEU B 1 194 ? 7.078 -23.781 -7.883 1 93.19 194 LEU B N 1
ATOM 3344 C CA . LEU B 1 194 ? 6.523 -24.266 -9.141 1 93.19 194 LEU B CA 1
ATOM 3345 C C . LEU B 1 194 ? 7.566 -24.203 -10.25 1 93.19 194 LEU B C 1
ATOM 3347 O O . LEU B 1 194 ? 8.25 -23.188 -10.406 1 93.19 194 LEU B O 1
ATOM 3351 N N . THR B 1 195 ? 7.727 -25.328 -10.977 1 92.06 195 THR B N 1
ATOM 3352 C CA . THR B 1 195 ? 8.586 -25.344 -12.156 1 92.06 195 THR B CA 1
ATOM 3353 C C . THR B 1 195 ? 7.844 -25.922 -13.359 1 92.06 195 THR B C 1
ATOM 3355 O O . THR B 1 195 ? 7.004 -26.812 -13.211 1 92.06 195 THR B O 1
ATOM 3358 N N . VAL B 1 196 ? 8.133 -25.406 -14.477 1 94.06 196 VAL B N 1
ATOM 3359 C CA . VAL B 1 196 ? 7.629 -25.938 -15.742 1 94.06 196 VAL B CA 1
ATOM 3360 C C . VAL B 1 196 ? 8.789 -26.141 -16.719 1 94.06 196 VAL B C 1
ATOM 3362 O O . VAL B 1 196 ? 9.539 -25.203 -17 1 94.06 196 VAL B O 1
ATOM 3365 N N . LYS B 1 197 ? 8.914 -27.281 -17.203 1 91.81 197 LYS B N 1
ATOM 3366 C CA . LYS B 1 197 ? 9.945 -27.594 -18.188 1 91.81 197 LYS B CA 1
ATOM 3367 C C . LYS B 1 197 ? 9.461 -27.297 -19.609 1 91.81 197 LYS B C 1
ATOM 3369 O O . LYS B 1 197 ? 8.258 -27.203 -19.844 1 91.81 197 LYS B O 1
ATOM 3374 N N . PRO B 1 198 ? 10.43 -27.172 -20.516 1 91.56 198 PRO B N 1
ATOM 3375 C CA . PRO B 1 198 ? 10.023 -26.984 -21.906 1 91.56 198 PRO B CA 1
ATOM 3376 C C . PRO B 1 198 ? 9.148 -28.125 -22.438 1 91.56 198 PRO B C 1
ATOM 3378 O O . PRO B 1 198 ? 8.383 -27.938 -23.391 1 91.56 198 PRO B O 1
ATOM 3381 N N . THR B 1 199 ? 9.141 -29.281 -21.828 1 92.88 199 THR B N 1
ATOM 3382 C CA . THR B 1 199 ? 8.336 -30.438 -22.188 1 92.88 199 THR B CA 1
ATOM 3383 C C . THR B 1 199 ? 6.906 -30.297 -21.672 1 92.88 199 THR B C 1
ATOM 3385 O O . THR B 1 199 ? 6.07 -31.172 -21.875 1 92.88 199 THR B O 1
ATOM 3388 N N . ASN B 1 200 ? 6.66 -29.234 -20.906 1 95.06 200 ASN B N 1
ATOM 3389 C CA . ASN B 1 200 ? 5.363 -28.906 -20.312 1 95.06 200 ASN B CA 1
ATOM 3390 C C . ASN B 1 200 ? 5.102 -29.719 -19.047 1 95.06 200 ASN B C 1
ATOM 3392 O O . ASN B 1 200 ? 3.969 -29.781 -18.578 1 95.06 200 ASN B O 1
ATOM 3396 N N . GLU B 1 201 ? 6.184 -30.375 -18.578 1 95.62 201 GLU B N 1
ATOM 3397 C CA . GLU B 1 201 ? 6.07 -31.031 -17.281 1 95.62 201 GLU B CA 1
ATOM 3398 C C . GLU B 1 201 ? 6.062 -30.016 -16.141 1 95.62 201 GLU B C 1
ATOM 3400 O O . GLU B 1 201 ? 6.98 -29.203 -16.016 1 95.62 201 GLU B O 1
ATOM 3405 N N . VAL B 1 202 ? 5.047 -30.094 -15.328 1 95.94 202 VAL B N 1
ATOM 3406 C CA . VAL B 1 202 ? 4.902 -29.203 -14.18 1 95.94 202 VAL B CA 1
ATOM 3407 C C . VAL B 1 202 ? 5.215 -29.969 -12.898 1 95.94 202 VAL B C 1
ATOM 3409 O O . VAL B 1 202 ? 4.766 -31.109 -12.711 1 95.94 202 VAL B O 1
ATOM 3412 N N . LYS B 1 203 ? 5.977 -29.406 -12.07 1 94.44 203 LYS B N 1
ATOM 3413 C CA . LYS B 1 203 ? 6.137 -29.844 -10.688 1 94.44 203 LYS B CA 1
ATOM 3414 C C . LYS B 1 203 ? 5.695 -28.75 -9.703 1 94.44 203 LYS B C 1
ATOM 3416 O O . LYS B 1 203 ? 6.102 -27.594 -9.828 1 94.44 203 LYS B O 1
ATOM 3421 N N . PHE B 1 204 ? 4.836 -29.141 -8.852 1 94.56 204 PHE B N 1
ATOM 3422 C CA . PHE B 1 204 ? 4.273 -28.266 -7.832 1 94.56 204 PHE B CA 1
ATOM 3423 C C . PHE B 1 204 ? 4.555 -28.812 -6.438 1 94.56 204 PHE B C 1
ATOM 3425 O O . PHE B 1 204 ? 4.133 -29.922 -6.102 1 94.56 204 PHE B O 1
ATOM 3432 N N . TYR B 1 205 ? 5.285 -28.047 -5.645 1 92.44 205 TYR B N 1
ATOM 3433 C CA . TYR B 1 205 ? 5.562 -28.391 -4.258 1 92.44 205 TYR B CA 1
ATOM 3434 C C . TYR B 1 205 ? 4.949 -27.375 -3.301 1 92.44 205 TYR B C 1
ATOM 3436 O O . TYR B 1 205 ? 4.996 -26.172 -3.555 1 92.44 205 TYR B O 1
ATOM 3444 N N . GLU B 1 206 ? 4.379 -27.844 -2.262 1 91.62 206 GLU B N 1
ATOM 3445 C CA . GLU B 1 206 ? 3.844 -26.953 -1.231 1 91.62 206 GLU B CA 1
ATOM 3446 C C . GLU B 1 206 ? 4.117 -27.5 0.166 1 91.62 206 GLU B C 1
ATOM 3448 O O . GLU B 1 206 ? 3.943 -28.703 0.414 1 91.62 206 GLU B O 1
ATOM 3453 N N . ARG B 1 207 ? 4.57 -26.672 0.979 1 87.81 207 ARG B N 1
ATOM 3454 C CA . ARG B 1 207 ? 4.633 -26.891 2.418 1 87.81 207 ARG B CA 1
ATOM 3455 C C . ARG B 1 207 ? 3.699 -25.953 3.166 1 87.81 207 ARG B C 1
ATOM 3457 O O . ARG B 1 207 ? 3.691 -24.75 2.91 1 87.81 207 ARG B O 1
ATOM 3464 N N . TYR B 1 208 ? 2.889 -26.516 4.047 1 86.75 208 TYR B N 1
ATOM 3465 C CA . TYR B 1 208 ? 1.874 -25.688 4.676 1 86.75 208 TYR B CA 1
ATOM 3466 C C . TYR B 1 208 ? 1.607 -26.125 6.105 1 86.75 208 TYR B C 1
ATOM 3468 O O . TYR B 1 208 ? 1.856 -27.281 6.461 1 86.75 208 TYR B O 1
ATOM 3476 N N . LEU B 1 209 ? 1.15 -25.188 6.836 1 84.62 209 LEU B N 1
ATOM 3477 C CA . LEU B 1 209 ? 0.807 -25.438 8.234 1 84.62 209 LEU B CA 1
ATOM 3478 C C . LEU B 1 209 ? -0.656 -25.844 8.375 1 84.62 209 LEU B C 1
ATOM 3480 O O . LEU B 1 209 ? -1.549 -25.141 7.902 1 84.62 209 LEU B O 1
ATOM 3484 N N . GLU B 1 210 ? -0.953 -27 8.867 1 85.06 210 GLU B N 1
ATOM 3485 C CA . GLU B 1 210 ? -2.299 -27.5 9.133 1 85.06 210 GLU B CA 1
ATOM 3486 C C . GLU B 1 210 ? -2.42 -28.047 10.555 1 85.06 210 GLU B C 1
ATOM 3488 O O . GLU B 1 210 ? -1.71 -28.984 10.93 1 85.06 210 GLU B O 1
ATOM 3493 N N . ASN B 1 211 ? -3.287 -27.484 11.312 1 84.88 211 ASN B N 1
ATOM 3494 C CA . ASN B 1 211 ? -3.5 -27.875 12.695 1 84.88 211 ASN B CA 1
ATOM 3495 C C . ASN B 1 211 ? -2.197 -27.859 13.492 1 84.88 211 ASN B C 1
ATOM 3497 O O . ASN B 1 211 ? -1.884 -28.828 14.203 1 84.88 211 ASN B O 1
ATOM 3501 N N . GLY B 1 212 ? -1.448 -26.906 13.234 1 82 212 GLY B N 1
ATOM 3502 C CA . GLY B 1 212 ? -0.23 -26.688 14 1 82 212 GLY B CA 1
ATOM 3503 C C . GLY B 1 212 ? 0.926 -27.547 13.539 1 82 212 GLY B C 1
ATOM 3504 O O . GLY B 1 212 ? 2.025 -27.469 14.094 1 82 212 GLY B O 1
ATOM 3505 N N . GLU B 1 213 ? 0.662 -28.297 12.539 1 88.56 213 GLU B N 1
ATOM 3506 C CA . GLU B 1 213 ? 1.701 -29.188 12.031 1 88.56 213 GLU B CA 1
ATOM 3507 C C . GLU B 1 213 ? 2.029 -28.859 10.57 1 88.56 213 GLU B C 1
ATOM 3509 O O . GLU B 1 213 ? 1.131 -28.578 9.773 1 88.56 213 GLU B O 1
ATOM 3514 N N . TRP B 1 214 ? 3.312 -28.953 10.258 1 86.75 214 TRP B N 1
ATOM 3515 C CA . TRP B 1 214 ? 3.74 -28.734 8.883 1 86.75 214 TRP B CA 1
ATOM 3516 C C . TRP B 1 214 ? 3.553 -30 8.039 1 86.75 214 TRP B C 1
ATOM 3518 O O . TRP B 1 214 ? 3.912 -31.094 8.469 1 86.75 214 TRP B O 1
ATOM 3528 N N . ARG B 1 215 ? 2.955 -29.781 6.949 1 90.25 215 ARG B N 1
ATOM 3529 C CA . ARG B 1 215 ? 2.768 -30.828 5.953 1 90.25 215 ARG B CA 1
ATOM 3530 C C . ARG B 1 215 ? 3.275 -30.375 4.586 1 90.25 215 ARG B C 1
ATOM 3532 O O . ARG B 1 215 ? 3.467 -29.188 4.348 1 90.25 215 ARG B O 1
ATOM 3539 N N . ASP B 1 216 ? 3.678 -31.359 3.768 1 90.25 216 ASP B N 1
ATOM 3540 C CA . ASP B 1 216 ? 4.078 -30.984 2.414 1 90.25 216 ASP B CA 1
ATOM 3541 C C . ASP B 1 216 ? 3.574 -32 1.393 1 90.25 216 ASP B C 1
ATOM 3543 O O . ASP B 1 216 ? 3.176 -33.125 1.757 1 90.25 216 ASP B O 1
ATOM 3547 N N . HIS B 1 217 ? 3.369 -31.625 0.238 1 91.75 217 HIS B N 1
ATOM 3548 C CA . HIS B 1 217 ? 3.033 -32.5 -0.873 1 91.75 217 HIS B CA 1
ATOM 3549 C C . HIS B 1 217 ? 3.607 -31.984 -2.186 1 91.75 217 HIS B C 1
ATOM 3551 O O . HIS B 1 217 ? 4.027 -30.828 -2.268 1 91.75 217 HIS B O 1
ATOM 3557 N N . GLN B 1 218 ? 3.701 -32.906 -3.092 1 93.06 218 GLN B N 1
ATOM 3558 C CA . GLN B 1 218 ? 4.172 -32.594 -4.438 1 93.06 218 GLN B CA 1
ATOM 3559 C C . GLN B 1 218 ? 3.246 -33.188 -5.492 1 93.06 218 GLN B C 1
ATOM 3561 O O . GLN B 1 218 ? 2.768 -34.312 -5.344 1 93.06 218 GLN B O 1
ATOM 3566 N N . VAL B 1 219 ? 2.947 -32.438 -6.465 1 94.31 219 VAL B N 1
ATOM 3567 C CA . VAL B 1 219 ? 2.115 -32.875 -7.582 1 94.31 219 VAL B CA 1
ATOM 3568 C C . VAL B 1 219 ? 2.85 -32.656 -8.898 1 94.31 219 VAL B C 1
ATOM 3570 O O . VAL B 1 219 ? 3.504 -31.609 -9.07 1 94.31 219 VAL B O 1
ATOM 3573 N N . SER B 1 220 ? 2.783 -33.625 -9.773 1 95.19 220 SER B N 1
ATOM 3574 C CA . SER B 1 220 ? 3.336 -33.469 -11.117 1 95.19 220 SER B CA 1
ATOM 3575 C C . SER B 1 220 ? 2.279 -33.75 -12.18 1 95.19 220 SER B C 1
ATOM 3577 O O . SER B 1 220 ? 1.451 -34.656 -12.031 1 95.19 220 SER B O 1
ATOM 3579 N N . PHE B 1 221 ? 2.277 -33 -13.18 1 96.38 221 PHE B N 1
ATOM 3580 C CA . PHE B 1 221 ? 1.384 -33.188 -14.32 1 96.38 221 PHE B CA 1
ATOM 3581 C C . PHE B 1 221 ? 1.928 -32.5 -15.562 1 96.38 221 PHE B C 1
ATOM 3583 O O . PHE B 1 221 ? 2.949 -31.812 -15.508 1 96.38 221 PHE B O 1
ATOM 3590 N N . ASN B 1 222 ? 1.306 -32.75 -16.766 1 96.69 222 ASN B N 1
ATOM 3591 C CA . ASN B 1 222 ? 1.663 -32.094 -18 1 96.69 222 ASN B CA 1
ATOM 3592 C C . ASN B 1 222 ? 0.591 -31.078 -18.406 1 96.69 222 ASN B C 1
ATOM 3594 O O . ASN B 1 222 ? -0.604 -31.375 -18.328 1 96.69 222 ASN B O 1
ATOM 3598 N N . ILE B 1 223 ? 1.1 -29.969 -18.766 1 95.19 223 ILE B N 1
ATOM 3599 C CA . ILE B 1 223 ? 0.171 -28.984 -19.312 1 95.19 223 ILE B CA 1
ATOM 3600 C C . ILE B 1 223 ? -0.476 -29.531 -20.578 1 95.19 223 ILE B C 1
ATOM 3602 O O . ILE B 1 223 ? 0.204 -30.109 -21.438 1 95.19 223 ILE B O 1
ATOM 3606 N N . VAL B 1 224 ? -1.783 -29.422 -20.703 1 85 224 VAL B N 1
ATOM 3607 C CA . VAL B 1 224 ? -2.523 -29.922 -21.859 1 85 224 VAL B CA 1
ATOM 3608 C C . VAL B 1 224 ? -2.969 -28.75 -22.734 1 85 224 VAL B C 1
ATOM 3610 O O . VAL B 1 224 ? -3.203 -27.641 -22.25 1 85 224 VAL B O 1
#

pLDDT: mean 81.85, std 14.83, range [34.22, 98.69]

Nearest PDB structures (foldseek):
  8sv7-assembly2_B  TM=8.047E-01  e=6.256E-09  Homo sapiens
  3bx8-assembly5_E  TM=6.627E-01  e=3.441E+00  unclassified
  2qkd-assembly1_A  TM=6.015E-01  e=3.637E+00  Mus musculus
  2czu-assembly2_B  TM=7.415E-01  e=8.809E+00  Mus musculus
  3sao-assembly1_A  TM=3.182E-01  e=1.139E+00  Gallus gallus

Solvent-accessible surface area (backbone atoms only — not comparable to full-atom values): 24330 Å² total; per-residue (Å²): 97,60,44,74,63,43,73,56,90,54,30,41,27,26,44,27,57,88,80,57,30,36,50,43,37,38,21,47,62,32,29,34,23,36,57,42,72,67,44,57,29,70,93,53,50,74,77,73,35,62,38,46,54,54,50,73,48,83,64,50,37,66,55,48,46,48,53,51,45,72,44,24,48,79,48,38,25,26,26,33,38,35,40,32,29,27,64,82,75,72,40,39,27,38,35,37,24,78,35,34,79,53,61,52,44,48,68,44,76,57,72,91,78,90,79,43,77,49,78,77,32,78,60,36,82,48,70,56,43,49,50,50,46,51,51,50,51,52,50,54,51,39,40,71,70,72,54,64,68,48,57,62,54,52,48,47,50,50,48,55,48,59,70,28,71,53,80,80,44,63,78,50,22,78,43,36,77,43,78,52,49,97,88,37,72,47,56,66,50,63,50,78,35,77,48,70,46,97,86,34,42,33,44,40,33,38,39,31,51,53,94,92,36,80,45,71,53,74,50,73,51,60,53,101,96,61,45,74,64,44,74,57,90,56,32,40,26,25,43,28,56,89,80,56,31,36,49,42,37,36,19,47,62,33,30,36,23,35,56,42,71,67,44,54,31,63,89,39,72,75,75,71,34,61,36,46,53,53,49,73,48,83,65,50,38,66,55,48,44,48,52,49,43,74,46,23,48,78,49,47,26,26,28,32,37,34,40,32,28,29,61,82,77,71,39,39,26,38,36,37,25,78,35,34,80,54,62,52,45,49,68,44,76,57,71,89,80,89,80,41,77,50,79,77,34,78,60,35,81,47,71,56,44,49,50,50,46,52,51,49,51,52,51,53,53,40,40,70,71,72,52,62,68,49,57,62,54,52,47,46,51,49,49,55,47,59,72,26,72,54,83,78,43,65,78,50,23,78,43,37,79,43,76,52,49,98,89,37,69,48,55,66,49,64,50,78,35,76,49,70,44,96,86,34,43,34,41,39,32,38,39,31,51,53,93,90,36,81,45,71,52,74,50,73,52,62,53,100